Protein AF-0000000076626038 (afdb_homodimer)

Foldseek 3Di:
DFDAKEWEAAQFCELCVLVQLVCQLLPGDHHYHHFAQDAPDVSHRCSCVVCQVVVPDPDGDPTKMGRDVDIDDDSVVSLCVVCVVRPVCLCPDDPVSNVQSVVLLVLLVVLQCLQQVLQLDPPRDLVVNLVVSLVSCLVQVVQCPVALANSHPDHHSSLSSNLVSVVVSCVSPNCSQVVSHVVSVNSNVSSCPRRSNVVSVPDDHGHNHHNSTNGD/DFDAKEWEAAQFCELCVLVQLVCQLLPGDHHYHHFAQDAPDVSHRCSCVVCQVVVPDPDGDPTKMGRDVDIDDDSVVSLCVVCVVRPVCLCPDDPVSNVQSVVLLVLLVVLQCLQQVLQLDPPRDLVVNLVVSLVSCLVQVVQCPVALANSRPDHHSSLSSNLVSVVVSCVSPNCSQVVSHVVSVNSNVSSCPRRSNVVSVPDDHGHNHHNSTNGD

InterPro domains:
  IPR003081 Glutathione S-transferase, Mu class [PR01267] (33-45)
  IPR003081 Glutathione S-transferase, Mu class [PR01267] (46-58)
  IPR003081 Glutathione S-transferase, Mu class [PR01267] (141-154)
  IPR004045 Glutathione S-transferase, N-terminal [PF02798] (7-83)
  IPR004045 Glutathione S-transferase, N-terminal [PS50404] (3-90)
  IPR004046 Glutathione S-transferase, C-terminal [PF14497] (110-199)
  IPR010987 Glutathione S-transferase, C-terminal-like [PS50405] (94-213)
  IPR036249 Thioredoxin-like superfamily [SSF52833] (5-86)
  IPR036282 Glutathione S-transferase, C-terminal domain superfamily [SSF47616] (92-203)
  IPR040079 Glutathione transferase family [SFLDS00019] (5-191)
  IPR050213 Glutathione S-transferase superfamily [PTHR11571] (7-202)

Nearest PDB structures (foldseek):
  2c4j-assembly2_D  TM=9.331E-01  e=5.006E-17  Homo sapiens
  4q5q-assembly1_A  TM=9.336E-01  e=7.626E-17  Dermatophagoides pteronyssinus
  2ab6-assembly1_A  TM=9.348E-01  e=1.224E-16  Homo sapiens
  2dc5-assembly1_B  TM=9.299E-01  e=5.631E-16  Mus musculus
  6gsv-assembly1_B  TM=9.284E-01  e=5.068E-16  Rattus rattus

Sequence (432 aa):
MEAKPILGYWHIRGLSEAIRYMLKHIGVDFEDRTYTQGPAPDYDRSAWTDAKDSLGMSFPNLPYFMDGDFKISETMAIAQYIALKYKPEFVGTTLQEKGLVQQLGGVVLDIKNYMSHSCYSPDFNKDRVVQDVKEELPKVVAFLGEKMFLIGDQITWPDFFLFETLEMLEAFQSGSVAEVSTKLVEYRNRIAALSGVAERIAEPRLQWNNTQAKWLMEAKPILGYWHIRGLSEAIRYMLKHIGVDFEDRTYTQGPAPDYDRSAWTDAKDSLGMSFPNLPYFMDGDFKISETMAIAQYIALKYKPEFVGTTLQEKGLVQQLGGVVLDIKNYMSHSCYSPDFNKDRVVQDVKEELPKVVAFLGEKMFLIGDQITWPDFFLFETLEMLEAFQSGSVAEVSTKLVEYRNRIAALSGVAERIAEPRLQWNNTQAKWL

pLDDT: mean 97.37, std 4.41, range [47.56, 98.94]

Radius of gyration: 21.44 Å; Cα contacts (8 Å, |Δi|>4): 676; chains: 2; bounding box: 50×54×57 Å

Solvent-accessible surface area (backbone atoms only — not comparable to full-atom values): 23218 Å² total; per-residue (Å²): 128,84,70,64,31,35,41,36,32,60,67,34,29,64,84,48,40,31,50,50,35,48,38,35,45,75,63,56,74,61,43,80,47,62,31,64,64,35,60,85,89,73,46,42,50,55,63,45,72,70,45,48,80,74,70,76,48,73,61,67,49,81,40,28,38,33,56,72,92,47,64,46,23,44,60,67,21,44,48,49,38,52,23,55,72,77,39,48,61,27,48,37,84,46,73,68,41,30,27,49,42,40,25,47,33,49,54,42,49,50,56,40,46,50,57,56,53,40,25,60,38,94,79,54,48,67,70,58,51,51,51,55,48,55,68,53,45,56,47,53,52,61,60,30,61,88,40,71,27,76,81,27,89,48,72,35,61,43,53,36,43,42,42,48,38,51,52,50,47,32,69,76,37,76,61,49,51,50,72,67,30,61,66,55,43,52,43,44,51,55,53,47,64,33,66,32,27,36,57,55,68,71,40,88,80,61,41,52,37,59,75,81,28,80,50,88,129,84,70,64,31,35,42,37,32,59,67,35,29,62,86,47,41,31,50,51,35,48,38,35,44,75,62,57,73,62,43,82,44,62,31,62,63,35,60,86,90,72,48,42,50,56,62,46,73,69,45,46,80,75,68,76,48,73,63,67,50,80,40,27,37,33,56,72,91,46,63,46,23,44,62,67,19,44,49,49,37,52,23,55,72,76,38,47,61,27,50,35,83,47,73,68,42,31,29,47,43,41,25,48,34,50,55,40,49,50,55,40,46,52,55,58,54,40,26,59,38,94,78,53,49,70,70,57,48,52,52,55,50,54,69,55,46,56,47,53,53,61,61,30,62,88,39,72,27,77,67,38,86,43,70,37,61,42,52,36,44,42,43,47,38,51,52,49,47,32,69,75,37,75,60,48,52,52,72,66,30,62,66,54,43,52,43,43,49,54,54,47,63,33,66,33,26,37,58,55,66,71,39,89,79,61,40,52,38,58,77,83,31,80,47,88

Structure (mmCIF, N/CA/C/O backbone):
data_AF-0000000076626038-model_v1
#
loop_
_entity.id
_entity.type
_entity.pdbx_description
1 polymer 'glutathione transferase'
#
loop_
_atom_site.group_PDB
_atom_site.id
_atom_site.type_symbol
_atom_site.label_atom_id
_atom_site.label_alt_id
_atom_site.label_comp_id
_atom_site.label_asym_id
_atom_site.label_entity_id
_atom_site.label_seq_id
_atom_site.pdbx_PDB_ins_code
_atom_site.Cartn_x
_atom_site.Cartn_y
_atom_site.Cartn_z
_atom_site.occupancy
_atom_site.B_iso_or_equiv
_atom_site.auth_seq_id
_atom_site.auth_comp_id
_atom_site.auth_asym_id
_atom_site.auth_atom_id
_atom_site.pdbx_PDB_model_num
ATOM 1 N N . MET A 1 1 ? 19.531 -7.629 -28.531 1 48.53 1 MET A N 1
ATOM 2 C CA . MET A 1 1 ? 18.25 -8.055 -27.953 1 48.53 1 MET A CA 1
ATOM 3 C C . MET A 1 1 ? 18.047 -7.473 -26.562 1 48.53 1 MET A C 1
ATOM 5 O O . MET A 1 1 ? 18.984 -7.418 -25.766 1 48.53 1 MET A O 1
ATOM 9 N N . GLU A 1 2 ? 17.062 -6.512 -26.281 1 62.22 2 GLU A N 1
ATOM 10 C CA . GLU A 1 2 ? 17 -5.812 -25 1 62.22 2 GLU A CA 1
ATOM 11 C C . GLU A 1 2 ? 16.906 -6.797 -23.844 1 62.22 2 GLU A C 1
ATOM 13 O O . GLU A 1 2 ? 16.281 -7.852 -23.969 1 62.22 2 GLU A O 1
ATOM 18 N N . ALA A 1 3 ? 17.734 -6.77 -22.828 1 85.69 3 ALA A N 1
ATOM 19 C CA . ALA A 1 3 ? 17.828 -7.707 -21.719 1 85.69 3 ALA A CA 1
ATOM 20 C C . ALA A 1 3 ? 16.453 -7.949 -21.094 1 85.69 3 ALA A C 1
ATOM 22 O O . ALA A 1 3 ? 15.625 -7.043 -21.031 1 85.69 3 ALA A O 1
ATOM 23 N N . LYS A 1 4 ? 16.078 -9.266 -20.938 1 96.38 4 LYS A N 1
ATOM 24 C CA . LYS A 1 4 ? 14.844 -9.656 -20.25 1 96.38 4 LYS A CA 1
ATOM 25 C C . LYS A 1 4 ? 14.734 -8.961 -18.891 1 96.38 4 LYS A C 1
ATOM 27 O O . LYS A 1 4 ? 15.727 -8.82 -18.172 1 96.38 4 LYS A O 1
ATOM 32 N N . PRO A 1 5 ? 13.531 -8.453 -18.562 1 98.56 5 PRO A N 1
ATOM 33 C CA . PRO A 1 5 ? 13.375 -7.953 -17.203 1 98.56 5 PRO A CA 1
ATOM 34 C C . PRO A 1 5 ? 13.555 -9.047 -16.156 1 98.56 5 PRO A C 1
ATOM 36 O O . PRO A 1 5 ? 13.438 -10.234 -16.469 1 98.56 5 PRO A O 1
ATOM 39 N N . ILE A 1 6 ? 13.852 -8.617 -14.93 1 98.75 6 ILE A N 1
ATOM 40 C CA . ILE A 1 6 ? 14.094 -9.547 -13.836 1 98.75 6 ILE A CA 1
ATOM 41 C C . ILE A 1 6 ? 13.094 -9.281 -12.711 1 98.75 6 ILE A C 1
ATOM 43 O O . ILE A 1 6 ? 12.914 -8.141 -12.281 1 98.75 6 ILE A O 1
ATOM 47 N N . LEU A 1 7 ? 12.391 -10.281 -12.328 1 98.88 7 LEU A N 1
ATOM 48 C CA . LEU A 1 7 ? 11.656 -10.289 -11.062 1 98.88 7 LEU A CA 1
ATOM 49 C C . LEU A 1 7 ? 12.43 -11.031 -9.984 1 98.88 7 LEU A C 1
ATOM 51 O O . LEU A 1 7 ? 12.734 -12.211 -10.133 1 98.88 7 LEU A O 1
ATOM 55 N N . GLY A 1 8 ? 12.789 -10.328 -8.938 1 98.81 8 GLY A N 1
ATOM 56 C CA . GLY A 1 8 ? 13.539 -10.922 -7.84 1 98.81 8 GLY A CA 1
ATOM 57 C C . GLY A 1 8 ? 12.711 -11.102 -6.582 1 98.81 8 GLY A C 1
ATOM 58 O O . GLY A 1 8 ? 12 -10.188 -6.164 1 98.81 8 GLY A O 1
ATOM 59 N N . TYR A 1 9 ? 12.844 -12.312 -6.008 1 98.75 9 TYR A N 1
ATOM 60 C CA . TYR A 1 9 ? 12.133 -12.602 -4.766 1 98.75 9 TYR A CA 1
ATOM 61 C C . TYR A 1 9 ? 12.711 -13.828 -4.074 1 98.75 9 TYR A C 1
ATOM 63 O O . TYR A 1 9 ? 13.594 -14.5 -4.621 1 98.75 9 TYR A O 1
ATOM 71 N N . TRP A 1 10 ? 12.297 -14.055 -2.77 1 98.5 10 TRP A N 1
ATOM 72 C CA . TRP A 1 10 ? 12.57 -15.344 -2.143 1 98.5 10 TRP A CA 1
ATOM 73 C C . TRP A 1 10 ? 12.023 -16.484 -2.99 1 98.5 10 TRP A C 1
ATOM 75 O O . TRP A 1 10 ? 11.062 -16.312 -3.74 1 98.5 10 TRP A O 1
ATOM 85 N N . HIS A 1 11 ? 12.578 -17.641 -2.83 1 98.06 11 HIS A N 1
ATOM 86 C CA . HIS A 1 11 ? 12.094 -18.828 -3.529 1 98.06 11 HIS A CA 1
ATOM 87 C C . HIS A 1 11 ? 10.797 -19.344 -2.914 1 98.06 11 HIS A C 1
ATOM 89 O O . HIS A 1 11 ? 10.734 -20.484 -2.451 1 98.06 11 HIS A O 1
ATOM 95 N N . ILE A 1 12 ? 9.82 -18.594 -2.939 1 98.5 12 ILE A N 1
ATOM 96 C CA . ILE A 1 12 ? 8.477 -18.875 -2.439 1 98.5 12 ILE A CA 1
ATOM 97 C C . ILE A 1 12 ? 7.445 -18.094 -3.258 1 98.5 12 ILE A C 1
ATOM 99 O O . ILE A 1 12 ? 7.809 -17.266 -4.094 1 98.5 12 ILE A O 1
ATOM 103 N N . ARG A 1 13 ? 6.137 -18.359 -3.098 1 98.31 13 ARG A N 1
ATOM 104 C CA . ARG A 1 13 ? 5.066 -17.609 -3.736 1 98.31 13 ARG A CA 1
ATOM 105 C C . ARG A 1 13 ? 4.992 -16.188 -3.182 1 98.31 13 ARG A C 1
ATOM 107 O O . ARG A 1 13 ? 5.125 -15.219 -3.93 1 98.31 13 ARG A O 1
ATOM 114 N N . GLY A 1 14 ? 4.867 -16.062 -1.837 1 97.31 14 GLY A N 1
ATOM 115 C CA . GLY A 1 14 ? 4.883 -14.82 -1.082 1 97.31 14 GLY A CA 1
ATOM 116 C C . GLY A 1 14 ? 4.266 -13.656 -1.836 1 97.31 14 GLY A C 1
ATOM 117 O O . GLY A 1 14 ? 3.166 -13.773 -2.379 1 97.31 14 GLY A O 1
ATOM 118 N N . LEU A 1 15 ? 4.938 -12.602 -1.919 1 97.75 15 LEU A N 1
ATOM 119 C CA . LEU A 1 15 ? 4.43 -11.352 -2.463 1 97.75 15 LEU A CA 1
ATOM 120 C C . LEU A 1 15 ? 4.578 -11.312 -3.98 1 97.75 15 LEU A C 1
ATOM 122 O O . LEU A 1 15 ? 4.008 -10.445 -4.645 1 97.75 15 LEU A O 1
ATOM 126 N N . SER A 1 16 ? 5.184 -12.297 -4.598 1 98.38 16 SER A N 1
ATOM 127 C CA . SER A 1 16 ? 5.559 -12.148 -6 1 98.38 16 SER A CA 1
ATOM 128 C C . SER A 1 16 ? 4.711 -13.047 -6.895 1 98.38 16 SER A C 1
ATOM 130 O O . SER A 1 16 ? 4.715 -12.891 -8.117 1 98.38 16 SER A O 1
ATOM 132 N N . GLU A 1 17 ? 4.012 -13.977 -6.312 1 98.75 17 GLU A N 1
ATOM 133 C CA . GLU A 1 17 ? 3.344 -14.953 -7.16 1 98.75 17 GLU A CA 1
ATOM 134 C C . GLU A 1 17 ? 2.295 -14.289 -8.047 1 98.75 17 GLU A C 1
ATOM 136 O O . GLU A 1 17 ? 2.154 -14.641 -9.219 1 98.75 17 GLU A O 1
ATOM 141 N N . ALA A 1 18 ? 1.545 -13.398 -7.469 1 98.81 18 ALA A N 1
ATOM 142 C CA . ALA A 1 18 ? 0.547 -12.672 -8.25 1 98.81 18 ALA A CA 1
ATOM 143 C C . ALA A 1 18 ? 1.198 -11.938 -9.422 1 98.81 18 ALA A C 1
ATOM 145 O O . ALA A 1 18 ? 0.613 -11.836 -10.5 1 98.81 18 ALA A O 1
ATOM 146 N N . ILE A 1 19 ? 2.365 -11.375 -9.195 1 98.94 19 ILE A N 1
ATOM 147 C CA . ILE A 1 19 ? 3.088 -10.656 -10.234 1 98.94 19 ILE A CA 1
ATOM 148 C C . ILE A 1 19 ? 3.555 -11.641 -11.312 1 98.94 19 ILE A C 1
ATOM 150 O O . ILE A 1 19 ? 3.533 -11.32 -12.5 1 98.94 19 ILE A O 1
ATOM 154 N N . ARG A 1 20 ? 3.979 -12.844 -10.906 1 98.88 20 ARG A N 1
ATOM 155 C CA . ARG A 1 20 ? 4.328 -13.883 -11.867 1 98.88 20 ARG A CA 1
ATOM 156 C C . ARG A 1 20 ? 3.143 -14.219 -12.766 1 98.88 20 ARG A C 1
ATOM 158 O O . ARG A 1 20 ? 3.293 -14.312 -13.992 1 98.88 20 ARG A O 1
ATOM 165 N N . TYR A 1 2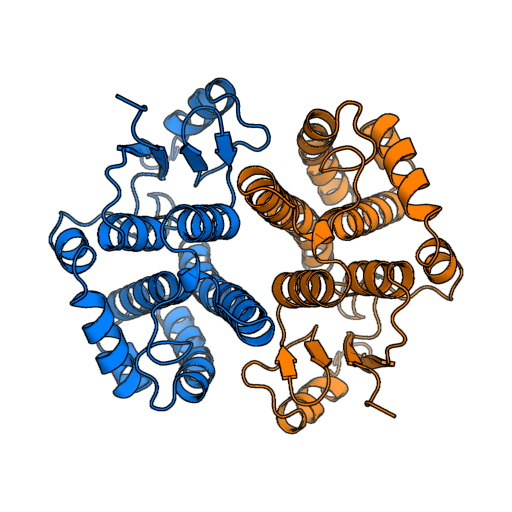1 ? 1.927 -14.414 -12.133 1 98.81 21 TYR A N 1
ATOM 166 C CA . TYR A 1 21 ? 0.725 -14.641 -12.93 1 98.81 21 TYR A CA 1
ATOM 167 C C . TYR A 1 21 ? 0.549 -13.547 -13.977 1 98.81 21 TYR A C 1
ATOM 169 O O . TYR A 1 21 ? 0.287 -13.836 -15.148 1 98.81 21 TYR A O 1
ATOM 177 N N . MET A 1 22 ? 0.669 -12.336 -13.547 1 98.88 22 MET A N 1
ATOM 178 C CA . MET A 1 22 ? 0.421 -11.188 -14.414 1 98.88 22 MET A CA 1
ATOM 179 C C . MET A 1 22 ? 1.41 -11.156 -15.57 1 98.88 22 MET A C 1
ATOM 181 O O . MET A 1 22 ? 1.015 -10.969 -16.719 1 98.88 22 MET A O 1
ATOM 185 N N . LEU A 1 23 ? 2.699 -11.328 -15.25 1 98.88 23 LEU A N 1
ATOM 186 C CA . LEU A 1 23 ? 3.732 -11.32 -16.281 1 98.88 23 LEU A CA 1
ATOM 187 C C . LEU A 1 23 ? 3.482 -12.422 -17.312 1 98.88 23 LEU A C 1
ATOM 189 O O . LEU A 1 23 ? 3.596 -12.188 -18.516 1 98.88 23 LEU A O 1
ATOM 193 N N . LYS A 1 24 ? 3.141 -13.555 -16.859 1 98.69 24 LYS A N 1
ATOM 194 C CA . LYS A 1 24 ? 2.873 -14.672 -17.75 1 98.69 24 LYS A CA 1
ATOM 195 C C . LYS A 1 24 ? 1.624 -14.414 -18.594 1 98.69 24 LYS A C 1
ATOM 197 O O . LYS A 1 24 ? 1.606 -14.703 -19.797 1 98.69 24 LYS A O 1
ATOM 202 N N . HIS A 1 25 ? 0.615 -13.914 -17.984 1 98.75 25 HIS A N 1
ATOM 203 C CA . HIS A 1 25 ? -0.616 -13.609 -18.703 1 98.75 25 HIS A CA 1
ATOM 204 C C . HIS A 1 25 ? -0.371 -12.578 -19.797 1 98.75 25 HIS A C 1
ATOM 206 O O . HIS A 1 25 ? -0.918 -12.695 -20.906 1 98.75 25 HIS A O 1
ATOM 212 N N . ILE A 1 26 ? 0.393 -11.555 -19.469 1 98.44 26 ILE A N 1
ATOM 213 C CA . ILE A 1 26 ? 0.709 -10.5 -20.422 1 98.44 26 ILE A CA 1
ATOM 214 C C . ILE A 1 26 ? 1.598 -11.062 -21.531 1 98.44 26 ILE A C 1
ATOM 216 O O . ILE A 1 26 ? 1.607 -10.539 -22.656 1 98.44 26 ILE A O 1
ATOM 220 N N . GLY A 1 27 ? 2.365 -12.078 -21.234 1 98.12 27 GLY A N 1
ATOM 221 C CA . GLY A 1 27 ? 3.254 -12.695 -22.203 1 98.12 27 GLY A CA 1
ATOM 222 C C . GLY A 1 27 ? 4.656 -12.117 -22.188 1 98.12 27 GLY A C 1
ATOM 223 O O . GLY A 1 27 ? 5.34 -12.102 -23.203 1 98.12 27 GLY A O 1
ATOM 224 N N . VAL A 1 28 ? 5.062 -11.633 -21.062 1 98.06 28 VAL A N 1
ATOM 225 C CA . VAL A 1 28 ? 6.402 -11.07 -20.922 1 98.06 28 VAL A CA 1
ATOM 226 C C . VAL A 1 28 ? 7.402 -12.18 -20.609 1 98.06 28 VAL A C 1
ATOM 228 O O . VAL A 1 28 ? 7.207 -12.945 -19.672 1 98.06 28 VAL A O 1
ATOM 231 N N . ASP A 1 29 ? 8.398 -12.281 -21.438 1 97.56 29 ASP A N 1
ATOM 232 C CA . ASP A 1 29 ? 9.531 -13.156 -21.109 1 97.56 29 ASP A CA 1
ATOM 233 C C . ASP A 1 29 ? 10.438 -12.508 -20.062 1 97.56 29 ASP A C 1
ATOM 235 O O . ASP A 1 29 ? 11.07 -11.477 -20.344 1 97.56 29 ASP A O 1
ATOM 239 N N . PHE A 1 30 ? 10.469 -13.055 -18.875 1 98.5 30 PHE A N 1
ATOM 240 C CA . PHE A 1 30 ? 11.234 -12.461 -17.781 1 98.5 30 PHE A CA 1
ATOM 241 C C . PHE A 1 30 ? 12.078 -13.508 -17.062 1 98.5 30 PHE A C 1
ATOM 243 O O . PHE A 1 30 ? 11.805 -14.703 -17.172 1 98.5 30 PHE A O 1
ATOM 250 N N . GLU A 1 31 ? 13.094 -13.047 -16.359 1 98.44 31 GLU A N 1
ATOM 251 C CA . GLU A 1 31 ? 13.867 -13.898 -15.461 1 98.44 31 GLU A CA 1
ATOM 252 C C . GLU A 1 31 ? 13.273 -13.883 -14.055 1 98.44 31 GLU A C 1
ATOM 254 O O . GLU A 1 31 ? 13.125 -12.82 -13.445 1 98.44 31 GLU A O 1
ATOM 259 N N . ASP A 1 32 ? 12.906 -15.023 -13.609 1 98.19 32 ASP A N 1
ATOM 260 C CA . ASP A 1 32 ? 12.469 -15.188 -12.227 1 98.19 32 ASP A CA 1
ATOM 261 C C . ASP A 1 32 ? 13.648 -15.523 -11.312 1 98.19 32 ASP A C 1
ATOM 263 O O . ASP A 1 32 ? 14.008 -16.688 -11.156 1 98.19 32 ASP A O 1
ATOM 267 N N . ARG A 1 33 ? 14.258 -14.516 -10.734 1 98.38 33 ARG A N 1
ATOM 268 C CA . ARG A 1 33 ? 15.414 -14.695 -9.859 1 98.38 33 ARG A CA 1
ATOM 269 C C . ARG A 1 33 ? 14.977 -14.898 -8.414 1 98.38 33 ARG A C 1
ATOM 271 O O . ARG A 1 33 ? 14.312 -14.031 -7.832 1 98.38 33 ARG A O 1
ATOM 278 N N . THR A 1 34 ? 15.352 -16 -7.812 1 98.25 34 THR A N 1
ATOM 279 C CA . THR A 1 34 ? 14.906 -16.297 -6.453 1 98.25 34 THR A CA 1
ATOM 280 C C . THR A 1 34 ? 16.094 -16.484 -5.52 1 98.25 34 THR A C 1
ATOM 282 O O . THR A 1 34 ? 17.188 -16.844 -5.969 1 98.25 34 THR A O 1
ATOM 285 N N . TYR A 1 35 ? 15.891 -16.172 -4.289 1 98.44 35 TYR A N 1
ATOM 286 C CA . TYR A 1 35 ? 16.828 -16.375 -3.184 1 98.44 35 TYR A CA 1
ATOM 287 C C . TYR A 1 35 ? 16.281 -17.391 -2.191 1 98.44 35 TYR A C 1
ATOM 289 O O . TYR A 1 35 ? 15.07 -17.469 -1.977 1 98.44 35 TYR A O 1
ATOM 297 N N . THR A 1 36 ? 17.125 -18.172 -1.598 1 97.69 36 THR A N 1
ATOM 298 C CA . THR A 1 36 ? 16.656 -19.203 -0.678 1 97.69 36 THR A CA 1
ATOM 299 C C . THR A 1 36 ? 17.109 -18.906 0.748 1 97.69 36 THR A C 1
ATOM 301 O O . THR A 1 36 ? 18.281 -18.656 0.989 1 97.69 36 THR A O 1
ATOM 304 N N . GLN A 1 37 ? 16.188 -18.828 1.632 1 96.81 37 GLN A N 1
ATOM 305 C CA . GLN A 1 37 ? 16.484 -18.766 3.059 1 96.81 37 GLN A CA 1
ATOM 306 C C . GLN A 1 37 ? 16.906 -20.125 3.596 1 96.81 37 GLN A C 1
ATOM 308 O O . GLN A 1 37 ? 16.281 -21.141 3.285 1 96.81 37 GLN A O 1
ATOM 313 N N . GLY A 1 38 ? 17.938 -20.156 4.426 1 95.25 38 GLY A N 1
ATOM 314 C CA . GLY A 1 38 ? 18.438 -21.406 4.988 1 95.25 38 GLY A CA 1
ATOM 315 C C . GLY A 1 38 ? 17.469 -22.047 5.969 1 95.25 38 GLY A C 1
ATOM 316 O O . GLY A 1 38 ? 16.516 -21.391 6.418 1 95.25 38 GLY A O 1
ATOM 317 N N . PRO A 1 39 ? 17.734 -23.234 6.316 1 93.06 39 PRO A N 1
ATOM 318 C CA . PRO A 1 39 ? 16.875 -23.969 7.234 1 93.06 39 PRO A CA 1
ATOM 319 C C . PRO A 1 39 ? 17.094 -23.594 8.695 1 93.06 39 PRO A C 1
ATOM 321 O O . PRO A 1 39 ? 18 -22.797 9 1 93.06 39 PRO A O 1
ATOM 324 N N . ALA A 1 40 ? 16.266 -24.031 9.586 1 91.81 40 ALA A N 1
ATOM 325 C CA . ALA A 1 40 ? 16.438 -23.906 11.023 1 91.81 40 ALA A CA 1
ATOM 326 C C . ALA A 1 40 ? 17.812 -24.438 11.453 1 91.81 40 ALA A C 1
ATOM 328 O O . ALA A 1 40 ? 18.344 -25.375 10.852 1 91.81 40 ALA A O 1
ATOM 329 N N . PRO A 1 41 ? 18.422 -23.875 12.453 1 93.88 41 PRO A N 1
ATOM 330 C CA . PRO A 1 41 ? 17.875 -22.875 13.367 1 93.88 41 PRO A CA 1
ATOM 331 C C . PRO A 1 41 ? 18.266 -21.453 12.977 1 93.88 41 PRO A C 1
ATOM 333 O O . PRO A 1 41 ? 17.703 -20.484 13.508 1 93.88 41 PRO A O 1
ATOM 336 N N . ASP A 1 42 ? 19.141 -21.406 12.023 1 94.69 42 ASP A N 1
ATOM 337 C CA . ASP A 1 42 ? 19.719 -20.094 11.773 1 94.69 42 ASP A CA 1
ATOM 338 C C . ASP A 1 42 ? 18.875 -19.297 10.789 1 94.69 42 ASP A C 1
ATOM 340 O O . ASP A 1 42 ? 18.953 -18.062 10.734 1 94.69 42 ASP A O 1
ATOM 344 N N . TYR A 1 43 ? 18.094 -20.031 9.922 1 96.38 43 TYR A N 1
ATOM 345 C CA . TYR A 1 43 ? 17.297 -19.359 8.898 1 96.38 43 TYR A CA 1
ATOM 346 C C . TYR A 1 43 ? 18.125 -18.312 8.172 1 96.38 43 TYR A C 1
ATOM 348 O O . TYR A 1 43 ? 17.703 -17.156 8.062 1 96.38 43 TYR A O 1
ATOM 356 N N . ASP A 1 44 ? 19.25 -18.766 7.629 1 97 44 ASP A N 1
ATOM 357 C CA . ASP A 1 44 ? 20.266 -17.906 7.031 1 97 44 ASP A CA 1
ATOM 358 C C . ASP A 1 44 ? 19.688 -17.109 5.863 1 97 44 ASP A C 1
ATOM 360 O O . ASP A 1 44 ? 19.156 -17.688 4.914 1 97 44 ASP A O 1
ATOM 364 N N . ARG A 1 45 ? 19.781 -15.828 5.84 1 97.31 45 ARG A N 1
ATOM 365 C CA . ARG A 1 45 ? 19.25 -14.961 4.801 1 97.31 45 ARG A CA 1
ATOM 366 C C . ARG A 1 45 ? 20.359 -14.352 3.959 1 97.31 45 ARG A C 1
ATOM 368 O O . ARG A 1 45 ? 20.125 -13.406 3.201 1 97.31 45 ARG A O 1
ATOM 375 N N . SER A 1 46 ? 21.531 -14.766 4.047 1 97.81 46 SER A N 1
ATOM 376 C CA . SER A 1 46 ? 22.703 -14.156 3.426 1 97.81 46 SER A CA 1
ATOM 377 C C . SER A 1 46 ? 22.594 -14.172 1.904 1 97.81 46 SER A C 1
ATOM 379 O O . SER A 1 46 ? 23.172 -13.312 1.227 1 97.81 46 SER A O 1
ATOM 381 N N . ALA A 1 47 ? 21.812 -15.164 1.385 1 97.62 47 ALA A N 1
ATOM 382 C CA . ALA A 1 47 ? 21.609 -15.211 -0.061 1 97.62 47 ALA A CA 1
ATOM 383 C C . ALA A 1 47 ? 21.062 -13.883 -0.581 1 97.62 47 ALA A C 1
ATOM 385 O O . ALA A 1 47 ? 21.391 -13.469 -1.696 1 97.62 47 ALA A O 1
ATOM 386 N N . TRP A 1 48 ? 20.297 -13.219 0.243 1 98.06 48 TRP A N 1
ATOM 387 C CA . TRP A 1 48 ? 19.719 -11.922 -0.129 1 98.06 48 TRP A CA 1
ATOM 388 C C . TRP A 1 48 ? 20.562 -10.781 0.425 1 98.06 48 TRP A C 1
ATOM 390 O O . TRP A 1 48 ? 20.922 -9.852 -0.306 1 98.06 48 TRP A O 1
ATOM 400 N N . THR A 1 49 ? 20.922 -10.852 1.71 1 97.19 49 THR A N 1
ATOM 401 C CA . THR A 1 49 ? 21.578 -9.727 2.365 1 97.19 49 THR A CA 1
ATOM 402 C C . THR A 1 49 ? 22.953 -9.461 1.746 1 97.19 49 THR A C 1
ATOM 404 O O . THR A 1 49 ? 23.438 -8.328 1.74 1 97.19 49 THR A O 1
ATOM 407 N N . ASP A 1 50 ? 23.531 -10.461 1.147 1 97.06 50 ASP A N 1
ATOM 408 C CA . ASP A 1 50 ? 24.828 -10.289 0.494 1 97.06 50 ASP A CA 1
ATOM 409 C C . ASP A 1 50 ? 24.656 -9.758 -0.928 1 97.06 50 ASP A C 1
ATOM 411 O O . ASP A 1 50 ? 25.594 -9.18 -1.493 1 97.06 50 ASP A O 1
ATOM 415 N N . ALA A 1 51 ? 23.516 -9.984 -1.487 1 97 51 ALA A N 1
ATOM 416 C CA . ALA A 1 51 ? 23.312 -9.664 -2.896 1 97 51 ALA A CA 1
ATOM 417 C C . ALA A 1 51 ? 22.719 -8.266 -3.061 1 97 51 ALA A C 1
ATOM 419 O O . ALA A 1 51 ? 22.938 -7.613 -4.086 1 97 51 ALA A O 1
ATOM 420 N N . LYS A 1 52 ? 21.953 -7.777 -2.152 1 97 52 LYS A N 1
ATOM 421 C CA . LYS A 1 52 ? 21.078 -6.633 -2.328 1 97 52 LYS A CA 1
ATOM 422 C C . LYS A 1 52 ? 21.859 -5.367 -2.648 1 97 52 LYS A C 1
ATOM 424 O O . LYS A 1 52 ? 21.438 -4.551 -3.467 1 97 52 LYS A O 1
ATOM 429 N N . ASP A 1 53 ? 23.078 -5.184 -2.139 1 94.25 53 ASP A N 1
ATOM 430 C CA . ASP A 1 53 ? 23.844 -3.947 -2.301 1 94.25 53 ASP A CA 1
ATOM 431 C C . ASP A 1 53 ? 24.484 -3.875 -3.684 1 94.25 53 ASP A C 1
ATOM 433 O O . ASP A 1 53 ? 24.891 -2.799 -4.129 1 94.25 53 ASP A O 1
ATOM 437 N N . SER A 1 54 ? 24.578 -4.98 -4.34 1 96 54 SER A N 1
ATOM 438 C CA . SER A 1 54 ? 25.219 -5.008 -5.656 1 96 54 SER A CA 1
ATOM 439 C C . SER A 1 54 ? 24.188 -4.77 -6.766 1 96 54 SER A C 1
ATOM 441 O O . SER A 1 54 ? 24.562 -4.586 -7.926 1 96 54 SER A O 1
ATOM 443 N N . LEU A 1 55 ? 22.938 -4.699 -6.484 1 96.81 55 LEU A N 1
ATOM 444 C CA . LEU A 1 55 ? 21.891 -4.602 -7.488 1 96.81 55 LEU A CA 1
ATOM 445 C C . LEU A 1 55 ? 21.781 -3.18 -8.031 1 96.81 55 LEU A C 1
ATOM 447 O O . LEU A 1 55 ? 21.141 -2.947 -9.055 1 96.81 55 LEU A O 1
ATOM 451 N N . GLY A 1 56 ? 22.344 -2.209 -7.305 1 96.69 56 GLY A N 1
ATOM 452 C CA . GLY A 1 56 ? 22.281 -0.821 -7.734 1 96.69 56 GLY A CA 1
ATOM 453 C C . GLY A 1 56 ? 20.906 -0.211 -7.59 1 96.69 56 GLY A C 1
ATOM 454 O O . GLY A 1 56 ? 20.469 0.558 -8.445 1 96.69 56 GLY A O 1
ATOM 455 N N . MET A 1 57 ? 20.156 -0.661 -6.613 1 97.69 57 MET A N 1
ATOM 456 C CA . MET A 1 57 ? 18.828 -0.136 -6.355 1 97.69 57 MET A CA 1
ATOM 457 C C . MET A 1 57 ? 18.844 0.895 -5.23 1 97.69 57 MET A C 1
ATOM 459 O O . MET A 1 57 ? 19.594 0.748 -4.266 1 97.69 57 MET A O 1
ATOM 463 N N . SER A 1 58 ? 18 1.892 -5.332 1 96.25 58 SER A N 1
ATOM 464 C CA . SER A 1 58 ? 17.906 2.916 -4.297 1 96.25 58 SER A CA 1
ATOM 465 C C . SER A 1 58 ? 17.25 2.373 -3.037 1 96.25 58 SER A C 1
ATOM 467 O O . SER A 1 58 ? 17.609 2.76 -1.924 1 96.25 58 SER A O 1
ATOM 469 N N . PHE A 1 59 ? 16.297 1.533 -3.227 1 98 59 PHE A N 1
ATOM 470 C CA . PHE A 1 59 ? 15.562 0.911 -2.129 1 98 59 PHE A CA 1
ATOM 471 C C . PHE A 1 59 ? 15.516 -0.603 -2.299 1 98 59 PHE A C 1
ATOM 473 O O . PHE A 1 59 ? 14.453 -1.176 -2.529 1 98 59 PHE A O 1
ATOM 480 N N . PRO A 1 60 ? 16.688 -1.208 -2.17 1 97.75 60 PRO A N 1
ATOM 481 C CA . PRO A 1 60 ? 16.688 -2.658 -2.383 1 97.75 60 PRO A CA 1
ATOM 482 C C . PRO A 1 60 ? 15.797 -3.406 -1.4 1 97.75 60 PRO A C 1
ATOM 484 O O . PRO A 1 60 ? 15.938 -3.246 -0.185 1 97.75 60 PRO A O 1
ATOM 487 N N . ASN A 1 61 ? 14.906 -4.086 -1.934 1 97.88 61 ASN A N 1
ATOM 488 C CA . ASN A 1 61 ? 13.977 -4.918 -1.175 1 97.88 61 ASN A CA 1
ATOM 489 C C . ASN A 1 61 ? 13.383 -6.027 -2.037 1 97.88 61 ASN A C 1
ATOM 491 O O . ASN A 1 61 ? 13.539 -6.02 -3.26 1 97.88 61 ASN A O 1
ATOM 495 N N . LEU A 1 62 ? 12.852 -7.039 -1.38 1 98.38 62 LEU A N 1
ATOM 496 C CA . LEU A 1 62 ? 12.125 -8.102 -2.072 1 98.38 62 LEU A CA 1
ATOM 497 C C . LEU A 1 62 ? 10.617 -7.914 -1.914 1 98.38 62 LEU A C 1
ATOM 499 O O . LEU A 1 62 ? 10.133 -7.688 -0.805 1 98.38 62 LEU A O 1
ATOM 503 N N . PRO A 1 63 ? 9.867 -7.938 -3.01 1 98.62 63 PRO A N 1
ATOM 504 C CA . PRO A 1 63 ? 10.297 -8.18 -4.391 1 98.62 63 PRO A CA 1
ATOM 505 C C . PRO A 1 63 ? 10.906 -6.941 -5.047 1 98.62 63 PRO A C 1
ATOM 507 O O . PRO A 1 63 ? 10.703 -5.82 -4.57 1 98.62 63 PRO A O 1
ATOM 510 N N . TYR A 1 64 ? 11.695 -7.18 -6.051 1 98.88 64 TYR A N 1
ATOM 511 C CA . TYR A 1 64 ? 12.156 -6.102 -6.922 1 98.88 64 TYR A CA 1
ATOM 512 C C . TYR A 1 64 ? 11.969 -6.473 -8.391 1 98.88 64 TYR A C 1
ATOM 514 O O . TYR A 1 64 ? 11.789 -7.645 -8.719 1 98.88 64 TYR A O 1
ATOM 522 N N . PHE A 1 65 ? 11.883 -5.48 -9.266 1 98.88 65 PHE A N 1
ATOM 523 C CA . PHE A 1 65 ? 11.758 -5.613 -10.711 1 98.88 65 PHE A CA 1
ATOM 524 C C . PHE A 1 65 ? 12.797 -4.754 -11.422 1 98.88 65 PHE A C 1
ATOM 526 O O . PHE A 1 65 ? 12.945 -3.568 -11.109 1 98.88 65 PHE A O 1
ATOM 533 N N . MET A 1 66 ? 13.594 -5.375 -12.258 1 98.56 66 MET A N 1
ATOM 534 C CA . MET A 1 66 ? 14.594 -4.684 -13.062 1 98.56 66 MET A CA 1
ATOM 535 C C . MET A 1 66 ? 14.234 -4.738 -14.547 1 98.56 66 MET A C 1
ATOM 537 O O . MET A 1 66 ? 14.086 -5.82 -15.117 1 98.56 66 MET A O 1
ATOM 541 N N . ASP A 1 67 ? 14.031 -3.668 -15.133 1 98.25 67 ASP A N 1
ATOM 542 C CA . ASP A 1 67 ? 13.75 -3.477 -16.562 1 98.25 67 ASP A CA 1
ATOM 543 C C . ASP A 1 67 ? 14.828 -2.619 -17.219 1 98.25 67 ASP A C 1
ATOM 545 O O . ASP A 1 67 ? 14.648 -1.411 -17.391 1 98.25 67 ASP A O 1
ATOM 549 N N . GLY A 1 68 ? 15.906 -3.287 -17.672 1 96.38 68 GLY A N 1
ATOM 550 C CA . GLY A 1 68 ? 17.094 -2.549 -18.062 1 96.38 68 GLY A CA 1
ATOM 551 C C . GLY A 1 68 ? 17.734 -1.778 -16.922 1 96.38 68 GLY A C 1
ATOM 552 O O . GLY A 1 68 ? 18.016 -2.346 -15.859 1 96.38 68 GLY A O 1
ATOM 553 N N . ASP A 1 69 ? 17.891 -0.507 -17.156 1 96.19 69 ASP A N 1
ATOM 554 C CA . ASP A 1 69 ? 18.531 0.327 -16.141 1 96.19 69 ASP A CA 1
ATOM 555 C C . ASP A 1 69 ? 17.516 0.778 -15.086 1 96.19 69 ASP A C 1
ATOM 557 O O . ASP A 1 69 ? 17.906 1.296 -14.039 1 96.19 69 ASP A O 1
ATOM 561 N N . PHE A 1 70 ? 16.312 0.541 -15.406 1 98.06 70 PHE A N 1
ATOM 562 C CA . PHE A 1 70 ? 15.289 0.948 -14.453 1 98.06 70 PHE A CA 1
ATOM 563 C C . PHE A 1 70 ? 15 -0.165 -13.453 1 98.06 70 PHE A C 1
ATOM 565 O O . PHE A 1 70 ? 14.742 -1.306 -13.844 1 98.06 70 PHE A O 1
ATOM 572 N N . LYS A 1 71 ? 15.047 0.167 -12.125 1 98.38 71 LYS A N 1
ATOM 573 C CA . LYS A 1 71 ? 14.914 -0.815 -11.055 1 98.38 71 LYS A CA 1
ATOM 574 C C . LYS A 1 71 ? 14.016 -0.288 -9.938 1 98.38 71 LYS A C 1
ATOM 576 O O . LYS A 1 71 ? 14.164 0.854 -9.5 1 98.38 71 LYS A O 1
ATOM 581 N N . ILE A 1 72 ? 13.008 -1.125 -9.492 1 98.75 72 ILE A N 1
ATOM 582 C CA . ILE A 1 72 ? 12.133 -0.693 -8.414 1 98.75 72 ILE A CA 1
ATOM 583 C C . ILE A 1 72 ? 11.82 -1.876 -7.496 1 98.75 72 ILE A C 1
ATOM 585 O O . ILE A 1 72 ? 11.938 -3.033 -7.906 1 98.75 72 ILE A O 1
ATOM 589 N N . SER A 1 73 ? 11.469 -1.483 -6.32 1 98.25 73 SER A N 1
ATOM 590 C CA . SER A 1 73 ? 10.867 -2.422 -5.379 1 98.25 73 SER A CA 1
ATOM 591 C C . SER A 1 73 ? 9.422 -2.043 -5.07 1 98.25 73 SER A C 1
ATOM 593 O O . SER A 1 73 ? 8.805 -1.276 -5.809 1 98.25 73 SER A O 1
ATOM 595 N N . GLU A 1 74 ? 8.867 -2.584 -3.986 1 98.19 74 GLU A N 1
ATOM 596 C CA . GLU A 1 74 ? 7.484 -2.391 -3.559 1 98.19 74 GLU A CA 1
ATOM 597 C C . GLU A 1 74 ? 6.516 -3.146 -4.461 1 98.19 74 GLU A C 1
ATOM 599 O O . GLU A 1 74 ? 6.398 -2.838 -5.648 1 98.19 74 GLU A O 1
ATOM 604 N N . THR A 1 75 ? 5.762 -3.973 -3.875 1 98.56 75 THR A N 1
ATOM 605 C CA . THR A 1 75 ? 4.898 -4.91 -4.582 1 98.56 75 THR A CA 1
ATOM 606 C C . THR A 1 75 ? 3.936 -4.172 -5.504 1 98.56 75 THR A C 1
ATOM 608 O O . THR A 1 75 ? 3.904 -4.426 -6.711 1 98.56 75 THR A O 1
ATOM 611 N N . MET A 1 76 ? 3.266 -3.17 -4.992 1 98.5 76 MET A N 1
ATOM 612 C CA . MET A 1 76 ? 2.266 -2.471 -5.793 1 98.5 76 MET A CA 1
ATOM 613 C C . MET A 1 76 ? 2.932 -1.626 -6.875 1 98.5 76 MET A C 1
ATOM 615 O O . MET A 1 76 ? 2.4 -1.496 -7.98 1 98.5 76 MET A O 1
ATOM 619 N N . ALA A 1 77 ? 4.074 -1.047 -6.516 1 98.81 77 ALA A N 1
ATOM 620 C CA . ALA A 1 77 ? 4.812 -0.27 -7.508 1 98.81 77 ALA A CA 1
ATOM 621 C C . ALA A 1 77 ? 5.211 -1.138 -8.695 1 98.81 77 ALA A C 1
ATOM 623 O O . ALA A 1 77 ? 5.062 -0.725 -9.852 1 98.81 77 ALA A O 1
ATOM 624 N N . ILE A 1 78 ? 5.664 -2.334 -8.422 1 98.94 78 ILE A N 1
ATOM 625 C CA . ILE A 1 78 ? 6.094 -3.266 -9.461 1 98.94 78 ILE A CA 1
ATOM 626 C C . ILE A 1 78 ? 4.902 -3.648 -10.336 1 98.94 78 ILE A C 1
ATOM 628 O O . ILE A 1 78 ? 4.977 -3.561 -11.562 1 98.94 78 ILE A O 1
ATOM 632 N N . ALA A 1 79 ? 3.82 -4.055 -9.688 1 98.88 79 ALA A N 1
ATOM 633 C CA . ALA A 1 79 ? 2.639 -4.488 -10.43 1 98.88 79 ALA A CA 1
ATOM 634 C C . ALA A 1 79 ? 2.125 -3.379 -11.344 1 98.88 79 ALA A C 1
ATOM 636 O O . ALA A 1 79 ? 1.814 -3.621 -12.508 1 98.88 79 ALA A O 1
ATOM 637 N N . GLN A 1 80 ? 2.068 -2.209 -10.82 1 98.88 80 GLN A N 1
ATOM 638 C CA . GLN A 1 80 ? 1.512 -1.1 -11.586 1 98.88 80 GLN A CA 1
ATOM 639 C C . GLN A 1 80 ? 2.463 -0.667 -12.695 1 98.88 80 GLN A C 1
ATOM 641 O O . GLN A 1 80 ? 2.023 -0.284 -13.789 1 98.88 80 GLN A O 1
ATOM 646 N N . TYR A 1 81 ? 3.785 -0.672 -12.414 1 98.94 81 TYR A N 1
ATOM 647 C CA . TYR A 1 81 ? 4.754 -0.358 -13.461 1 98.94 81 TYR A CA 1
ATOM 648 C C . TYR A 1 81 ? 4.633 -1.332 -14.625 1 98.94 81 TYR A C 1
ATOM 650 O O . TYR A 1 81 ? 4.586 -0.918 -15.789 1 98.94 81 TYR A O 1
ATOM 658 N N . ILE A 1 82 ? 4.551 -2.596 -14.305 1 98.94 82 ILE A N 1
ATOM 659 C CA . ILE A 1 82 ? 4.414 -3.625 -15.328 1 98.94 82 ILE A CA 1
ATOM 660 C C . ILE A 1 82 ? 3.131 -3.395 -16.125 1 98.94 82 ILE A C 1
ATOM 662 O O . ILE A 1 82 ? 3.137 -3.457 -17.359 1 98.94 82 ILE A O 1
ATOM 666 N N . ALA A 1 83 ? 2.068 -3.129 -15.43 1 98.88 83 ALA A N 1
ATOM 667 C CA . ALA A 1 83 ? 0.796 -2.871 -16.109 1 98.88 83 ALA A CA 1
ATOM 668 C C . ALA A 1 83 ? 0.903 -1.67 -17.031 1 98.88 83 ALA A C 1
ATOM 670 O O . ALA A 1 83 ? 0.538 -1.756 -18.219 1 98.88 83 ALA A O 1
ATOM 671 N N . LEU A 1 84 ? 1.438 -0.604 -16.547 1 98.75 84 LEU A N 1
ATOM 672 C CA . LEU A 1 84 ? 1.527 0.624 -17.328 1 98.75 84 LEU A CA 1
ATOM 673 C C . LEU A 1 84 ? 2.385 0.414 -18.562 1 98.75 84 LEU A C 1
ATOM 675 O O . LEU A 1 84 ? 2.094 0.973 -19.625 1 98.75 84 LEU A O 1
ATOM 679 N N . LYS A 1 85 ? 3.367 -0.377 -18.406 1 98.62 85 LYS A N 1
ATOM 680 C CA . LYS A 1 85 ? 4.297 -0.579 -19.516 1 98.62 85 LYS A CA 1
ATOM 681 C C . LYS A 1 85 ? 3.684 -1.476 -20.594 1 98.62 85 LYS A C 1
ATOM 683 O O . LYS A 1 85 ? 3.795 -1.19 -21.781 1 98.62 85 LYS A O 1
ATOM 688 N N . TYR A 1 86 ? 2.992 -2.525 -20.219 1 98.56 86 TYR A N 1
ATOM 689 C CA . TYR A 1 86 ? 2.676 -3.57 -21.188 1 98.56 86 TYR A CA 1
ATOM 690 C C . TYR A 1 86 ? 1.178 -3.617 -21.469 1 98.56 86 TYR A C 1
ATOM 692 O O . TYR A 1 86 ? 0.755 -4.043 -22.547 1 98.56 86 TYR A O 1
ATOM 700 N N . LYS A 1 87 ? 0.406 -3.318 -20.453 1 98.44 87 LYS A N 1
ATOM 701 C CA . LYS A 1 87 ? -1.053 -3.342 -20.531 1 98.44 87 LYS A CA 1
ATOM 702 C C . LYS A 1 87 ? -1.664 -2.186 -19.75 1 98.44 87 LYS A C 1
ATOM 704 O O . LYS A 1 87 ? -2.365 -2.404 -18.75 1 98.44 87 LYS A O 1
ATOM 709 N N . PRO A 1 88 ? -1.551 -0.987 -20.281 1 98.25 88 PRO A N 1
ATOM 710 C CA . PRO A 1 88 ? -1.941 0.192 -19.5 1 98.25 88 PRO A CA 1
ATOM 711 C C . PRO A 1 88 ? -3.398 0.144 -19.047 1 98.25 88 PRO A C 1
ATOM 713 O O . PRO A 1 88 ? -3.756 0.755 -18.047 1 98.25 88 PRO A O 1
ATOM 716 N N . GLU A 1 89 ? -4.203 -0.616 -19.688 1 97.75 89 GLU A N 1
ATOM 717 C CA . GLU A 1 89 ? -5.602 -0.722 -19.281 1 97.75 89 GLU A CA 1
ATOM 718 C C . GLU A 1 89 ? -5.742 -1.477 -17.969 1 97.75 89 GLU A C 1
ATOM 720 O O . GLU A 1 89 ? -6.789 -1.413 -17.312 1 97.75 89 GLU A O 1
ATOM 725 N N . PHE A 1 90 ? -4.68 -2.199 -17.547 1 98.75 90 PHE A N 1
ATOM 726 C CA . PHE A 1 90 ? -4.711 -2.973 -16.312 1 98.75 90 PHE A CA 1
ATOM 727 C C . PHE A 1 90 ? -4.73 -2.053 -15.094 1 98.75 90 PHE A C 1
ATOM 729 O O . PHE A 1 90 ? -5.004 -2.494 -13.977 1 98.75 90 PHE A O 1
ATOM 736 N N . VAL A 1 91 ? -4.5 -0.725 -15.289 1 98.69 91 VAL A N 1
ATOM 737 C CA . VAL A 1 91 ? -4.543 0.19 -14.148 1 98.69 91 VAL A CA 1
ATOM 738 C C . VAL A 1 91 ? -5.828 1.015 -14.203 1 98.69 91 VAL A C 1
ATOM 740 O O . VAL A 1 91 ? -6.012 1.939 -13.406 1 98.69 91 VAL A O 1
ATOM 743 N N . GLY A 1 92 ? -6.699 0.676 -15.008 1 98.06 92 GLY A N 1
ATOM 744 C CA . GLY A 1 92 ? -7.914 1.456 -15.195 1 98.06 92 GLY A CA 1
ATOM 745 C C . GLY A 1 92 ? -7.805 2.465 -16.328 1 98.06 92 GLY A C 1
ATOM 746 O O . GLY A 1 92 ? -6.723 2.984 -16.594 1 98.06 92 GLY A O 1
ATOM 747 N N . THR A 1 93 ? -8.953 2.818 -16.906 1 97.44 93 THR A N 1
ATOM 748 C CA . THR A 1 93 ? -8.922 3.654 -18.094 1 97.44 93 THR A CA 1
ATOM 749 C C . THR A 1 93 ? -9.5 5.035 -17.812 1 97.44 93 THR A C 1
ATOM 751 O O . THR A 1 93 ? -9.172 6.008 -18.5 1 97.44 93 THR A O 1
ATOM 754 N N . THR A 1 94 ? -10.406 5.145 -16.906 1 98.06 94 THR A N 1
ATOM 755 C CA . THR A 1 94 ? -10.961 6.422 -16.484 1 98.06 94 THR A CA 1
ATOM 756 C C . THR A 1 94 ? -10.406 6.824 -15.117 1 98.06 94 THR A C 1
ATOM 758 O O . THR A 1 94 ? -9.82 6 -14.406 1 98.06 94 THR A O 1
ATOM 761 N N . LEU A 1 95 ? -10.57 8.055 -14.797 1 98.31 95 LEU A N 1
ATOM 762 C CA . LEU A 1 95 ? -10.133 8.555 -13.492 1 98.31 95 LEU A CA 1
ATOM 763 C C . LEU A 1 95 ? -10.727 7.711 -12.367 1 98.31 95 LEU A C 1
ATOM 765 O O . LEU A 1 95 ? -10.008 7.293 -11.453 1 98.31 95 LEU A O 1
ATOM 769 N N . GLN A 1 96 ? -12.031 7.449 -12.43 1 98.25 96 GLN A N 1
ATOM 770 C CA . GLN A 1 96 ? -12.719 6.684 -11.391 1 98.25 96 GLN A CA 1
ATOM 771 C C . GLN A 1 96 ? -12.219 5.242 -11.352 1 98.25 96 GLN A C 1
ATOM 773 O O . GLN A 1 96 ? -12.023 4.68 -10.273 1 98.25 96 GLN A O 1
ATOM 778 N N . GLU A 1 97 ? -12.008 4.664 -12.578 1 98.38 97 GLU A N 1
ATOM 779 C CA . GLU A 1 97 ? -11.492 3.299 -12.625 1 98.38 97 GLU A CA 1
ATOM 780 C C . GLU A 1 97 ? -10.094 3.213 -12.016 1 98.38 97 GLU A C 1
ATOM 782 O O . GLU A 1 97 ? -9.781 2.26 -11.297 1 98.38 97 GLU A O 1
ATOM 787 N N . LYS A 1 98 ? -9.273 4.184 -12.305 1 98.69 98 LYS A N 1
ATOM 788 C CA . LYS A 1 98 ? -7.93 4.203 -11.734 1 98.69 98 LYS A CA 1
ATOM 789 C C . LYS A 1 98 ? -7.977 4.27 -10.211 1 98.69 98 LYS A C 1
ATOM 791 O O . LYS A 1 98 ? -7.203 3.592 -9.531 1 98.69 98 LYS A O 1
ATOM 796 N N . GLY A 1 99 ? -8.867 5.082 -9.672 1 98.62 99 GLY A N 1
ATOM 797 C CA . GLY A 1 99 ? -9.07 5.133 -8.234 1 98.62 99 GLY A CA 1
ATOM 798 C C . GLY A 1 99 ? -9.523 3.811 -7.648 1 98.62 99 GLY A C 1
ATOM 799 O O . GLY A 1 99 ? -8.992 3.361 -6.629 1 98.62 99 GLY A O 1
ATOM 800 N N . LEU A 1 100 ? -10.461 3.209 -8.312 1 98.62 100 LEU A N 1
ATOM 801 C CA . LEU A 1 100 ? -11.008 1.944 -7.832 1 98.62 100 LEU A CA 1
ATOM 802 C C . LEU A 1 100 ? -9.953 0.841 -7.891 1 98.62 100 LEU A C 1
ATOM 804 O O . LEU A 1 100 ? -9.852 0.025 -6.973 1 98.62 100 LEU A O 1
ATOM 808 N N . VAL A 1 101 ? -9.195 0.824 -8.953 1 98.81 101 VAL A N 1
ATOM 809 C CA . VAL A 1 101 ? -8.164 -0.191 -9.109 1 98.81 101 VAL A CA 1
ATOM 810 C C . VAL A 1 101 ? -7.145 -0.065 -7.977 1 98.81 101 VAL A C 1
ATOM 812 O O . VAL A 1 101 ? -6.75 -1.065 -7.375 1 98.81 101 VAL A O 1
ATOM 815 N N . GLN A 1 102 ? -6.773 1.128 -7.695 1 98.75 102 GLN A N 1
ATOM 816 C CA . GLN A 1 102 ? -5.84 1.365 -6.602 1 98.75 102 GLN A CA 1
ATOM 817 C C . GLN A 1 102 ? -6.434 0.934 -5.266 1 98.75 102 GLN A C 1
ATOM 819 O O . GLN A 1 102 ? -5.758 0.303 -4.449 1 98.75 102 GLN A O 1
ATOM 824 N N . GLN A 1 103 ? -7.656 1.291 -5.02 1 98.81 103 GLN A N 1
ATOM 825 C CA . GLN A 1 103 ? -8.328 0.903 -3.781 1 98.81 103 GLN A CA 1
ATOM 826 C C . GLN A 1 103 ? -8.391 -0.615 -3.645 1 98.81 103 GLN A C 1
ATOM 828 O O . GLN A 1 103 ? -8.062 -1.163 -2.59 1 98.81 103 GLN A O 1
ATOM 833 N N . LEU A 1 104 ? -8.797 -1.26 -4.711 1 98.81 104 LEU A N 1
ATOM 834 C CA . LEU A 1 104 ? -8.93 -2.713 -4.695 1 98.81 104 LEU A CA 1
ATOM 835 C C . LEU A 1 104 ? -7.574 -3.379 -4.461 1 98.81 104 LEU A C 1
ATOM 837 O O . LEU A 1 104 ? -7.484 -4.367 -3.725 1 98.81 104 LEU A O 1
ATOM 841 N N . GLY A 1 105 ? -6.547 -2.807 -5.113 1 98.62 105 GLY A N 1
ATOM 842 C CA . GLY A 1 105 ? -5.203 -3.297 -4.84 1 98.62 105 GLY A CA 1
ATOM 843 C C . GLY A 1 105 ? -4.836 -3.242 -3.371 1 98.62 105 GLY A C 1
ATOM 844 O O . GLY A 1 105 ? -4.324 -4.219 -2.816 1 98.62 105 GLY A O 1
ATOM 845 N N . GLY A 1 106 ? -5.117 -2.092 -2.795 1 98.38 106 GLY A N 1
ATOM 846 C CA . GLY A 1 106 ? -4.844 -1.941 -1.375 1 98.38 106 GLY A CA 1
ATOM 847 C C . GLY A 1 106 ? -5.641 -2.898 -0.511 1 98.38 106 GLY A C 1
ATOM 848 O O . GLY A 1 106 ? -5.094 -3.529 0.396 1 98.38 106 GLY A O 1
ATOM 849 N N . VAL A 1 107 ? -6.914 -3.082 -0.784 1 98.5 107 VAL A N 1
ATOM 850 C CA . VAL A 1 107 ? -7.816 -3.934 -0.015 1 98.5 107 VAL A CA 1
ATOM 851 C C . VAL A 1 107 ? -7.355 -5.387 -0.103 1 98.5 107 VAL A C 1
ATOM 853 O O . VAL A 1 107 ? -7.223 -6.066 0.918 1 98.5 107 VAL A O 1
ATOM 856 N N . VAL A 1 108 ? -7.094 -5.812 -1.28 1 98.5 108 VAL A N 1
ATOM 857 C CA . VAL A 1 108 ? -6.762 -7.215 -1.508 1 98.5 108 VAL A CA 1
ATOM 858 C C . VAL A 1 108 ? -5.391 -7.523 -0.914 1 98.5 108 VAL A C 1
ATOM 860 O O . VAL A 1 108 ? -5.195 -8.57 -0.291 1 98.5 108 VAL A O 1
ATOM 863 N N . LEU A 1 109 ? -4.469 -6.629 -1.104 1 97.75 109 LEU A N 1
ATOM 864 C CA . LEU A 1 109 ? -3.125 -6.855 -0.579 1 97.75 109 LEU A CA 1
ATOM 8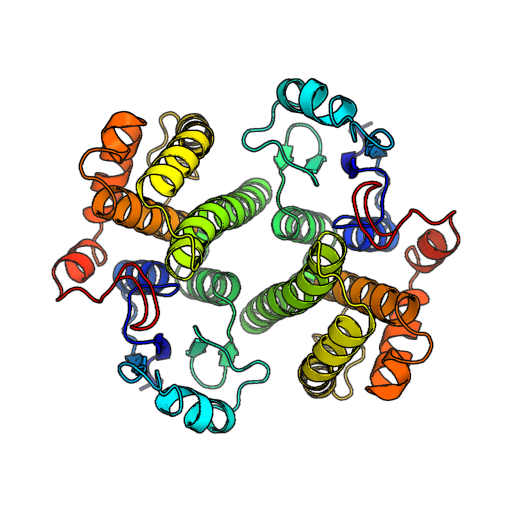65 C C . LEU A 1 109 ? -3.133 -6.859 0.946 1 97.75 109 LEU A C 1
ATOM 867 O O . LEU A 1 109 ? -2.367 -7.594 1.573 1 97.75 109 LEU A O 1
ATOM 871 N N . ASP A 1 110 ? -4.016 -6.055 1.546 1 97.38 110 ASP A N 1
ATOM 872 C CA . ASP A 1 110 ? -4.152 -6.078 2.998 1 97.38 110 ASP A CA 1
ATOM 873 C C . ASP A 1 110 ? -4.609 -7.453 3.484 1 97.38 110 ASP A C 1
ATOM 875 O O . ASP A 1 110 ? -4.098 -7.965 4.48 1 97.38 110 ASP A O 1
ATOM 879 N N . ILE A 1 111 ? -5.566 -8.031 2.812 1 98.44 111 ILE A N 1
ATOM 880 C CA . ILE A 1 111 ? -6.066 -9.359 3.172 1 98.44 111 ILE A CA 1
ATOM 881 C C . ILE A 1 111 ? -4.949 -10.391 3.014 1 98.44 111 ILE A C 1
ATOM 883 O O . ILE A 1 111 ? -4.703 -11.188 3.918 1 98.44 111 ILE A O 1
ATOM 887 N N . LYS A 1 112 ? -4.258 -10.305 1.91 1 98.25 112 LYS A N 1
ATOM 888 C CA . LYS A 1 112 ? -3.184 -11.25 1.613 1 98.25 112 LYS A CA 1
ATOM 889 C C . LYS A 1 112 ? -2.055 -11.133 2.633 1 98.25 112 LYS A C 1
ATOM 891 O O . LYS A 1 112 ? -1.549 -12.141 3.125 1 98.25 112 LYS A O 1
ATOM 896 N N . ASN A 1 113 ? -1.661 -9.945 2.928 1 97.38 113 ASN A N 1
ATOM 897 C CA . ASN A 1 113 ? -0.583 -9.711 3.883 1 97.38 113 ASN A CA 1
ATOM 898 C C . ASN A 1 113 ? -0.962 -10.188 5.285 1 97.38 113 ASN A C 1
ATOM 900 O O . ASN A 1 113 ? -0.113 -10.688 6.023 1 97.38 113 ASN A O 1
ATOM 904 N N . TYR A 1 114 ? -2.176 -9.969 5.621 1 97.88 114 TYR A N 1
ATOM 905 C CA . TYR A 1 114 ? -2.641 -10.484 6.906 1 97.88 114 TYR A CA 1
ATOM 906 C C . TYR A 1 114 ? -2.439 -11.992 6.992 1 97.88 114 TYR A C 1
ATOM 908 O O . TYR A 1 114 ? -1.901 -12.5 7.98 1 97.88 114 TYR A O 1
ATOM 916 N N . MET A 1 115 ? -2.844 -12.734 5.965 1 98.38 115 MET A N 1
ATOM 917 C CA . MET A 1 115 ? -2.682 -14.188 5.941 1 98.38 115 MET A CA 1
ATOM 918 C C . MET A 1 115 ? -1.21 -14.57 6.031 1 98.38 115 MET A C 1
ATOM 920 O O . MET A 1 115 ? -0.831 -15.391 6.867 1 98.38 115 MET A O 1
ATOM 924 N N . SER A 1 116 ? -0.395 -13.922 5.25 1 97.19 116 SER A N 1
ATOM 925 C CA . SER A 1 116 ? 1.022 -14.258 5.168 1 97.19 116 SER A CA 1
ATOM 926 C C . SER A 1 116 ? 1.744 -13.93 6.473 1 97.19 116 SER A C 1
ATOM 928 O O . SER A 1 116 ? 2.523 -14.742 6.977 1 97.19 116 SER A O 1
ATOM 930 N N . HIS A 1 117 ? 1.49 -12.758 6.988 1 96.19 117 HIS A N 1
ATOM 931 C CA . HIS A 1 117 ? 2.164 -12.328 8.211 1 96.19 117 HIS A CA 1
ATOM 932 C C . HIS A 1 117 ? 1.775 -13.219 9.391 1 96.19 117 HIS A C 1
ATOM 934 O O . HIS A 1 117 ? 2.594 -13.469 10.273 1 96.19 117 HIS A O 1
ATOM 940 N N . SER A 1 118 ? 0.516 -13.617 9.398 1 97.94 118 SER A N 1
ATOM 941 C CA . SER A 1 118 ? 0.059 -14.492 10.477 1 97.94 118 SER A CA 1
ATOM 942 C C . SER A 1 118 ? 0.859 -15.789 10.516 1 97.94 118 SER A C 1
ATOM 944 O O . SER A 1 118 ? 1.068 -16.359 11.586 1 97.94 118 SER A O 1
ATOM 946 N N . CYS A 1 119 ? 1.336 -16.25 9.391 1 98.19 119 CYS A N 1
ATOM 947 C CA . CYS A 1 119 ? 2.08 -17.5 9.305 1 98.19 119 CYS A CA 1
ATOM 948 C C . CYS A 1 119 ? 3.424 -17.391 10.008 1 98.19 119 CYS A C 1
ATOM 950 O O . CYS A 1 119 ? 4.051 -18.406 10.328 1 98.19 119 CYS A O 1
ATOM 952 N N . TYR A 1 120 ? 3.885 -16.188 10.266 1 96.81 120 TYR A N 1
ATOM 953 C CA . TYR A 1 120 ? 5.184 -15.977 10.898 1 96.81 120 TYR A CA 1
ATOM 954 C C . TYR A 1 120 ? 5.02 -15.672 12.383 1 96.81 120 TYR A C 1
ATOM 956 O O . TYR A 1 120 ? 6.008 -15.539 13.109 1 96.81 120 TYR A O 1
ATOM 964 N N . SER A 1 121 ? 3.791 -15.531 12.758 1 96.25 121 SER A N 1
ATOM 965 C CA . SER A 1 121 ? 3.512 -15.203 14.156 1 96.25 121 SER A CA 1
ATOM 966 C C . SER A 1 121 ? 3.713 -16.422 15.055 1 96.25 121 SER A C 1
ATOM 968 O O . SER A 1 121 ? 3.291 -17.531 14.719 1 96.25 121 SER A O 1
ATOM 970 N N . PRO A 1 122 ? 4.305 -16.188 16.25 1 95.25 122 PRO A N 1
ATOM 971 C CA . PRO A 1 122 ? 4.406 -17.297 17.188 1 95.25 122 PRO A CA 1
ATOM 972 C C . PRO A 1 122 ? 3.043 -17.828 17.625 1 95.25 122 PRO A C 1
ATOM 974 O O . PRO A 1 122 ? 2.924 -19 17.984 1 95.25 122 PRO A O 1
ATOM 977 N N . ASP A 1 123 ? 2.066 -17.078 17.516 1 95.81 123 ASP A N 1
ATOM 978 C CA . ASP A 1 123 ? 0.716 -17.453 17.922 1 95.81 123 ASP A CA 1
ATOM 979 C C . ASP A 1 123 ? -0.143 -17.812 16.703 1 95.81 123 ASP A C 1
ATOM 981 O O . ASP A 1 123 ? -1.365 -17.656 16.734 1 95.81 123 ASP A O 1
ATOM 985 N N . PHE A 1 124 ? 0.495 -18.266 15.68 1 97.75 124 PHE A N 1
ATOM 986 C CA . PHE A 1 124 ? -0.204 -18.609 14.445 1 97.75 124 PHE A CA 1
ATOM 987 C C . PHE A 1 124 ? -1.348 -19.578 14.727 1 97.75 124 PHE A C 1
ATOM 989 O O . PHE A 1 124 ? -1.154 -20.594 15.383 1 97.75 124 PHE A O 1
ATOM 996 N N . ASN A 1 125 ? -2.506 -19.234 14.281 1 98.19 125 ASN A N 1
ATOM 997 C CA . ASN A 1 125 ? -3.709 -20.047 14.32 1 98.19 125 ASN A CA 1
ATOM 998 C C . ASN A 1 125 ? -4.438 -20.047 12.977 1 98.19 125 ASN A C 1
ATOM 1000 O O . ASN A 1 125 ? -5.105 -19.062 12.641 1 98.19 125 ASN A O 1
ATOM 1004 N N . LYS A 1 126 ? -4.324 -21.109 12.32 1 97.88 126 LYS A N 1
ATOM 1005 C CA . LYS A 1 126 ? -4.836 -21.203 10.953 1 97.88 126 LYS A CA 1
ATOM 1006 C C . LYS A 1 126 ? -6.344 -20.984 10.914 1 97.88 126 LYS A C 1
ATOM 1008 O O . LYS A 1 126 ? -6.848 -20.266 10.039 1 97.88 126 LYS A O 1
ATOM 1013 N N . ASP A 1 127 ? -7.055 -21.609 11.82 1 98.06 127 ASP A N 1
ATOM 1014 C CA . ASP A 1 127 ? -8.508 -21.484 11.844 1 98.06 127 ASP A CA 1
ATOM 1015 C C . ASP A 1 127 ? -8.945 -20.047 12.062 1 98.06 127 ASP A C 1
ATOM 1017 O O . ASP A 1 127 ? -9.906 -19.578 11.461 1 98.06 127 ASP A O 1
ATOM 1021 N N . ARG A 1 128 ? -8.227 -19.344 12.898 1 98.44 128 ARG A N 1
ATOM 1022 C CA . ARG A 1 128 ? -8.531 -17.938 13.141 1 98.44 128 ARG A CA 1
ATOM 1023 C C . ARG A 1 128 ? -8.305 -17.109 11.875 1 98.44 128 ARG A C 1
ATOM 1025 O O . ARG A 1 128 ? -9.133 -16.266 11.531 1 98.44 128 ARG A O 1
ATOM 1032 N N . VAL A 1 129 ? -7.203 -17.328 11.219 1 98.56 129 VAL A N 1
ATOM 1033 C CA . VAL A 1 129 ? -6.891 -16.609 9.992 1 98.56 129 VAL A CA 1
ATOM 1034 C C . VAL A 1 129 ? -7.988 -16.844 8.961 1 98.56 129 VAL A C 1
ATOM 1036 O O . VAL A 1 129 ? -8.477 -15.906 8.336 1 98.56 129 VAL A O 1
ATOM 1039 N N . VAL A 1 130 ? -8.383 -18.094 8.789 1 98.75 130 VAL A N 1
ATOM 1040 C CA . VAL A 1 130 ? -9.414 -18.469 7.824 1 98.75 130 VAL A CA 1
ATOM 1041 C C . VAL A 1 130 ? -10.711 -17.734 8.148 1 98.75 130 VAL A C 1
ATOM 1043 O O . VAL A 1 130 ? -11.336 -17.141 7.266 1 98.75 130 VAL A O 1
ATOM 1046 N N . GLN A 1 131 ? -11.07 -17.734 9.367 1 98.62 131 GLN A N 1
ATOM 1047 C CA . GLN A 1 131 ? -12.305 -17.094 9.789 1 98.62 131 GLN A CA 1
ATOM 1048 C C . GLN A 1 131 ? -12.25 -15.586 9.539 1 98.62 131 GLN A C 1
ATOM 1050 O O . GLN A 1 131 ? -13.203 -15 9.023 1 98.62 131 GLN A O 1
ATOM 1055 N N . ASP A 1 132 ? -11.148 -14.992 9.938 1 98.5 132 ASP A N 1
ATOM 1056 C CA . ASP A 1 132 ? -10.984 -13.562 9.719 1 98.5 132 ASP A CA 1
ATOM 1057 C C . ASP A 1 132 ? -11.109 -13.211 8.234 1 98.5 132 ASP A C 1
ATOM 1059 O O . ASP A 1 132 ? -11.766 -12.234 7.871 1 98.5 132 ASP A O 1
ATOM 1063 N N . VAL A 1 133 ? -10.477 -13.984 7.398 1 98.69 133 VAL A N 1
ATOM 1064 C CA . VAL A 1 133 ? -10.484 -13.727 5.961 1 98.69 133 VAL A CA 1
ATOM 1065 C C . VAL A 1 133 ? -11.891 -13.93 5.406 1 98.69 133 VAL A C 1
ATOM 1067 O O . VAL A 1 133 ? -12.359 -13.133 4.59 1 98.69 133 VAL A O 1
ATOM 1070 N N . LYS A 1 134 ? -12.555 -14.984 5.82 1 98.56 134 LYS A N 1
ATOM 1071 C CA . LYS A 1 134 ? -13.922 -15.242 5.387 1 98.56 134 LYS A CA 1
ATOM 1072 C C . LYS A 1 134 ? -14.836 -14.07 5.742 1 98.56 134 LYS A C 1
ATOM 1074 O O . LYS A 1 134 ? -15.797 -13.789 5.02 1 98.56 134 LYS A O 1
ATOM 1079 N N . GLU A 1 135 ? -14.531 -13.367 6.773 1 97.88 135 GLU A N 1
ATOM 1080 C CA . GLU A 1 135 ? -15.352 -12.25 7.223 1 97.88 135 GLU A CA 1
ATOM 1081 C C . GLU A 1 135 ? -15.062 -10.992 6.402 1 97.88 135 GLU A C 1
ATOM 1083 O O . GLU A 1 135 ? -15.875 -10.07 6.367 1 97.88 135 GLU A O 1
ATOM 1088 N N . GLU A 1 136 ? -13.953 -10.938 5.758 1 97.88 136 GLU A N 1
ATOM 1089 C CA . GLU A 1 136 ? -13.562 -9.773 4.969 1 97.88 136 GLU A CA 1
ATOM 1090 C C . GLU A 1 136 ? -14 -9.922 3.516 1 97.88 136 GLU A C 1
ATOM 1092 O O . GLU A 1 136 ? -14.297 -8.93 2.85 1 97.88 136 GLU A O 1
ATOM 1097 N N . LEU A 1 137 ? -14.117 -11.102 2.986 1 98.56 137 LEU A N 1
ATOM 1098 C CA . LEU A 1 137 ? -14.266 -11.375 1.561 1 98.56 137 LEU A CA 1
ATOM 1099 C C . LEU A 1 137 ? -15.672 -11.016 1.086 1 98.56 137 LEU A C 1
ATOM 1101 O O . LEU A 1 137 ? -15.875 -10.703 -0.091 1 98.56 137 LEU A O 1
ATOM 1105 N N . PRO A 1 138 ? -16.688 -11.016 1.976 1 97.88 138 PRO A N 1
ATOM 1106 C CA . PRO A 1 138 ? -18.031 -10.656 1.501 1 97.88 138 PRO A CA 1
ATOM 1107 C C . PRO A 1 138 ? -18.078 -9.258 0.889 1 97.88 138 PRO A C 1
ATOM 1109 O O . PRO A 1 138 ? -18.844 -9.016 -0.045 1 97.88 138 PRO A O 1
ATOM 1112 N N . LYS A 1 139 ? -17.281 -8.273 1.368 1 97.38 139 LYS A N 1
ATOM 1113 C CA . LYS A 1 139 ? -17.219 -6.945 0.765 1 97.38 139 LYS A CA 1
ATOM 1114 C C . LYS A 1 139 ? -16.719 -7.016 -0.675 1 97.38 139 LYS A C 1
ATOM 1116 O O . LYS A 1 139 ? -17.188 -6.258 -1.533 1 97.38 139 LYS A O 1
ATOM 1121 N N . VAL A 1 140 ? -15.797 -7.91 -0.902 1 98.5 140 VAL A N 1
ATOM 1122 C CA . VAL A 1 140 ? -15.25 -8.094 -2.242 1 98.5 140 VAL A CA 1
ATOM 1123 C C . VAL A 1 140 ? -16.297 -8.734 -3.146 1 98.5 140 VAL A C 1
ATOM 1125 O O . VAL A 1 140 ? -16.469 -8.336 -4.301 1 98.5 140 VAL A O 1
ATOM 1128 N N . VAL A 1 141 ? -17.016 -9.719 -2.625 1 98.5 141 VAL A N 1
ATOM 1129 C CA . VAL A 1 141 ? -18.078 -10.383 -3.363 1 98.5 141 VAL A CA 1
ATOM 1130 C C . VAL A 1 141 ? -19.156 -9.367 -3.76 1 98.5 141 VAL A C 1
ATOM 1132 O O . VAL A 1 141 ? -19.594 -9.336 -4.91 1 98.5 141 VAL A O 1
ATOM 1135 N N . ALA A 1 142 ? -19.516 -8.547 -2.791 1 98.06 142 ALA A N 1
ATOM 1136 C CA . ALA A 1 142 ? -20.516 -7.523 -3.051 1 98.06 142 ALA A CA 1
ATOM 1137 C C . ALA A 1 142 ? -20.047 -6.551 -4.129 1 98.06 142 ALA A C 1
ATOM 1139 O O . ALA A 1 142 ? -20.828 -6.168 -5.008 1 98.06 142 ALA A O 1
ATOM 1140 N N . PHE A 1 143 ? -18.844 -6.188 -4.074 1 98.19 143 PHE A N 1
ATOM 1141 C CA . PHE A 1 143 ? -18.297 -5.273 -5.066 1 98.19 143 PHE A CA 1
ATOM 1142 C C . PHE A 1 143 ? -18.266 -5.922 -6.445 1 98.19 143 PHE A C 1
ATOM 1144 O O . PHE A 1 143 ? -18.562 -5.273 -7.449 1 98.19 143 PHE A O 1
ATOM 1151 N N . LEU A 1 144 ? -17.812 -7.168 -6.504 1 98 144 LEU A N 1
ATOM 1152 C CA . LEU A 1 144 ? -17.734 -7.918 -7.754 1 98 144 LEU A CA 1
ATOM 1153 C C . LEU A 1 144 ? -19.094 -7.98 -8.438 1 98 144 LEU A C 1
ATOM 1155 O O . LEU A 1 144 ? -19.203 -7.75 -9.648 1 98 144 LEU A O 1
ATOM 1159 N N . GLY A 1 145 ? -20.094 -8.273 -7.633 1 97.06 145 GLY A N 1
ATOM 1160 C CA . GLY A 1 145 ? -21.422 -8.383 -8.219 1 97.06 145 GLY A CA 1
ATOM 1161 C C . GLY A 1 145 ? -21.484 -9.367 -9.375 1 97.06 145 GLY A C 1
ATOM 1162 O O . GLY A 1 145 ? -21.047 -10.516 -9.242 1 97.06 145 GLY A O 1
ATOM 1163 N N . GLU A 1 146 ? -21.953 -8.859 -10.5 1 96.56 146 GLU A N 1
ATOM 1164 C CA . GLU A 1 146 ? -22.078 -9.727 -11.664 1 96.56 146 GLU A CA 1
ATOM 1165 C C . GLU A 1 146 ? -20.953 -9.516 -12.656 1 96.56 146 GLU A C 1
ATOM 1167 O O . GLU A 1 146 ? -20.969 -10.055 -13.766 1 96.56 146 GLU A O 1
ATOM 1172 N N . LYS A 1 147 ? -20 -8.75 -12.258 1 97.69 147 LYS A N 1
ATOM 1173 C CA . LYS A 1 147 ? -18.891 -8.445 -13.141 1 97.69 147 LYS A CA 1
ATOM 1174 C C . LYS A 1 147 ? -18.016 -9.672 -13.375 1 97.69 147 LYS A C 1
ATOM 1176 O O . LYS A 1 147 ? -17.875 -10.523 -12.484 1 97.69 147 LYS A O 1
ATOM 1181 N N . MET A 1 148 ? -17.391 -9.672 -14.477 1 97.75 148 MET A N 1
ATOM 1182 C CA . MET A 1 148 ? -16.469 -10.766 -14.789 1 97.75 148 MET A CA 1
ATOM 1183 C C . MET A 1 148 ? -15.195 -10.648 -13.977 1 97.75 148 MET A C 1
ATOM 1185 O O . MET A 1 148 ? -14.656 -11.656 -13.508 1 97.75 148 MET A O 1
ATOM 1189 N N . PHE A 1 149 ? -14.711 -9.461 -13.945 1 98.56 149 PHE A N 1
ATOM 1190 C CA . PHE A 1 149 ? -13.539 -9.117 -13.141 1 98.56 149 PHE A CA 1
ATOM 1191 C C . PHE A 1 149 ? -13.859 -7.98 -12.18 1 98.56 149 PHE A C 1
ATOM 1193 O O . PHE A 1 149 ? -14.992 -7.496 -12.141 1 98.56 149 PHE A O 1
ATOM 1200 N N . LEU A 1 150 ? -12.898 -7.547 -11.406 1 98.56 150 LEU A N 1
ATOM 1201 C CA . LEU A 1 150 ? -13.141 -6.57 -10.352 1 98.56 150 LEU A CA 1
ATOM 1202 C C . LEU A 1 150 ? -13.695 -5.273 -10.938 1 98.56 150 LEU A C 1
ATOM 1204 O O . LEU A 1 150 ? -14.625 -4.688 -10.375 1 98.56 150 LEU A O 1
ATOM 1208 N N . ILE A 1 151 ? -13.148 -4.719 -12.062 1 96.81 151 ILE A N 1
ATOM 1209 C CA . ILE A 1 151 ? -13.578 -3.451 -12.641 1 96.81 151 ILE A CA 1
ATOM 1210 C C . ILE A 1 151 ? -14.5 -3.711 -13.828 1 96.81 151 ILE A C 1
ATOM 1212 O O . ILE A 1 151 ? -14.812 -2.793 -14.594 1 96.81 151 ILE A O 1
ATOM 1216 N N . GLY A 1 152 ? -15.172 -4.828 -13.953 1 96.12 152 GLY A N 1
ATOM 1217 C CA . GLY A 1 152 ? -16.047 -5.109 -15.078 1 96.12 152 GLY A CA 1
ATOM 1218 C C . GLY A 1 152 ? -15.586 -6.293 -15.906 1 96.12 152 GLY A C 1
ATOM 1219 O O . GLY A 1 152 ? -15.32 -7.367 -15.367 1 96.12 152 GLY A O 1
ATOM 1220 N N . ASP A 1 153 ? -15.531 -5.969 -17.234 1 95.75 153 ASP A N 1
ATOM 1221 C CA . ASP A 1 153 ? -15.172 -7.051 -18.141 1 95.75 153 ASP A CA 1
ATOM 1222 C C . ASP A 1 153 ? -13.672 -7.039 -18.438 1 95.75 153 ASP A C 1
ATOM 1224 O O . ASP A 1 153 ? -13.172 -7.891 -19.172 1 95.75 153 ASP A O 1
ATOM 1228 N N . GLN A 1 154 ? -13.047 -6.148 -17.859 1 94.31 154 GLN A N 1
ATOM 1229 C CA . GLN A 1 154 ? -11.617 -6.027 -18.109 1 94.31 154 GLN A CA 1
ATOM 1230 C C . GLN A 1 154 ? -10.812 -6.422 -16.875 1 94.31 154 GLN A C 1
ATOM 1232 O O . GLN A 1 154 ? -11.117 -5.996 -15.766 1 94.31 154 GLN A O 1
ATOM 1237 N N . ILE A 1 155 ? -9.766 -7.227 -17.203 1 97.75 155 ILE A N 1
ATOM 1238 C CA . ILE A 1 155 ? -8.883 -7.633 -16.109 1 97.75 155 ILE A CA 1
ATOM 1239 C C . ILE A 1 155 ? -7.977 -6.469 -15.727 1 97.75 155 ILE A C 1
ATOM 1241 O O . ILE A 1 155 ? -7.535 -5.699 -16.578 1 97.75 155 ILE A O 1
ATOM 1245 N N . THR A 1 156 ? -7.742 -6.25 -14.414 1 98.75 156 THR A N 1
ATOM 1246 C CA . THR A 1 156 ? -6.789 -5.281 -13.883 1 98.75 156 THR A CA 1
ATOM 1247 C C . THR A 1 156 ? -5.781 -5.965 -12.961 1 98.75 156 THR A C 1
ATOM 1249 O O . THR A 1 156 ? -5.957 -7.129 -12.594 1 98.75 156 THR A O 1
ATOM 1252 N N . TRP A 1 157 ? -4.707 -5.293 -12.562 1 98.88 157 TRP A N 1
ATOM 1253 C CA . TRP A 1 157 ? -3.611 -5.953 -11.867 1 98.88 157 TRP A CA 1
ATOM 1254 C C . TRP A 1 157 ? -4.074 -6.508 -10.523 1 98.88 157 TRP A C 1
ATOM 1256 O O . TRP A 1 157 ? -3.629 -7.574 -10.094 1 98.88 157 TRP A O 1
ATOM 1266 N N . PRO A 1 158 ? -5.074 -5.891 -9.773 1 98.88 158 PRO A N 1
ATOM 1267 C CA . PRO A 1 158 ? -5.48 -6.453 -8.484 1 98.88 158 PRO A CA 1
ATOM 1268 C C . PRO A 1 158 ? -6.164 -7.812 -8.625 1 98.88 158 PRO A C 1
ATOM 1270 O O . PRO 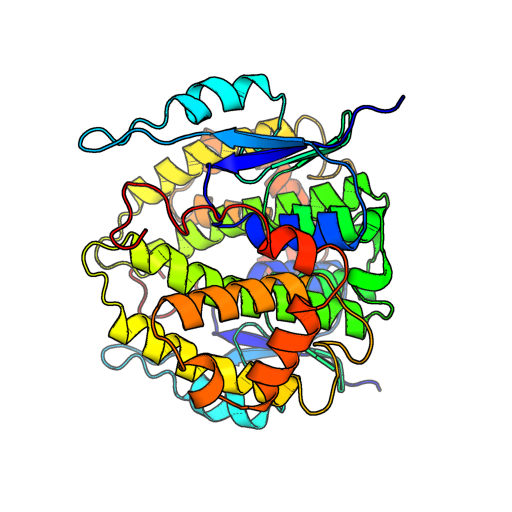A 1 158 ? -6.266 -8.562 -7.648 1 98.88 158 PRO A O 1
ATOM 1273 N N . ASP A 1 159 ? -6.684 -8.102 -9.828 1 98.94 159 ASP A N 1
ATOM 1274 C CA . ASP A 1 159 ? -7.32 -9.398 -10.039 1 98.94 159 ASP A CA 1
ATOM 1275 C C . ASP A 1 159 ? -6.344 -10.539 -9.766 1 98.94 159 ASP A C 1
ATOM 1277 O O . ASP A 1 159 ? -6.73 -11.578 -9.219 1 98.94 159 ASP A O 1
ATOM 1281 N N . PHE A 1 160 ? -5.102 -10.359 -10.094 1 98.94 160 PHE A N 1
ATOM 1282 C CA . PHE A 1 160 ? -4.102 -11.398 -9.891 1 98.94 160 PHE A CA 1
ATOM 1283 C C . PHE A 1 160 ? -3.805 -11.578 -8.406 1 98.94 160 PHE A C 1
ATOM 1285 O O . PHE A 1 160 ? -3.545 -12.695 -7.949 1 98.94 160 PHE A O 1
ATOM 1292 N N . PHE A 1 161 ? -3.865 -10.492 -7.695 1 98.88 161 PHE A N 1
ATOM 1293 C CA . PHE A 1 161 ? -3.633 -10.555 -6.254 1 98.88 161 PHE A CA 1
ATOM 1294 C C . PHE A 1 161 ? -4.812 -11.203 -5.543 1 98.88 161 PHE A C 1
ATOM 1296 O O . PHE A 1 161 ? -4.629 -11.977 -4.598 1 98.88 161 PHE A O 1
ATOM 1303 N N . LEU A 1 162 ? -5.984 -10.836 -5.996 1 98.94 162 LEU A N 1
ATOM 1304 C CA . LEU A 1 162 ? -7.141 -11.5 -5.406 1 98.94 162 LEU A CA 1
ATOM 1305 C C . LEU A 1 162 ? -7.113 -13 -5.695 1 98.94 162 LEU A C 1
ATOM 1307 O O . LEU A 1 162 ? -7.398 -13.812 -4.812 1 98.94 162 LEU A O 1
ATOM 1311 N N . PHE A 1 163 ? -6.738 -13.344 -6.891 1 98.94 163 PHE A N 1
ATOM 1312 C CA . PHE A 1 163 ? -6.621 -14.75 -7.242 1 98.94 163 PHE A CA 1
ATOM 1313 C C . PHE A 1 163 ? -5.664 -15.469 -6.301 1 98.94 163 PHE A C 1
ATOM 1315 O O . PHE A 1 163 ? -6.004 -16.516 -5.734 1 98.94 163 PHE A O 1
ATOM 1322 N N . GLU A 1 164 ? -4.504 -14.914 -6.102 1 98.81 164 GLU A N 1
ATOM 1323 C CA . GLU A 1 164 ? -3.516 -15.523 -5.219 1 98.81 164 GLU A CA 1
ATOM 1324 C C . GLU A 1 164 ? -4.039 -15.617 -3.787 1 98.81 164 GLU A C 1
ATOM 1326 O O . GLU A 1 164 ? -3.768 -16.594 -3.084 1 98.81 164 GLU A O 1
ATOM 1331 N N . THR A 1 165 ? -4.746 -14.602 -3.336 1 98.81 165 THR A N 1
ATOM 1332 C CA . THR A 1 165 ? -5.355 -14.586 -2.012 1 98.81 165 THR A CA 1
ATOM 1333 C C . THR A 1 165 ? -6.34 -15.742 -1.855 1 98.81 165 THR A C 1
ATOM 1335 O O . THR A 1 165 ? -6.328 -16.438 -0.842 1 98.81 165 THR A O 1
ATOM 1338 N N . LEU A 1 166 ? -7.148 -15.938 -2.852 1 98.88 166 LEU A N 1
ATOM 1339 C CA . LEU A 1 166 ? -8.125 -17.031 -2.834 1 98.88 166 LEU A CA 1
ATOM 1340 C C . LEU A 1 166 ? -7.43 -18.375 -2.865 1 98.88 166 LEU A C 1
ATOM 1342 O O . LEU A 1 166 ? -7.863 -19.328 -2.197 1 98.88 166 LEU A O 1
ATOM 1346 N N . GLU A 1 167 ? -6.363 -18.484 -3.664 1 98.56 167 GLU A N 1
ATOM 1347 C CA . GLU A 1 167 ? -5.578 -19.719 -3.678 1 98.56 167 GLU A CA 1
ATOM 1348 C C . GLU A 1 167 ? -5.047 -20.047 -2.285 1 98.56 167 GLU A C 1
ATOM 1350 O O . GLU A 1 167 ? -5.098 -21.203 -1.855 1 98.56 167 GLU A O 1
ATOM 1355 N N . MET A 1 168 ? -4.562 -19.078 -1.619 1 98.62 168 MET A N 1
ATOM 1356 C CA . MET A 1 168 ? -4.02 -19.312 -0.284 1 98.62 168 MET A CA 1
ATOM 1357 C C . MET A 1 168 ? -5.121 -19.703 0.691 1 98.62 168 MET A C 1
ATOM 1359 O O . MET A 1 168 ? -4.934 -20.609 1.51 1 98.62 168 MET A O 1
ATOM 1363 N N . LEU A 1 169 ? -6.23 -19.031 0.611 1 98.81 169 LEU A N 1
ATOM 1364 C CA . LEU A 1 169 ? -7.355 -19.375 1.475 1 98.81 169 LEU A CA 1
ATOM 1365 C C . LEU A 1 169 ? -7.766 -20.828 1.276 1 98.81 169 LEU A C 1
ATOM 1367 O O . LEU A 1 169 ? -8 -21.547 2.248 1 98.81 169 LEU A O 1
ATOM 1371 N N . GLU A 1 170 ? -7.805 -21.266 0.023 1 98.38 170 GLU A N 1
ATOM 1372 C CA . GLU A 1 170 ? -8.133 -22.656 -0.285 1 98.38 170 GLU A CA 1
ATOM 1373 C C . GLU A 1 170 ? -7.07 -23.609 0.26 1 98.38 170 GLU A C 1
ATOM 1375 O O . GLU A 1 170 ? -7.387 -24.719 0.699 1 98.38 170 GLU A O 1
ATOM 1380 N N . ALA A 1 171 ? -5.887 -23.172 0.227 1 98.06 171 ALA A N 1
ATOM 1381 C CA . ALA A 1 171 ? -4.797 -24 0.749 1 98.06 171 ALA A CA 1
ATOM 1382 C C . ALA A 1 171 ? -4.883 -24.125 2.268 1 98.06 171 ALA A C 1
ATOM 1384 O O . ALA A 1 171 ? -4.559 -25.172 2.826 1 98.06 171 ALA A O 1
ATOM 1385 N N . PHE A 1 172 ? -5.266 -23.047 2.928 1 98.38 172 PHE A N 1
ATOM 1386 C CA . PHE A 1 172 ? -5.453 -23.078 4.375 1 98.38 172 PHE A CA 1
ATOM 1387 C C . PHE A 1 172 ? -6.547 -24.078 4.75 1 98.38 172 PHE A C 1
ATOM 1389 O O . PHE A 1 172 ? -6.371 -24.891 5.66 1 98.38 172 PHE A O 1
ATOM 1396 N N . GLN A 1 173 ? -7.594 -24 4.043 1 98.38 173 GLN A N 1
ATOM 1397 C CA . GLN A 1 173 ? -8.766 -24.828 4.316 1 98.38 173 GLN A CA 1
ATOM 1398 C C . GLN A 1 173 ? -9.586 -25.062 3.049 1 98.38 173 GLN A C 1
ATOM 1400 O O . GLN A 1 173 ? -10.312 -24.172 2.607 1 98.38 173 GLN A O 1
ATOM 1405 N N . SER A 1 174 ? -9.508 -26.219 2.549 1 98.19 174 SER A N 1
ATOM 1406 C CA . SER A 1 174 ? -10.234 -26.578 1.334 1 98.19 174 SER A CA 1
ATOM 1407 C C . SER A 1 174 ? -11.719 -26.281 1.473 1 98.19 174 SER A C 1
ATOM 1409 O O . SER A 1 174 ? -12.32 -26.578 2.508 1 98.19 174 SER A O 1
ATOM 1411 N N . GLY A 1 175 ? -12.289 -25.625 0.433 1 98.25 175 GLY A N 1
ATOM 1412 C CA . GLY A 1 175 ? -13.719 -25.344 0.426 1 98.25 175 GLY A CA 1
ATOM 1413 C C . GLY A 1 175 ? -14.062 -23.984 1.009 1 98.25 175 GLY A C 1
ATOM 1414 O O . GLY A 1 175 ? -15.203 -23.547 0.921 1 98.25 175 GLY A O 1
ATOM 1415 N N . SER A 1 176 ? -13.102 -23.281 1.566 1 98.69 176 SER A N 1
ATOM 1416 C CA . SER A 1 176 ? -13.352 -22.016 2.258 1 98.69 176 SER A CA 1
ATOM 1417 C C . SER A 1 176 ? -13.828 -20.938 1.29 1 98.69 176 SER A C 1
ATOM 1419 O O . SER A 1 176 ? -14.672 -20.109 1.644 1 98.69 176 SER A O 1
ATOM 1421 N N . VAL A 1 177 ? -13.32 -20.922 0.091 1 98.75 177 VAL A N 1
ATOM 1422 C CA . VAL A 1 177 ? -13.758 -19.938 -0.894 1 98.75 177 VAL A CA 1
ATOM 1423 C C . VAL A 1 177 ? -15.227 -20.156 -1.232 1 98.75 177 VAL A C 1
ATOM 1425 O O . VAL A 1 177 ? -16.016 -19.203 -1.283 1 98.75 177 VAL A O 1
ATOM 1428 N N . ALA A 1 178 ? -15.578 -21.391 -1.465 1 98.69 178 ALA A N 1
ATOM 1429 C CA . ALA A 1 178 ? -16.953 -21.75 -1.766 1 98.69 178 ALA A CA 1
ATOM 1430 C C . ALA A 1 178 ? -17.891 -21.375 -0.607 1 98.69 178 ALA A C 1
ATOM 1432 O O . ALA A 1 178 ? -19.031 -20.984 -0.821 1 98.69 178 ALA A O 1
ATOM 1433 N N . GLU A 1 179 ? -17.391 -21.578 0.617 1 98.62 179 GLU A N 1
ATOM 1434 C CA . GLU A 1 179 ? -18.172 -21.234 1.798 1 98.62 179 GLU A CA 1
ATOM 1435 C C . GLU A 1 179 ? -18.5 -19.734 1.822 1 98.62 179 GLU A C 1
ATOM 1437 O O . GLU A 1 179 ? -19.547 -19.328 2.314 1 98.62 179 GLU A O 1
ATOM 1442 N N . VAL A 1 180 ? -17.609 -18.938 1.295 1 98.62 180 VAL A N 1
ATOM 1443 C CA . VAL A 1 180 ? -17.859 -17.5 1.249 1 98.62 180 VAL A CA 1
ATOM 1444 C C . VAL A 1 180 ? -18.875 -17.188 0.14 1 98.62 180 VAL A C 1
ATOM 1446 O O . VAL A 1 180 ? -19.844 -16.469 0.36 1 98.62 180 VAL A O 1
ATOM 1449 N N . SER A 1 181 ? -18.609 -17.734 -1.044 1 98.56 181 SER A N 1
ATOM 1450 C CA . SER A 1 181 ? -19.516 -17.453 -2.152 1 98.56 181 SER A CA 1
ATOM 1451 C C . SER A 1 181 ? -19.188 -18.312 -3.365 1 98.56 181 SER A C 1
ATOM 1453 O O . SER A 1 181 ? -18.016 -18.422 -3.758 1 98.56 181 SER A O 1
ATOM 1455 N N . THR A 1 182 ? -20.172 -18.812 -4.082 1 97.81 182 THR A N 1
ATOM 1456 C CA . THR A 1 182 ? -19.969 -19.547 -5.332 1 97.81 182 THR A CA 1
ATOM 1457 C C . THR A 1 182 ? -19.5 -18.609 -6.438 1 97.81 182 THR A C 1
ATOM 1459 O O . THR A 1 182 ? -18.781 -19.016 -7.344 1 97.81 182 THR A O 1
ATOM 1462 N N . LYS A 1 183 ? -19.906 -17.375 -6.293 1 97.69 183 LYS A N 1
ATOM 1463 C CA . LYS A 1 183 ? -19.453 -16.375 -7.266 1 97.69 183 LYS A CA 1
ATOM 1464 C C . LYS A 1 183 ? -17.938 -16.203 -7.223 1 97.69 183 LYS A C 1
ATOM 1466 O O . LYS A 1 183 ? -17.297 -15.992 -8.258 1 97.69 183 LYS A O 1
ATOM 1471 N N . LEU A 1 184 ? -17.406 -16.297 -6.066 1 98.38 184 LEU A N 1
ATOM 1472 C CA . LEU A 1 184 ? -15.953 -16.172 -5.914 1 98.38 184 LEU A CA 1
ATOM 1473 C C . LEU A 1 184 ? -15.234 -17.375 -6.5 1 98.38 184 LEU A C 1
ATOM 1475 O O . LEU A 1 184 ? -14.133 -17.25 -7.039 1 98.38 184 LEU A O 1
ATOM 1479 N N . VAL A 1 185 ? -15.875 -18.531 -6.371 1 98.5 185 VAL A N 1
ATOM 1480 C CA . VAL A 1 185 ? -15.312 -19.719 -6.984 1 98.5 185 VAL A CA 1
ATOM 1481 C C . VAL A 1 185 ? -15.273 -19.562 -8.5 1 98.5 185 VAL A C 1
ATOM 1483 O O . VAL A 1 185 ? -14.258 -19.859 -9.133 1 98.5 185 VAL A O 1
ATOM 1486 N N . GLU A 1 186 ? -16.359 -19.078 -9.047 1 98.38 186 GLU A N 1
ATOM 1487 C CA . GLU A 1 186 ? -16.422 -18.844 -10.484 1 98.38 186 GLU A CA 1
ATOM 1488 C C . GLU A 1 186 ? -15.375 -17.828 -10.93 1 98.38 186 GLU A C 1
ATOM 1490 O O . GLU A 1 186 ? -14.711 -18.016 -11.945 1 98.38 186 GLU A O 1
ATOM 1495 N N . TYR A 1 187 ? -15.312 -16.75 -10.211 1 98.69 187 TYR A N 1
ATOM 1496 C CA . TYR A 1 187 ? -14.305 -15.727 -10.453 1 98.69 187 TYR A CA 1
ATOM 1497 C C . TYR A 1 187 ? -12.898 -16.312 -10.445 1 98.69 187 TYR A C 1
ATOM 1499 O O . TYR A 1 187 ? -12.109 -16.078 -11.367 1 98.69 187 TYR A O 1
ATOM 1507 N N . ARG A 1 188 ? -12.602 -17.078 -9.414 1 98.69 188 ARG A N 1
ATOM 1508 C CA . ARG A 1 188 ? -11.312 -17.75 -9.266 1 98.69 188 ARG A CA 1
ATOM 1509 C C . ARG A 1 188 ? -11.023 -18.656 -10.461 1 98.69 188 ARG A C 1
ATOM 1511 O O . ARG A 1 188 ? -9.914 -18.641 -11 1 98.69 188 ARG A O 1
ATOM 1518 N N . ASN A 1 189 ? -11.969 -19.406 -10.867 1 98.56 189 ASN A N 1
ATOM 1519 C CA . ASN A 1 189 ? -11.812 -20.328 -12 1 98.56 189 ASN A CA 1
ATOM 1520 C C . ASN A 1 189 ? -11.555 -19.562 -13.297 1 98.56 189 ASN A C 1
ATOM 1522 O O . ASN A 1 189 ? -10.789 -20.016 -14.148 1 98.56 189 ASN A O 1
ATOM 1526 N N . ARG A 1 190 ? -12.219 -18.484 -13.484 1 98.38 190 ARG A N 1
ATOM 1527 C CA . ARG A 1 190 ? -12.016 -17.656 -14.672 1 98.38 190 ARG A CA 1
ATOM 1528 C C . ARG A 1 190 ? -10.578 -17.172 -14.766 1 98.38 190 ARG A C 1
ATOM 1530 O O . ARG A 1 190 ? -9.969 -17.219 -15.836 1 98.38 190 ARG A O 1
ATOM 1537 N N . ILE A 1 191 ? -10.039 -16.734 -13.664 1 98.75 191 ILE A N 1
ATOM 1538 C CA . ILE A 1 191 ? -8.672 -16.234 -13.672 1 98.75 191 ILE A CA 1
ATOM 1539 C C . ILE A 1 191 ? -7.699 -17.391 -13.867 1 98.75 191 ILE A C 1
ATOM 1541 O O . ILE A 1 191 ? -6.723 -17.281 -14.617 1 98.75 191 ILE A O 1
ATOM 1545 N N . ALA A 1 192 ? -7.973 -18.516 -13.242 1 98.69 192 ALA A N 1
ATOM 1546 C CA . ALA A 1 192 ? -7.129 -19.688 -13.367 1 98.69 192 ALA A CA 1
ATOM 1547 C C . ALA A 1 192 ? -7.051 -20.172 -14.81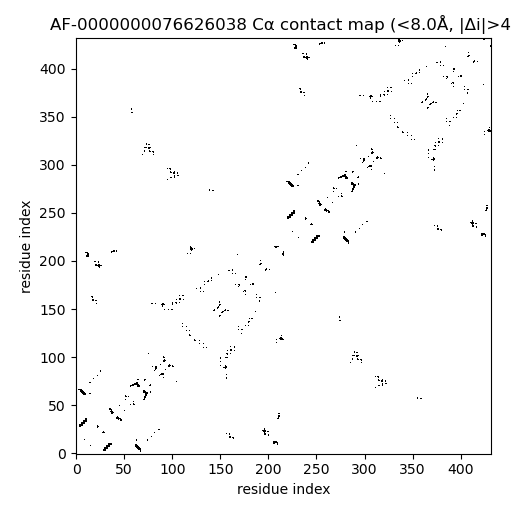2 1 98.69 192 ALA A C 1
ATOM 1549 O O . ALA A 1 192 ? -6.062 -20.781 -15.219 1 98.69 192 ALA A O 1
ATOM 1550 N N . ALA A 1 193 ? -8.055 -19.859 -15.562 1 98.38 193 ALA A N 1
ATOM 1551 C CA . ALA A 1 193 ? -8.148 -20.359 -16.938 1 98.38 193 ALA A CA 1
ATOM 1552 C C . ALA A 1 193 ? -7.469 -19.406 -17.906 1 98.38 193 ALA A C 1
ATOM 1554 O O . ALA A 1 193 ? -7.293 -19.734 -19.094 1 98.38 193 ALA A O 1
ATOM 1555 N N . LEU A 1 194 ? -7.152 -18.203 -17.469 1 98.25 194 LEU A N 1
ATOM 1556 C CA . LEU A 1 194 ? -6.469 -17.266 -18.359 1 98.25 194 LEU A CA 1
ATOM 1557 C C . LEU A 1 194 ? -5.168 -17.875 -18.891 1 98.25 194 LEU A C 1
ATOM 1559 O O . LEU A 1 194 ? -4.445 -18.547 -18.141 1 98.25 194 LEU A O 1
ATOM 1563 N N . SER A 1 195 ? -4.949 -17.484 -20.188 1 96.94 195 SER A N 1
ATOM 1564 C CA . SER A 1 195 ? -3.664 -17.906 -20.734 1 96.94 195 SER A CA 1
ATOM 1565 C C . SER A 1 195 ? -2.504 -17.344 -19.922 1 96.94 195 SER A C 1
ATOM 1567 O O . SER A 1 195 ? -2.537 -16.188 -19.484 1 96.94 195 SER A O 1
ATOM 1569 N N . GLY A 1 196 ? -1.461 -18.031 -19.734 1 97.69 196 GLY A N 1
ATOM 1570 C CA . GLY A 1 196 ? -0.325 -17.641 -18.906 1 97.69 196 GLY A CA 1
ATOM 1571 C C . GLY A 1 196 ? -0.492 -18.031 -17.438 1 97.69 196 GLY A C 1
ATOM 1572 O O . GLY A 1 196 ? 0.444 -18.531 -16.812 1 97.69 196 GLY A O 1
ATOM 1573 N N . VAL A 1 197 ? -1.706 -17.703 -16.891 1 98.56 197 VAL A N 1
ATOM 1574 C CA . VAL A 1 197 ? -1.967 -18.078 -15.508 1 98.56 197 VAL A CA 1
ATOM 1575 C C . VAL A 1 197 ? -2.072 -19.594 -15.391 1 98.56 197 VAL A C 1
ATOM 1577 O O . VAL A 1 197 ? -1.466 -20.203 -14.508 1 98.56 197 VAL A O 1
ATOM 1580 N N . ALA A 1 198 ? -2.824 -20.156 -16.328 1 98.44 198 ALA A N 1
ATOM 1581 C CA . ALA A 1 198 ? -2.973 -21.609 -16.344 1 98.44 198 ALA A CA 1
ATOM 1582 C C . ALA A 1 198 ? -1.616 -22.297 -16.484 1 98.44 198 ALA A C 1
ATOM 1584 O O . ALA A 1 198 ? -1.366 -23.312 -15.836 1 98.44 198 ALA A O 1
ATOM 1585 N N . GLU A 1 199 ? -0.805 -21.75 -17.312 1 97.56 199 GLU A N 1
ATOM 1586 C CA . GLU A 1 199 ? 0.537 -22.297 -17.5 1 97.56 199 GLU A CA 1
ATOM 1587 C C . GLU A 1 199 ? 1.347 -22.219 -16.203 1 97.56 199 GLU A C 1
ATOM 1589 O O . GLU A 1 199 ? 2.045 -23.156 -15.844 1 97.56 199 GLU A O 1
ATOM 1594 N N . ARG A 1 200 ? 1.231 -21.031 -15.562 1 98 200 ARG A N 1
ATOM 1595 C CA . ARG A 1 200 ? 1.951 -20.859 -14.312 1 98 200 ARG A CA 1
ATOM 1596 C C . ARG A 1 200 ? 1.476 -21.859 -13.258 1 98 200 ARG A C 1
ATOM 1598 O O . ARG A 1 200 ? 2.283 -22.406 -12.508 1 98 200 ARG A O 1
ATOM 1605 N N . ILE A 1 201 ? 0.204 -22.094 -13.219 1 97.75 201 ILE A N 1
ATOM 1606 C CA . ILE A 1 201 ? -0.392 -23 -12.258 1 97.75 201 ILE A CA 1
ATOM 1607 C C . ILE A 1 201 ? 0.121 -24.422 -12.508 1 97.75 201 ILE A C 1
ATOM 1609 O O . ILE A 1 201 ? 0.327 -25.188 -11.57 1 97.75 201 ILE A O 1
ATOM 1613 N N . ALA A 1 202 ? 0.402 -24.734 -13.719 1 97.19 202 ALA A N 1
ATOM 1614 C CA . ALA A 1 202 ? 0.811 -26.078 -14.109 1 97.19 202 ALA A CA 1
ATOM 1615 C C . ALA A 1 202 ? 2.281 -26.328 -13.789 1 97.19 202 ALA A C 1
ATOM 1617 O O . ALA A 1 202 ? 2.74 -27.469 -13.781 1 97.19 202 ALA A O 1
ATOM 1618 N N . GLU A 1 203 ? 3.008 -25.25 -13.57 1 96.75 203 GLU A N 1
ATOM 1619 C CA . GLU A 1 203 ? 4.41 -25.375 -13.195 1 96.75 203 GLU A CA 1
ATOM 1620 C C . GLU A 1 203 ? 4.555 -25.875 -11.758 1 96.75 203 GLU A C 1
ATOM 1622 O O . GLU A 1 203 ? 3.627 -25.75 -10.961 1 96.75 203 GLU A O 1
ATOM 1627 N N . PRO A 1 204 ? 5.727 -26.438 -11.492 1 94.75 204 PRO A N 1
ATOM 1628 C CA . PRO A 1 204 ? 5.938 -26.828 -10.102 1 94.75 204 PRO A CA 1
ATOM 1629 C C . PRO A 1 204 ? 5.688 -25.688 -9.117 1 94.75 204 PRO A C 1
ATOM 1631 O O . PRO A 1 204 ? 6.148 -24.562 -9.336 1 94.75 204 PRO A O 1
ATOM 1634 N N . ARG A 1 205 ? 5.043 -26.016 -8.07 1 91.94 205 ARG A N 1
ATOM 1635 C CA . ARG A 1 205 ? 4.59 -25 -7.121 1 91.94 205 ARG A CA 1
ATOM 1636 C C . ARG A 1 205 ? 5.699 -24.641 -6.145 1 91.94 205 ARG A C 1
ATOM 1638 O O . ARG A 1 205 ? 6.445 -25.5 -5.688 1 91.94 205 ARG A O 1
ATOM 1645 N N . LEU A 1 206 ? 5.762 -23.375 -5.844 1 96.56 206 LEU A N 1
ATOM 1646 C CA . LEU A 1 206 ? 6.605 -22.891 -4.762 1 96.56 206 LEU A CA 1
ATOM 1647 C C . LEU A 1 206 ? 5.871 -22.953 -3.428 1 96.56 206 LEU A C 1
ATOM 1649 O O . LEU A 1 206 ? 4.637 -22.953 -3.393 1 96.56 206 LEU A O 1
ATOM 1653 N N . GLN A 1 207 ? 6.688 -22.984 -2.377 1 96.75 207 GLN A N 1
ATOM 1654 C CA . GLN A 1 207 ? 6.074 -22.891 -1.058 1 96.75 207 GLN A CA 1
ATOM 1655 C C . GLN A 1 207 ? 5.422 -21.516 -0.862 1 96.75 207 GLN A C 1
ATOM 1657 O O . GLN A 1 207 ? 5.805 -20.547 -1.513 1 96.75 207 GLN A O 1
ATOM 1662 N N . TRP A 1 208 ? 4.48 -21.516 0.024 1 97.94 208 TRP A N 1
ATOM 1663 C CA . TRP A 1 208 ? 3.73 -20.297 0.257 1 97.94 208 TRP A CA 1
ATOM 1664 C C . TRP A 1 208 ? 4.586 -19.266 0.996 1 97.94 208 TRP A C 1
ATOM 1666 O O . TRP A 1 208 ? 4.52 -18.078 0.704 1 97.94 208 TRP A O 1
ATOM 1676 N N . ASN A 1 209 ? 5.332 -19.75 2.037 1 97.56 209 ASN A N 1
ATOM 1677 C CA . ASN A 1 209 ? 6.121 -18.906 2.924 1 97.56 209 ASN A CA 1
ATOM 1678 C C . ASN A 1 209 ? 7.539 -19.438 3.1 1 97.56 209 ASN A C 1
ATOM 1680 O O . ASN A 1 209 ? 7.852 -20.531 2.652 1 97.56 209 ASN A O 1
ATOM 1684 N N . ASN A 1 210 ? 8.375 -18.562 3.744 1 96.81 210 ASN A N 1
ATOM 1685 C CA . ASN A 1 210 ? 9.75 -18.969 3.99 1 96.81 210 ASN A CA 1
ATOM 1686 C C . ASN A 1 210 ? 9.852 -19.953 5.141 1 96.81 210 ASN A C 1
ATOM 1688 O O . ASN A 1 210 ? 8.867 -20.219 5.832 1 96.81 210 ASN A O 1
ATOM 1692 N N . THR A 1 211 ? 11 -20.531 5.352 1 94.25 211 THR A N 1
ATOM 1693 C CA . THR A 1 211 ? 11.203 -21.688 6.219 1 94.25 211 THR A CA 1
ATOM 1694 C C . THR A 1 211 ? 10.969 -21.312 7.68 1 94.25 211 THR A C 1
ATOM 1696 O O . THR A 1 211 ? 10.711 -22.188 8.516 1 94.25 211 THR A O 1
ATOM 1699 N N . GLN A 1 212 ? 11.031 -20.094 7.973 1 95.25 212 GLN A N 1
ATOM 1700 C CA . GLN A 1 212 ? 10.852 -19.672 9.359 1 95.25 212 GLN A CA 1
ATOM 1701 C C . GLN A 1 212 ? 9.367 -19.609 9.727 1 95.25 212 GLN A C 1
ATOM 1703 O O . GLN A 1 212 ? 9.023 -19.516 10.906 1 95.25 212 GLN A O 1
ATOM 1708 N N . ALA A 1 213 ? 8.477 -19.609 8.734 1 96.69 213 ALA A N 1
ATOM 1709 C CA . ALA A 1 213 ? 7.043 -19.516 8.977 1 96.69 213 ALA A CA 1
ATOM 1710 C C . ALA A 1 213 ? 6.504 -20.797 9.617 1 96.69 213 ALA A C 1
ATOM 1712 O O . ALA A 1 213 ? 7.086 -21.859 9.461 1 96.69 213 ALA A O 1
ATOM 1713 N N . LYS A 1 214 ? 5.418 -20.641 10.32 1 96.5 214 LYS A N 1
ATOM 1714 C CA . LYS A 1 214 ? 4.758 -21.766 10.961 1 96.5 214 LYS A CA 1
ATOM 1715 C C . LYS A 1 214 ? 3.916 -22.547 9.961 1 96.5 214 LYS A C 1
ATOM 1717 O O . LYS A 1 214 ? 3.508 -23.688 10.234 1 96.5 214 LYS A O 1
ATOM 1722 N N . TRP A 1 215 ? 3.639 -21.953 8.867 1 95.94 215 TRP A N 1
ATOM 1723 C CA . TRP A 1 215 ? 2.908 -22.578 7.762 1 95.94 215 TRP A CA 1
ATOM 1724 C C . TRP A 1 215 ? 3.617 -22.328 6.434 1 95.94 215 TRP A C 1
ATOM 1726 O O . TRP A 1 215 ? 3.855 -21.172 6.055 1 95.94 215 TRP A O 1
ATOM 1736 N N . LEU A 1 216 ? 3.977 -23.453 5.781 1 92.19 216 LEU A N 1
ATOM 1737 C CA . LEU A 1 216 ? 4.867 -23.359 4.633 1 92.19 216 LEU A CA 1
ATOM 1738 C C . LEU A 1 216 ? 4.098 -23.531 3.328 1 92.19 216 LEU A C 1
ATOM 1740 O O . LEU A 1 216 ? 3.25 -24.422 3.219 1 92.19 216 LEU A O 1
ATOM 1744 N N . MET B 1 1 ? -23.875 24.375 -7.582 1 47.56 1 MET B N 1
ATOM 1745 C CA . MET B 1 1 ? -22.469 24.359 -7.207 1 47.56 1 MET B CA 1
ATOM 1746 C C . MET B 1 1 ? -22.016 22.953 -6.836 1 47.56 1 MET B C 1
ATOM 1748 O O . MET B 1 1 ? -22.734 22.219 -6.156 1 47.56 1 MET B O 1
ATOM 1752 N N . GLU B 1 2 ? -21.094 22.219 -7.613 1 62.44 2 GLU B N 1
ATOM 1753 C CA . GLU B 1 2 ? -20.797 20.812 -7.375 1 62.44 2 GLU B CA 1
ATOM 1754 C C . GLU B 1 2 ? -20.344 20.578 -5.938 1 62.44 2 GLU B C 1
ATOM 1756 O O . GLU B 1 2 ? -19.641 21.406 -5.363 1 62.44 2 GLU B O 1
ATOM 1761 N N . ALA B 1 3 ? -20.922 19.688 -5.156 1 84.94 3 ALA B N 1
ATOM 1762 C CA . ALA B 1 3 ? -20.672 19.438 -3.738 1 84.94 3 ALA B CA 1
ATOM 1763 C C . ALA B 1 3 ? -19.172 19.281 -3.465 1 84.94 3 ALA B C 1
ATOM 1765 O O . ALA B 1 3 ? -18.438 18.734 -4.293 1 84.94 3 ALA B O 1
ATOM 1766 N N . LYS B 1 4 ? -18.641 20.047 -2.451 1 96.5 4 LYS B N 1
ATOM 1767 C CA . LYS B 1 4 ? -17.266 19.906 -2 1 96.5 4 LYS B CA 1
ATOM 1768 C C . LYS B 1 4 ? -16.922 18.453 -1.719 1 96.5 4 LYS B C 1
ATOM 1770 O O . LYS B 1 4 ? -17.734 17.703 -1.162 1 96.5 4 LYS B O 1
ATOM 1775 N N . PRO B 1 5 ? -15.742 18 -2.184 1 98.56 5 PRO B N 1
ATOM 1776 C CA . PRO B 1 5 ? -15.336 16.656 -1.752 1 98.56 5 PRO B CA 1
ATOM 1777 C C . PRO B 1 5 ? -15.164 16.547 -0.238 1 98.56 5 PRO B C 1
ATOM 1779 O O . PRO B 1 5 ? -15 17.562 0.44 1 98.56 5 PRO B O 1
ATOM 1782 N N . ILE B 1 6 ? -15.234 15.32 0.248 1 98.75 6 ILE B N 1
ATOM 1783 C CA . ILE B 1 6 ? -15.125 15.07 1.681 1 98.75 6 ILE B CA 1
ATOM 1784 C C . ILE B 1 6 ? -13.938 14.156 1.957 1 98.75 6 ILE B C 1
ATOM 1786 O O . ILE B 1 6 ? -13.781 13.109 1.316 1 98.75 6 ILE B O 1
ATOM 1790 N N . LEU B 1 7 ? -13.07 14.586 2.799 1 98.88 7 LEU B N 1
ATOM 1791 C CA . LEU B 1 7 ? -12.078 13.711 3.414 1 98.88 7 LEU B CA 1
ATOM 1792 C C . LEU B 1 7 ? -12.516 13.289 4.812 1 98.88 7 LEU B C 1
ATOM 1794 O O . LEU B 1 7 ? -12.727 14.133 5.684 1 98.88 7 LEU B O 1
ATOM 1798 N N . GLY B 1 8 ? -12.695 12 5.004 1 98.81 8 GLY B N 1
ATOM 1799 C CA . GLY B 1 8 ? -13.117 11.477 6.293 1 98.81 8 GLY B CA 1
ATOM 1800 C C . GLY B 1 8 ? -12.023 10.734 7.023 1 98.81 8 GLY B C 1
ATOM 1801 O O . GLY B 1 8 ? -11.328 9.898 6.434 1 98.81 8 GLY B O 1
ATOM 1802 N N . TYR B 1 9 ? -11.898 11.055 8.328 1 98.75 9 TYR B N 1
ATOM 1803 C CA . TYR B 1 9 ? -10.906 10.375 9.156 1 98.75 9 TYR B CA 1
ATOM 1804 C C . TYR B 1 9 ? -11.195 10.586 10.633 1 98.75 9 TYR B C 1
ATOM 1806 O O . TYR B 1 9 ? -12.102 11.336 11 1 98.75 9 TYR B O 1
ATOM 1814 N N . TRP B 1 10 ? -10.469 9.805 11.523 1 98.5 10 TRP B N 1
ATOM 1815 C CA . TRP B 1 10 ? -10.461 10.133 12.945 1 98.5 10 TRP B CA 1
ATOM 1816 C C . TRP B 1 10 ? -10 11.57 13.172 1 98.5 10 TRP B C 1
ATOM 1818 O O . TRP B 1 10 ? -9.25 12.117 12.359 1 98.5 10 TRP B O 1
ATOM 1828 N N . HIS B 1 11 ? -10.398 12.133 14.258 1 98.06 11 HIS B N 1
ATOM 1829 C CA . HIS B 1 11 ? -9.969 13.484 14.625 1 98.06 11 HIS B CA 1
ATOM 1830 C C . HIS B 1 11 ? -8.523 13.484 15.102 1 98.06 11 HIS B C 1
ATOM 1832 O O . HIS B 1 11 ? -8.234 13.875 16.234 1 98.06 11 HIS B O 1
ATOM 1838 N N . ILE B 1 12 ? -7.648 13.109 14.305 1 98.5 12 ILE B N 1
ATOM 1839 C CA . ILE B 1 12 ? -6.207 13.055 14.531 1 98.5 12 ILE B CA 1
ATOM 1840 C C . ILE B 1 12 ? -5.469 13.281 13.211 1 98.5 12 ILE B C 1
ATOM 1842 O O . ILE B 1 12 ? -6.094 13.336 12.148 1 98.5 12 ILE B O 1
ATOM 1846 N N . ARG B 1 13 ? -4.133 13.469 13.219 1 98.25 13 ARG B N 1
ATOM 1847 C CA . ARG B 1 13 ? -3.318 13.57 12.016 1 98.25 13 ARG B CA 1
ATOM 1848 C C . ARG B 1 13 ? -3.277 12.242 11.266 1 98.25 13 ARG B C 1
ATOM 1850 O O . ARG B 1 13 ? -3.67 12.172 10.102 1 98.25 13 ARG B O 1
ATOM 1857 N N . GLY B 1 14 ? -2.863 11.156 11.969 1 97.31 14 GLY B N 1
ATOM 1858 C CA . GLY B 1 14 ? -2.852 9.789 11.492 1 97.31 14 GLY B CA 1
ATOM 1859 C C . GLY B 1 14 ? -2.535 9.672 10.016 1 97.31 14 GLY B C 1
ATOM 1860 O O . GLY B 1 14 ? -1.572 10.273 9.531 1 97.31 14 GLY B O 1
ATOM 1861 N N . LEU B 1 15 ? -3.307 8.984 9.312 1 97.69 15 LEU B N 1
ATOM 1862 C CA . LEU B 1 15 ? -3.059 8.633 7.918 1 97.69 15 LEU B CA 1
ATOM 1863 C C . LEU B 1 15 ? -3.535 9.742 6.988 1 97.69 15 LEU B C 1
ATOM 1865 O O . LEU B 1 15 ? -3.209 9.75 5.801 1 97.69 15 LEU B O 1
ATOM 1869 N N . SER B 1 16 ? -4.172 10.773 7.477 1 98.38 16 SER B N 1
ATOM 1870 C CA . SER B 1 16 ? -4.855 11.703 6.582 1 98.38 16 SER B CA 1
ATOM 1871 C C . SER B 1 16 ? -4.137 13.039 6.523 1 98.38 16 SER B C 1
ATOM 1873 O O . SER B 1 16 ? -4.422 13.867 5.656 1 98.38 16 SER B O 1
ATOM 1875 N N . GLU B 1 17 ? -3.23 13.273 7.434 1 98.75 17 GLU B N 1
ATOM 1876 C CA . GLU B 1 17 ? -2.668 14.617 7.508 1 98.75 17 GLU B CA 1
ATOM 1877 C C . GLU B 1 17 ? -1.913 14.969 6.227 1 98.75 17 GLU B C 1
ATOM 1879 O O . GLU B 1 17 ? -2 16.094 5.742 1 98.75 17 GLU B O 1
ATOM 1884 N N . ALA B 1 18 ? -1.149 14.031 5.746 1 98.81 18 ALA B N 1
ATOM 1885 C CA . ALA B 1 18 ? -0.429 14.266 4.496 1 98.81 18 ALA B CA 1
ATOM 1886 C C . ALA B 1 18 ? -1.393 14.602 3.363 1 98.81 18 ALA B C 1
ATOM 1888 O O . ALA B 1 18 ? -1.073 15.414 2.49 1 98.81 18 ALA B O 1
ATOM 1889 N N . ILE B 1 19 ? -2.531 13.953 3.342 1 98.94 19 ILE B N 1
ATOM 1890 C CA . ILE B 1 19 ? -3.537 14.195 2.314 1 98.94 19 ILE B CA 1
ATOM 1891 C C . ILE B 1 19 ? -4.125 15.594 2.496 1 98.94 19 ILE B C 1
ATOM 1893 O O . ILE B 1 19 ? -4.398 16.297 1.517 1 98.94 19 ILE B O 1
ATOM 1897 N N . ARG B 1 20 ? -4.32 16.031 3.75 1 98.88 20 ARG B N 1
ATOM 1898 C CA . ARG B 1 20 ? -4.766 17.391 4.016 1 98.88 20 ARG B CA 1
ATOM 1899 C C . ARG B 1 20 ? -3.779 18.406 3.451 1 98.88 20 ARG B C 1
ATOM 1901 O O . ARG B 1 20 ? -4.184 19.375 2.809 1 98.88 20 ARG B O 1
ATOM 1908 N N . TYR B 1 21 ? -2.438 18.172 3.725 1 98.81 21 TYR B N 1
ATOM 1909 C CA . TYR B 1 21 ? -1.423 19.047 3.143 1 98.81 21 TYR B CA 1
ATOM 1910 C C . TYR B 1 21 ? -1.595 19.156 1.632 1 98.81 21 TYR B C 1
ATOM 1912 O O . TYR B 1 21 ? -1.565 20.25 1.071 1 98.81 21 TYR B O 1
ATOM 1920 N N . MET B 1 22 ? -1.745 18.031 1.004 1 98.88 22 MET B N 1
ATOM 1921 C CA . MET B 1 22 ? -1.813 17.969 -0.454 1 98.88 22 MET B CA 1
ATOM 1922 C C . MET B 1 22 ? -3.031 18.719 -0.972 1 98.88 22 MET B C 1
ATOM 1924 O O . MET B 1 22 ? -2.924 19.516 -1.909 1 98.88 22 MET B O 1
ATOM 1928 N N . LEU B 1 23 ? -4.195 18.469 -0.357 1 98.88 23 LEU B N 1
ATOM 1929 C CA . LEU B 1 23 ? -5.426 19.141 -0.768 1 98.88 23 LEU B CA 1
ATOM 1930 C C . LEU B 1 23 ? -5.297 20.656 -0.625 1 98.88 23 LEU B C 1
ATOM 1932 O O . LEU B 1 23 ? -5.699 21.406 -1.519 1 98.88 23 LEU B O 1
ATOM 1936 N N . LYS B 1 24 ? -4.75 21.062 0.452 1 98.69 24 LYS B N 1
ATOM 1937 C CA . LYS B 1 24 ? -4.574 22.5 0.687 1 98.69 24 LYS B CA 1
ATOM 1938 C C . LYS B 1 24 ? -3.576 23.094 -0.3 1 98.69 24 LYS B C 1
ATOM 1940 O O . LYS B 1 24 ? -3.795 24.188 -0.824 1 98.69 24 LYS B O 1
ATOM 1945 N N . HIS B 1 25 ? -2.506 22.422 -0.529 1 98.75 25 HIS B N 1
ATOM 1946 C CA . HIS B 1 25 ? -1.503 22.891 -1.475 1 98.75 25 HIS B CA 1
ATOM 1947 C C . HIS B 1 25 ? -2.09 23.031 -2.875 1 98.75 25 HIS B C 1
ATOM 1949 O O . HIS B 1 25 ? -1.79 24 -3.582 1 98.75 25 HIS B O 1
ATOM 1955 N N . ILE B 1 26 ? -2.871 22.047 -3.275 1 98.44 26 ILE B N 1
ATOM 1956 C CA . ILE B 1 26 ? -3.498 22.047 -4.594 1 98.44 26 ILE B CA 1
ATOM 1957 C C . ILE B 1 26 ? -4.547 23.156 -4.656 1 98.44 26 ILE B C 1
ATOM 1959 O O . ILE B 1 26 ? -4.855 23.672 -5.734 1 98.44 26 ILE B O 1
ATOM 1963 N N . GLY B 1 27 ? -5.121 23.5 -3.537 1 98.19 27 GLY B N 1
ATOM 1964 C CA . GLY B 1 27 ? -6.129 24.547 -3.467 1 98.19 27 GLY B CA 1
ATOM 1965 C C . GLY B 1 27 ? -7.547 24.016 -3.592 1 98.19 27 GLY B C 1
ATOM 1966 O O . GLY B 1 27 ? -8.438 24.719 -4.086 1 98.19 27 GLY B O 1
ATOM 1967 N N . VAL B 1 28 ? -7.746 22.812 -3.176 1 98.12 28 VAL B N 1
ATOM 1968 C CA . VAL B 1 28 ? -9.078 22.219 -3.227 1 98.12 28 VAL B CA 1
ATOM 1969 C C . VAL B 1 28 ? -9.859 22.594 -1.972 1 98.12 28 VAL B C 1
ATOM 1971 O O . VAL B 1 28 ? -9.383 22.391 -0.851 1 98.12 28 VAL B O 1
ATOM 1974 N N . ASP B 1 29 ? -11 23.172 -2.18 1 97.62 29 ASP B N 1
ATOM 1975 C CA . ASP B 1 29 ? -11.93 23.375 -1.074 1 97.62 29 ASP B CA 1
ATOM 1976 C C . ASP B 1 29 ? -12.648 22.062 -0.72 1 97.62 29 ASP B C 1
ATOM 1978 O O . ASP B 1 29 ? -13.414 21.531 -1.524 1 97.62 29 ASP B O 1
ATOM 1982 N N . PHE B 1 30 ? -12.367 21.516 0.447 1 98.5 30 PHE B N 1
ATOM 1983 C CA . PHE B 1 30 ? -12.922 20.234 0.833 1 98.5 30 PHE B CA 1
ATOM 1984 C C . PHE B 1 30 ? -13.477 20.281 2.254 1 98.5 30 PHE B C 1
ATOM 1986 O O . PHE B 1 30 ? -13.117 21.172 3.033 1 98.5 30 PHE B O 1
ATOM 1993 N N . GLU B 1 31 ? -14.352 19.344 2.564 1 98.5 31 GLU B N 1
ATOM 1994 C CA . GLU B 1 31 ? -14.812 19.125 3.932 1 98.5 31 GLU B CA 1
ATOM 1995 C C . GLU B 1 31 ? -13.93 18.125 4.66 1 98.5 31 GLU B C 1
ATOM 1997 O O . GLU B 1 31 ? -13.766 16.984 4.199 1 98.5 31 GLU B O 1
ATOM 2002 N N . ASP B 1 32 ? -13.359 18.562 5.707 1 98.19 32 ASP B N 1
ATOM 2003 C CA . ASP B 1 32 ? -12.617 17.672 6.59 1 98.19 32 ASP B CA 1
ATOM 2004 C C . ASP B 1 32 ? -13.531 17.062 7.66 1 98.19 32 ASP B C 1
ATOM 2006 O O . ASP B 1 32 ? -13.734 17.672 8.719 1 98.19 32 ASP B O 1
ATOM 2010 N N . ARG B 1 33 ? -14.086 15.906 7.391 1 98.38 33 ARG B N 1
ATOM 2011 C CA . ARG B 1 33 ? -14.992 15.25 8.32 1 98.38 33 ARG B CA 1
ATOM 2012 C C . ARG B 1 33 ? -14.227 14.328 9.266 1 98.38 33 ARG B C 1
ATOM 2014 O O . ARG B 1 33 ? -13.555 13.398 8.828 1 98.38 33 ARG B O 1
ATOM 2021 N N . THR B 1 34 ? -14.359 14.547 10.562 1 98.25 34 THR B N 1
ATOM 2022 C CA . THR B 1 34 ? -13.594 13.75 11.516 1 98.25 34 THR B CA 1
ATOM 2023 C C . THR B 1 34 ? -14.523 13.047 12.5 1 98.25 34 THR B C 1
ATOM 2025 O O . THR B 1 34 ? -15.648 13.5 12.734 1 98.25 34 THR B O 1
ATOM 2028 N N . TYR B 1 35 ? -14.086 11.938 12.977 1 98.44 35 TYR B N 1
ATOM 2029 C CA . TYR B 1 35 ? -14.719 11.133 14.023 1 98.44 35 TYR B CA 1
ATOM 2030 C C . TYR B 1 35 ? -13.867 11.102 15.281 1 98.44 35 TYR B C 1
ATOM 2032 O O . TYR B 1 35 ? -12.641 11.133 15.211 1 98.44 35 TYR B O 1
ATOM 2040 N N . THR B 1 36 ? -14.477 11.055 16.422 1 97.69 36 THR B N 1
ATOM 2041 C CA . THR B 1 36 ? -13.711 11.07 17.656 1 97.69 36 THR B CA 1
ATOM 2042 C C . THR B 1 36 ? -13.859 9.75 18.406 1 97.69 36 THR B C 1
ATOM 2044 O O . THR B 1 36 ? -14.977 9.273 18.625 1 97.69 36 THR B O 1
ATOM 2047 N N . GLN B 1 37 ? -12.789 9.141 18.703 1 96.81 37 GLN B N 1
ATOM 2048 C CA . GLN B 1 37 ? -12.773 7.984 19.594 1 96.81 37 GLN B CA 1
ATOM 2049 C C . GLN B 1 37 ? -12.922 8.414 21.047 1 96.81 37 GLN B C 1
ATOM 2051 O O . GLN B 1 37 ? -12.289 9.375 21.5 1 96.81 37 GLN B O 1
ATOM 2056 N N . GLY B 1 38 ? -13.727 7.715 21.812 1 95.06 38 GLY B N 1
ATOM 2057 C CA . GLY B 1 38 ? -13.961 8.039 23.203 1 95.06 38 GLY B CA 1
ATOM 2058 C C . GLY B 1 38 ? -12.742 7.812 24.078 1 95.06 38 GLY B C 1
ATOM 2059 O O . GLY B 1 38 ? -11.781 7.168 23.672 1 95.06 38 GLY B O 1
ATOM 2060 N N . PRO B 1 39 ? -12.812 8.289 25.266 1 93 39 PRO B N 1
ATOM 2061 C CA . PRO B 1 39 ? -11.688 8.164 26.203 1 93 39 PRO B CA 1
ATOM 2062 C C . PRO B 1 39 ? -11.625 6.789 26.859 1 93 39 PRO B C 1
ATOM 2064 O O . PRO B 1 39 ? -12.516 5.961 26.656 1 93 39 PRO B O 1
ATOM 2067 N N . ALA B 1 40 ? -10.555 6.484 27.547 1 91.81 40 ALA B N 1
ATOM 2068 C CA . ALA B 1 40 ? -10.422 5.293 28.375 1 91.81 40 ALA B CA 1
ATOM 2069 C C . ALA B 1 40 ? -11.602 5.172 29.344 1 91.81 40 ALA B C 1
ATOM 2071 O O . ALA B 1 40 ? -12.148 6.184 29.797 1 91.81 40 ALA B O 1
ATOM 2072 N N . PRO B 1 41 ? -12.031 3.994 29.672 1 93.75 41 PRO B N 1
ATOM 2073 C CA . PRO B 1 41 ? -11.414 2.705 29.359 1 93.75 41 PRO B CA 1
ATOM 2074 C C . PRO B 1 41 ? -12.023 2.045 28.125 1 93.75 41 PRO B C 1
ATOM 2076 O O . PRO B 1 41 ? -11.469 1.083 27.594 1 93.75 41 PRO B O 1
ATOM 2079 N N . ASP B 1 42 ? -13.086 2.65 27.703 1 94.62 42 ASP B N 1
ATOM 2080 C CA . ASP B 1 42 ? -13.844 1.93 26.688 1 94.62 42 ASP B CA 1
ATOM 2081 C C . ASP B 1 42 ? -13.32 2.25 25.281 1 94.62 42 ASP B C 1
ATOM 2083 O O . ASP B 1 42 ? -13.555 1.487 24.344 1 94.62 42 ASP B O 1
ATOM 2087 N N . TYR B 1 43 ? -12.68 3.459 25.141 1 96.38 43 TYR B N 1
ATOM 2088 C CA . TYR B 1 43 ? -12.203 3.885 23.828 1 96.38 43 TYR B CA 1
ATOM 2089 C C . TYR B 1 43 ? -13.273 3.672 22.766 1 96.38 43 TYR B C 1
ATOM 2091 O O . TYR B 1 43 ? -13.016 3.045 21.734 1 96.38 43 TYR B O 1
ATOM 2099 N N . ASP B 1 44 ? -14.438 4.266 23.016 1 97 44 ASP B N 1
ATOM 2100 C CA . ASP B 1 44 ? -15.641 4.055 22.219 1 97 44 ASP B CA 1
ATOM 2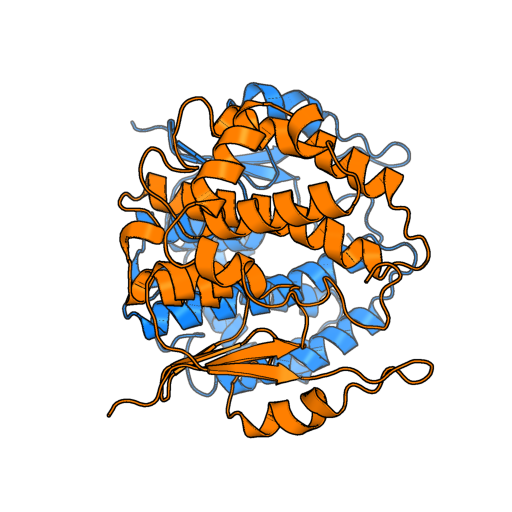101 C C . ASP B 1 44 ? -15.414 4.48 20.766 1 97 44 ASP B C 1
ATOM 2103 O O . ASP B 1 44 ? -15.039 5.625 20.5 1 97 44 ASP B O 1
ATOM 2107 N N . ARG B 1 45 ? -15.656 3.658 19.812 1 97.31 45 ARG B N 1
ATOM 2108 C CA . ARG B 1 45 ? -15.445 3.936 18.391 1 97.31 45 ARG B CA 1
ATOM 2109 C C . ARG B 1 45 ? -16.781 4.066 17.656 1 97.31 45 ARG B C 1
ATOM 2111 O O . ARG B 1 45 ? -16.812 4.055 16.422 1 97.31 45 ARG B O 1
ATOM 2118 N N . SER B 1 46 ? -17.859 4.164 18.297 1 97.81 46 SER B N 1
ATOM 2119 C CA . SER B 1 46 ? -19.188 4.113 17.703 1 97.81 46 SER B CA 1
ATOM 2120 C C . SER B 1 46 ?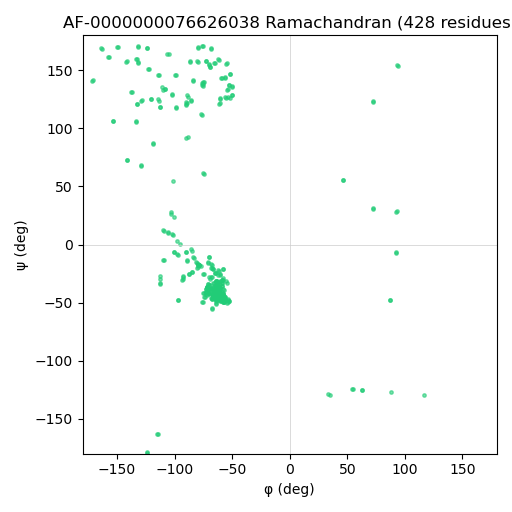 -19.422 5.285 16.766 1 97.81 46 SER B C 1
ATOM 2122 O O . SER B 1 46 ? -20.219 5.184 15.82 1 97.81 46 SER B O 1
ATOM 2124 N N . ALA B 1 47 ? -18.672 6.395 17.016 1 97.56 47 ALA B N 1
ATOM 2125 C CA . ALA B 1 47 ? -18.781 7.535 16.109 1 97.56 47 ALA B CA 1
ATOM 2126 C C . ALA B 1 47 ? -18.516 7.117 14.664 1 97.56 47 ALA B C 1
ATOM 2128 O O . ALA B 1 47 ? -19.125 7.656 13.734 1 97.56 47 ALA B O 1
ATOM 2129 N N . TRP B 1 48 ? -17.656 6.156 14.492 1 98.06 48 TRP B N 1
ATOM 2130 C CA . TRP B 1 48 ? -17.312 5.66 13.156 1 98.06 48 TRP B CA 1
ATOM 2131 C C . TRP B 1 48 ? -18.125 4.414 12.82 1 98.06 48 TRP B C 1
ATOM 2133 O O . TRP B 1 48 ? -18.719 4.328 11.742 1 98.06 48 TRP B O 1
ATOM 2143 N N . THR B 1 49 ? -18.188 3.447 13.742 1 97.25 49 THR B N 1
ATOM 2144 C CA . THR B 1 49 ? -18.797 2.156 13.438 1 97.25 49 THR B CA 1
ATOM 2145 C C . THR B 1 49 ? -20.281 2.314 13.164 1 97.25 49 THR B C 1
ATOM 2147 O O . THR B 1 49 ? -20.875 1.535 12.406 1 97.25 49 THR B O 1
ATOM 2150 N N . ASP B 1 50 ? -20.875 3.352 13.68 1 97.06 50 ASP B N 1
ATOM 2151 C CA . ASP B 1 50 ? -22.281 3.604 13.438 1 97.06 50 ASP B CA 1
ATOM 2152 C C . ASP B 1 50 ? -22.484 4.352 12.117 1 97.06 50 ASP B C 1
ATOM 2154 O O . ASP B 1 50 ? -23.578 4.301 11.531 1 97.06 50 ASP B O 1
ATOM 2158 N N . ALA B 1 51 ? -21.484 5.039 11.688 1 97 51 ALA B N 1
ATOM 2159 C CA . ALA B 1 51 ? -21.625 5.918 10.523 1 97 51 ALA B CA 1
ATOM 2160 C C . ALA B 1 51 ? -21.234 5.191 9.242 1 97 51 ALA B C 1
ATOM 2162 O O . ALA B 1 51 ? -21.734 5.52 8.164 1 97 51 ALA B O 1
ATOM 2163 N N . LYS B 1 52 ? -20.359 4.262 9.273 1 97 52 LYS B N 1
ATOM 2164 C CA . LYS B 1 52 ? -19.641 3.736 8.109 1 97 52 LYS B CA 1
ATOM 2165 C C . LYS B 1 52 ? -20.625 3.08 7.129 1 97 52 LYS B C 1
ATOM 2167 O O . LYS B 1 52 ? -20.469 3.217 5.91 1 97 52 LYS B O 1
ATOM 2172 N N . ASP B 1 53 ? -21.703 2.451 7.566 1 94.19 53 ASP B N 1
ATOM 2173 C CA . ASP B 1 53 ? -22.594 1.696 6.695 1 94.19 53 ASP B CA 1
ATOM 2174 C C . ASP B 1 53 ? -23.531 2.627 5.934 1 94.19 53 ASP B C 1
ATOM 2176 O O . ASP B 1 53 ? -24.141 2.229 4.938 1 94.19 53 ASP B O 1
ATOM 2180 N N . SER B 1 54 ? -23.656 3.83 6.391 1 95.88 54 SER B N 1
ATOM 2181 C CA . SER B 1 54 ? -24.562 4.777 5.746 1 95.88 54 SER B CA 1
ATOM 2182 C C . SER B 1 54 ? -23.844 5.574 4.656 1 95.88 54 SER B C 1
ATOM 2184 O O . SER B 1 54 ? -24.484 6.289 3.881 1 95.88 54 SER B O 1
ATOM 2186 N N . LEU B 1 55 ? -22.578 5.457 4.5 1 96.81 55 LEU B N 1
ATOM 2187 C CA . LEU B 1 55 ? -21.781 6.262 3.576 1 96.81 55 LEU B CA 1
ATOM 2188 C C . LEU B 1 55 ? -21.953 5.77 2.143 1 96.81 55 LEU B C 1
ATOM 2190 O O . LEU B 1 55 ? -21.594 6.469 1.194 1 96.81 55 LEU B O 1
ATOM 2194 N N . GLY B 1 56 ? -22.438 4.535 1.973 1 96.69 56 GLY B N 1
ATOM 2195 C CA . GLY B 1 56 ? -22.625 3.979 0.642 1 96.69 56 GLY B CA 1
ATOM 2196 C C . GLY B 1 56 ? -21.312 3.623 -0.04 1 96.69 56 GLY B C 1
ATOM 2197 O O . GLY B 1 56 ? -21.156 3.834 -1.244 1 96.69 56 GLY B O 1
ATOM 2198 N N . MET B 1 57 ? -20.344 3.24 0.737 1 97.69 57 MET B N 1
ATOM 2199 C CA . MET B 1 57 ? -19.047 2.85 0.2 1 97.69 57 MET B CA 1
ATOM 2200 C C . MET B 1 57 ? -18.922 1.332 0.114 1 97.69 57 MET B C 1
ATOM 2202 O O . MET B 1 57 ? -19.422 0.616 0.984 1 97.69 57 MET B O 1
ATOM 2206 N N . SER B 1 58 ? -18.234 0.864 -0.893 1 96.19 58 SER B N 1
ATOM 2207 C CA . SER B 1 58 ? -18.016 -0.571 -1.057 1 96.19 58 SER B CA 1
ATOM 2208 C C . SER B 1 58 ? -17.031 -1.107 -0.014 1 96.19 58 SER B C 1
ATOM 2210 O O . SER B 1 58 ? -17.188 -2.238 0.453 1 96.19 58 SER B O 1
ATOM 2212 N N . PHE B 1 59 ? -16.062 -0.327 0.296 1 98 59 PHE B N 1
ATOM 2213 C CA . PHE B 1 59 ? -15.047 -0.681 1.284 1 98 59 PHE B CA 1
ATOM 2214 C C . PHE B 1 59 ? -14.891 0.428 2.318 1 98 59 PHE B C 1
ATOM 2216 O O . PHE B 1 59 ? -13.852 1.087 2.375 1 98 59 PHE B O 1
ATOM 2223 N N . PRO B 1 60 ? -15.922 0.596 3.115 1 97.69 60 PRO B N 1
ATOM 2224 C CA . PRO B 1 60 ? -15.844 1.688 4.086 1 97.69 60 PRO B CA 1
ATOM 2225 C C . PRO B 1 60 ? -14.68 1.52 5.066 1 97.69 60 PRO B C 1
ATOM 2227 O O . PRO B 1 60 ? -14.57 0.482 5.723 1 97.69 60 PRO B O 1
ATOM 2230 N N . ASN B 1 61 ? -13.859 2.449 5.059 1 97.81 61 ASN B N 1
ATOM 2231 C CA . ASN B 1 61 ? -12.703 2.506 5.953 1 97.81 61 ASN B CA 1
ATOM 2232 C C . ASN B 1 61 ? -12.203 3.938 6.129 1 97.81 61 ASN B C 1
ATOM 2234 O O . ASN B 1 61 ? -12.625 4.84 5.406 1 97.81 61 ASN B O 1
ATOM 2238 N N . LEU B 1 62 ? -11.438 4.148 7.176 1 98.38 62 LEU B N 1
ATOM 2239 C CA . LEU B 1 62 ? -10.766 5.43 7.387 1 98.38 62 LEU B CA 1
ATOM 2240 C C . LEU B 1 62 ? -9.289 5.34 7.016 1 98.38 62 LEU B C 1
ATOM 2242 O O . LEU B 1 62 ? -8.602 4.402 7.422 1 98.38 62 LEU B O 1
ATOM 2246 N N . PRO B 1 63 ? -8.805 6.273 6.195 1 98.62 63 PRO B N 1
ATOM 2247 C CA . PRO B 1 63 ? -9.492 7.434 5.625 1 98.62 63 PRO B CA 1
ATOM 2248 C C . PRO B 1 63 ? -10.359 7.07 4.418 1 98.62 63 PRO B C 1
ATOM 2250 O O . PRO B 1 63 ? -10.164 6.016 3.809 1 98.62 63 PRO B O 1
ATOM 2253 N N . TYR B 1 64 ? -11.32 7.902 4.152 1 98.88 64 TYR B N 1
ATOM 2254 C CA . TYR B 1 64 ? -12.07 7.816 2.904 1 98.88 64 TYR B CA 1
ATOM 2255 C C . TYR B 1 64 ? -12.18 9.188 2.24 1 98.88 64 TYR B C 1
ATOM 2257 O O . TYR B 1 64 ? -11.961 10.211 2.883 1 98.88 64 TYR B O 1
ATOM 2265 N N . PHE B 1 65 ? -12.383 9.211 0.938 1 98.88 65 PHE B N 1
ATOM 2266 C CA . PHE B 1 65 ? -12.578 10.406 0.125 1 98.88 65 PHE B CA 1
ATOM 2267 C C . PHE B 1 65 ? -13.828 10.281 -0.735 1 98.88 65 PHE B C 1
ATOM 2269 O O . PHE B 1 65 ? -14.023 9.266 -1.41 1 98.88 65 PHE B O 1
ATOM 2276 N N . MET B 1 66 ? -14.719 11.242 -0.606 1 98.56 66 MET B N 1
ATOM 2277 C CA . MET B 1 66 ? -15.938 11.297 -1.403 1 98.56 66 MET B CA 1
ATOM 2278 C C . MET B 1 66 ? -15.914 12.492 -2.354 1 98.56 66 MET B C 1
ATOM 2280 O O . MET B 1 66 ? -15.781 13.633 -1.918 1 98.56 66 MET B O 1
ATOM 2284 N N . ASP B 1 67 ? -15.961 12.258 -3.574 1 98.25 67 ASP B N 1
ATOM 2285 C CA . ASP B 1 67 ? -16.016 13.234 -4.656 1 98.25 67 ASP B CA 1
ATOM 2286 C C . ASP B 1 67 ? -17.297 13.07 -5.477 1 98.25 67 ASP B C 1
ATOM 2288 O O . ASP B 1 67 ? -17.281 12.438 -6.531 1 98.25 67 ASP B O 1
ATOM 2292 N N . GLY B 1 68 ? -18.375 13.742 -5.008 1 96.38 68 GLY B N 1
ATOM 2293 C CA . GLY B 1 68 ? -19.688 13.438 -5.555 1 96.38 68 GLY B CA 1
ATOM 2294 C C . GLY B 1 68 ? -20.125 12.008 -5.297 1 96.38 68 GLY B C 1
ATOM 2295 O O . GLY B 1 68 ? -20.109 11.547 -4.156 1 96.38 68 GLY B O 1
ATOM 2296 N N . ASP B 1 69 ? -20.453 11.352 -6.375 1 96.19 69 ASP B N 1
ATOM 2297 C CA . ASP B 1 69 ? -20.938 9.977 -6.25 1 96.19 69 ASP B CA 1
ATOM 2298 C C . ASP B 1 69 ? -19.766 8.992 -6.156 1 96.19 69 ASP B C 1
ATOM 2300 O O . ASP B 1 69 ? -19.969 7.824 -5.816 1 96.19 69 ASP B O 1
ATOM 2304 N N . PHE B 1 70 ? -18.656 9.508 -6.438 1 98.12 70 PHE B N 1
ATOM 2305 C CA . PHE B 1 70 ? -17.484 8.641 -6.387 1 98.12 70 PHE B CA 1
ATOM 2306 C C . PHE B 1 70 ? -16.875 8.625 -4.988 1 98.12 70 PHE B C 1
ATOM 2308 O O . PHE B 1 70 ? -16.609 9.68 -4.414 1 98.12 70 PHE B O 1
ATOM 2315 N N . LYS B 1 71 ? -16.672 7.406 -4.41 1 98.38 71 LYS B N 1
ATOM 2316 C CA . LYS B 1 71 ? -16.203 7.242 -3.039 1 98.38 71 LYS B CA 1
ATOM 2317 C C . LYS B 1 71 ? -15.141 6.152 -2.945 1 98.38 71 LYS B C 1
ATOM 2319 O O . LYS B 1 71 ? -15.305 5.066 -3.506 1 98.38 71 LYS B O 1
ATOM 2324 N N . ILE B 1 72 ? -13.992 6.461 -2.26 1 98.69 72 ILE B N 1
ATOM 2325 C CA . ILE B 1 72 ? -12.945 5.453 -2.109 1 98.69 72 ILE B CA 1
ATOM 2326 C C . ILE B 1 72 ? -12.328 5.555 -0.717 1 98.69 72 ILE B C 1
ATOM 2328 O O . ILE B 1 72 ? -12.414 6.598 -0.068 1 98.69 72 ILE B O 1
ATOM 2332 N N . SER B 1 73 ? -11.758 4.449 -0.372 1 98.25 73 SER B N 1
ATOM 2333 C CA . SER B 1 73 ? -10.875 4.402 0.786 1 98.25 73 SER B CA 1
ATOM 2334 C C . SER B 1 73 ? -9.445 4.07 0.374 1 98.25 73 SER B C 1
ATOM 2336 O O . SER B 1 73 ? -9.086 4.203 -0.798 1 98.25 73 SER B O 1
ATOM 2338 N N . GLU B 1 74 ? -8.617 3.652 1.33 1 98.19 74 GLU B N 1
ATOM 2339 C CA . GLU B 1 74 ? -7.203 3.346 1.145 1 98.19 74 GLU B CA 1
ATOM 2340 C C . GLU B 1 74 ? -6.383 4.617 0.954 1 98.19 74 GLU B C 1
ATOM 2342 O O . GLU B 1 74 ? -6.562 5.34 -0.029 1 98.19 74 GLU B O 1
ATOM 2347 N N . THR B 1 75 ? -5.438 4.781 1.771 1 98.56 75 THR B N 1
ATOM 2348 C CA . THR B 1 75 ? -4.652 6.008 1.861 1 98.56 75 THR B CA 1
ATOM 2349 C C . THR B 1 75 ? -3.996 6.332 0.521 1 98.56 75 THR B C 1
ATOM 2351 O O . THR B 1 75 ? -4.203 7.41 -0.033 1 98.56 75 THR B O 1
ATOM 2354 N N . MET B 1 76 ? -3.342 5.367 -0.069 1 98.5 76 MET B N 1
ATOM 2355 C CA . MET B 1 76 ? -2.619 5.625 -1.312 1 98.5 76 MET B CA 1
ATOM 2356 C C . MET B 1 76 ? -3.588 5.832 -2.471 1 98.5 76 MET B C 1
ATOM 2358 O O . MET B 1 76 ? -3.33 6.641 -3.365 1 98.5 76 MET B O 1
ATOM 2362 N N . ALA B 1 77 ? -4.68 5.074 -2.438 1 98.81 77 ALA B N 1
ATOM 2363 C CA . ALA B 1 77 ? -5.695 5.25 -3.473 1 98.81 77 ALA B CA 1
ATOM 2364 C C . ALA B 1 77 ? -6.25 6.672 -3.461 1 98.81 77 ALA B C 1
ATOM 2366 O O . ALA B 1 77 ? -6.406 7.293 -4.512 1 98.81 77 ALA B O 1
ATOM 2367 N N . ILE B 1 78 ? -6.512 7.184 -2.291 1 98.94 78 ILE B N 1
ATOM 2368 C CA . ILE B 1 78 ? -7.059 8.523 -2.129 1 98.94 78 ILE B CA 1
ATOM 2369 C C . ILE B 1 78 ? -6.055 9.555 -2.641 1 98.94 78 ILE B C 1
ATOM 2371 O O . ILE B 1 78 ? -6.406 10.422 -3.449 1 98.94 78 ILE B O 1
ATOM 2375 N N . ALA B 1 79 ? -4.816 9.445 -2.172 1 98.88 79 ALA B N 1
ATOM 2376 C CA . ALA B 1 79 ? -3.787 10.406 -2.559 1 98.88 79 ALA B CA 1
ATOM 2377 C C . ALA B 1 79 ? -3.602 10.43 -4.074 1 98.88 79 ALA B C 1
ATOM 2379 O O . ALA B 1 79 ? -3.529 11.5 -4.68 1 98.88 79 ALA B O 1
ATOM 2380 N N . GLN B 1 80 ? -3.559 9.281 -4.648 1 98.88 80 GLN B N 1
ATOM 2381 C CA . GLN B 1 80 ? -3.303 9.203 -6.086 1 98.88 80 GLN B CA 1
ATOM 2382 C C . GLN B 1 80 ? -4.516 9.664 -6.887 1 98.88 80 GLN B C 1
ATOM 2384 O O . GLN B 1 80 ? -4.367 10.289 -7.941 1 98.88 80 GLN B O 1
ATOM 2389 N N . TYR B 1 81 ? -5.734 9.32 -6.414 1 98.94 81 TYR B N 1
ATOM 2390 C CA . TYR B 1 81 ? -6.934 9.812 -7.082 1 98.94 81 TYR B CA 1
ATOM 2391 C C . TYR B 1 81 ? -6.973 11.336 -7.09 1 98.94 81 TYR B C 1
ATOM 2393 O O . TYR B 1 81 ? -7.227 11.953 -8.125 1 98.94 81 TYR B O 1
ATOM 2401 N N . ILE B 1 82 ? -6.691 11.914 -5.957 1 98.94 82 ILE B N 1
ATOM 2402 C CA . ILE B 1 82 ? -6.68 13.367 -5.84 1 98.94 82 ILE B CA 1
ATOM 2403 C C . ILE B 1 82 ? -5.633 13.953 -6.785 1 98.94 82 ILE B C 1
ATOM 2405 O O . ILE B 1 82 ? -5.902 14.93 -7.496 1 98.94 82 ILE B O 1
ATOM 2409 N N . ALA B 1 83 ? -4.477 13.375 -6.793 1 98.88 83 ALA B N 1
ATOM 2410 C CA . ALA B 1 83 ? -3.416 13.844 -7.68 1 98.88 83 ALA B CA 1
ATOM 2411 C C . ALA B 1 83 ? -3.848 13.766 -9.141 1 98.88 83 ALA B C 1
ATOM 2413 O O . ALA B 1 83 ? -3.736 14.742 -9.883 1 98.88 83 ALA B O 1
ATOM 2414 N N . LEU B 1 84 ? -4.371 12.641 -9.516 1 98.75 84 LEU B N 1
ATOM 2415 C CA . LEU B 1 84 ? -4.758 12.43 -10.906 1 98.75 84 LEU B CA 1
ATOM 2416 C C . LEU B 1 84 ? -5.836 13.422 -11.328 1 98.75 84 LEU B C 1
ATOM 2418 O O . LEU B 1 84 ? -5.844 13.898 -12.469 1 98.75 84 LEU B O 1
ATOM 2422 N N . LYS B 1 85 ? -6.676 13.711 -10.422 1 98.69 85 LYS B N 1
ATOM 2423 C CA . LYS B 1 85 ? -7.801 14.586 -10.75 1 98.69 85 LYS B CA 1
ATOM 2424 C C . LYS B 1 85 ? -7.348 16.031 -10.875 1 98.69 85 LYS B C 1
ATOM 2426 O O . LYS B 1 85 ? -7.75 16.734 -11.805 1 98.69 85 LYS B O 1
ATOM 2431 N N . TYR B 1 86 ? -6.488 16.5 -10.008 1 98.56 86 TYR B N 1
ATOM 2432 C CA . TYR B 1 86 ? -6.285 17.938 -9.883 1 98.56 86 TYR B CA 1
ATOM 2433 C C . TYR B 1 86 ? -4.891 18.344 -10.352 1 98.56 86 TYR B C 1
ATOM 2435 O O . TYR B 1 86 ? -4.672 19.469 -10.781 1 98.56 86 TYR B O 1
ATOM 2443 N N . LYS B 1 87 ? -3.951 17.469 -10.125 1 98.44 87 LYS B N 1
ATOM 2444 C CA . LYS B 1 87 ? -2.553 17.688 -10.477 1 98.44 87 LYS B CA 1
ATOM 2445 C C . LYS B 1 87 ? -1.907 16.422 -11 1 98.44 87 LYS B C 1
ATOM 2447 O O . LYS B 1 87 ? -0.986 15.875 -10.383 1 98.44 87 LYS B O 1
ATOM 2452 N N . PRO B 1 88 ? -2.258 16.031 -12.203 1 98.25 88 PRO B N 1
ATOM 2453 C CA . PRO B 1 88 ? -1.83 14.719 -12.703 1 98.25 88 PRO B CA 1
ATOM 2454 C C . PRO B 1 88 ? -0.311 14.562 -12.719 1 98.25 88 PRO B C 1
ATOM 2456 O O . PRO B 1 88 ? 0.195 13.438 -12.641 1 98.25 88 PRO B O 1
ATOM 2459 N N . GLU B 1 89 ? 0.408 15.617 -12.719 1 97.81 89 GLU B N 1
ATOM 2460 C CA . GLU B 1 89 ? 1.864 15.531 -12.703 1 97.81 89 GLU B CA 1
ATOM 2461 C C . GLU B 1 89 ? 2.369 15.039 -11.344 1 97.81 89 GLU B C 1
ATOM 2463 O O . GLU B 1 89 ? 3.52 14.609 -11.227 1 97.81 89 GLU B O 1
ATOM 2468 N N . PHE B 1 90 ? 1.503 15.07 -10.305 1 98.75 90 PHE B N 1
ATOM 2469 C CA . PHE B 1 90 ? 1.884 14.633 -8.961 1 98.75 90 PHE B CA 1
ATOM 2470 C C . PHE B 1 90 ? 2.074 13.125 -8.914 1 98.75 90 PHE B C 1
ATOM 2472 O O . PHE B 1 90 ? 2.633 12.594 -7.953 1 98.75 90 PHE B O 1
ATOM 2479 N N . VAL B 1 91 ? 1.676 12.391 -9.984 1 98.69 91 VAL B N 1
ATOM 2480 C CA . VAL B 1 91 ? 1.872 10.945 -9.984 1 98.69 91 VAL B CA 1
ATOM 2481 C C . VAL B 1 91 ? 3.021 10.578 -10.922 1 98.69 91 VAL B C 1
ATOM 2483 O O . VAL B 1 91 ? 3.283 9.398 -11.164 1 98.69 91 VAL B O 1
ATOM 2486 N N . GLY B 1 92 ? 3.719 11.5 -11.375 1 98.12 92 GLY B N 1
ATOM 2487 C CA . GLY B 1 92 ? 4.773 11.266 -12.344 1 98.12 92 GLY B CA 1
ATOM 2488 C C . GLY B 1 92 ? 4.32 11.453 -13.781 1 98.12 92 GLY B C 1
ATOM 2489 O O . GLY B 1 92 ? 3.156 11.211 -14.102 1 98.12 92 GLY B O 1
ATOM 2490 N N . THR B 1 93 ? 5.266 11.789 -14.656 1 97.44 93 THR B N 1
ATOM 2491 C CA . THR B 1 93 ? 4.887 12.156 -16.016 1 97.44 93 THR B CA 1
ATOM 2492 C C . THR B 1 93 ? 5.383 11.117 -17.016 1 97.44 93 THR B C 1
ATOM 2494 O O . THR B 1 93 ? 4.84 11 -18.109 1 97.44 93 THR B O 1
ATOM 2497 N N . THR B 1 94 ? 6.434 10.43 -16.719 1 98.06 94 THR B N 1
ATOM 2498 C CA . THR B 1 94 ? 6.938 9.336 -17.547 1 98.06 94 THR B CA 1
ATOM 2499 C C . THR B 1 94 ? 6.664 7.988 -16.891 1 98.06 94 THR B C 1
ATOM 2501 O O . THR B 1 94 ? 6.344 7.926 -15.711 1 98.06 94 THR B O 1
ATOM 2504 N N . LEU B 1 95 ? 6.766 6.973 -17.656 1 98.31 95 LEU B N 1
ATOM 2505 C CA . LEU B 1 95 ? 6.578 5.621 -17.141 1 98.31 95 LEU B CA 1
ATOM 2506 C C . LEU B 1 95 ? 7.484 5.367 -15.945 1 98.31 95 LEU B C 1
ATOM 2508 O O . LEU B 1 95 ? 7.031 4.875 -14.914 1 98.31 95 LEU B O 1
ATOM 2512 N N . GLN B 1 96 ? 8.766 5.723 -16.062 1 98.25 96 GLN B N 1
ATOM 2513 C CA . GLN B 1 96 ? 9.742 5.5 -15 1 98.25 96 GLN B CA 1
ATOM 2514 C C . GLN B 1 96 ? 9.414 6.352 -13.773 1 98.25 96 GLN B C 1
ATOM 2516 O O . GLN B 1 96 ? 9.523 5.879 -12.641 1 98.25 96 GLN B O 1
ATOM 2521 N N . GLU B 1 97 ? 8.992 7.633 -14.047 1 98.44 97 GLU B N 1
ATOM 2522 C CA . GLU B 1 97 ? 8.625 8.492 -12.93 1 98.44 97 GLU B CA 1
ATOM 2523 C C . GLU B 1 97 ? 7.41 7.941 -12.18 1 98.44 97 GLU B C 1
ATOM 2525 O O . GLU B 1 97 ? 7.359 7.984 -10.953 1 98.44 97 GLU B O 1
ATOM 2530 N N . LYS B 1 98 ? 6.457 7.453 -12.914 1 98.69 98 LYS B N 1
ATOM 2531 C CA . LYS B 1 98 ? 5.273 6.871 -12.281 1 98.69 98 LYS B CA 1
ATOM 2532 C C . LYS B 1 98 ? 5.645 5.68 -11.406 1 98.69 98 LYS B C 1
ATOM 2534 O O . LYS B 1 98 ? 5.113 5.523 -10.305 1 98.69 98 LYS B O 1
ATOM 2539 N N . GLY B 1 99 ? 6.551 4.836 -11.883 1 98.69 99 GLY B N 1
ATOM 2540 C CA . GLY B 1 99 ? 7.055 3.736 -11.078 1 98.69 99 GLY B CA 1
ATOM 2541 C C . GLY B 1 99 ? 7.762 4.195 -9.82 1 98.69 99 GLY B C 1
ATOM 2542 O O . GLY B 1 99 ? 7.523 3.658 -8.734 1 98.69 99 GLY B O 1
ATOM 2543 N N . LEU B 1 100 ? 8.594 5.184 -9.977 1 98.69 100 LEU B N 1
ATOM 2544 C CA . LEU B 1 100 ? 9.359 5.691 -8.844 1 98.69 100 LEU B CA 1
ATOM 2545 C C . LEU B 1 100 ? 8.438 6.34 -7.816 1 98.69 100 LEU B C 1
ATOM 2547 O O . LEU B 1 100 ? 8.625 6.164 -6.613 1 98.69 100 LEU B O 1
ATOM 2551 N N . VAL B 1 101 ? 7.473 7.082 -8.297 1 98.81 101 VAL B N 1
ATOM 2552 C CA . VAL B 1 101 ? 6.535 7.75 -7.395 1 98.81 101 VAL B CA 1
ATOM 2553 C C . VAL B 1 101 ? 5.785 6.707 -6.566 1 98.81 101 VAL B C 1
ATOM 2555 O O . VAL B 1 101 ? 5.637 6.855 -5.352 1 98.81 101 VAL B O 1
ATOM 2558 N N . GLN B 1 102 ? 5.363 5.688 -7.207 1 98.75 102 GLN B N 1
ATOM 2559 C CA . GLN B 1 102 ? 4.672 4.613 -6.508 1 98.75 102 GLN B CA 1
ATOM 2560 C C . GLN B 1 102 ? 5.59 3.939 -5.488 1 98.75 102 GLN B C 1
ATOM 2562 O O . GLN B 1 102 ? 5.176 3.66 -4.363 1 98.75 102 GLN B O 1
ATOM 2567 N N . GLN B 1 103 ? 6.789 3.646 -5.879 1 98.81 103 GLN B N 1
ATOM 2568 C CA . GLN B 1 103 ? 7.75 3.029 -4.973 1 98.81 103 GLN B CA 1
ATOM 2569 C C . GLN B 1 103 ? 8 3.912 -3.752 1 98.81 103 GLN B C 1
ATOM 2571 O O . GLN B 1 103 ? 7.977 3.434 -2.617 1 98.81 103 GLN B O 1
ATOM 2576 N N . LEU B 1 104 ? 8.219 5.176 -4.008 1 98.81 104 LEU B N 1
ATOM 2577 C CA . LEU B 1 104 ? 8.508 6.117 -2.932 1 98.81 104 LEU B CA 1
ATOM 2578 C C . LEU B 1 104 ? 7.316 6.23 -1.982 1 98.81 104 LEU B C 1
ATOM 2580 O O . LEU B 1 104 ? 7.492 6.305 -0.764 1 98.81 104 LEU B O 1
ATOM 2584 N N . GLY B 1 105 ? 6.113 6.242 -2.598 1 98.62 105 GLY B N 1
ATOM 2585 C CA . GLY B 1 105 ? 4.922 6.215 -1.764 1 98.62 105 GLY B CA 1
ATOM 2586 C C . GLY B 1 105 ? 4.887 5.031 -0.816 1 98.62 105 GLY B C 1
ATOM 2587 O O . GLY B 1 105 ? 4.609 5.191 0.375 1 98.62 105 GLY B O 1
ATOM 2588 N N . GLY B 1 106 ? 5.172 3.885 -1.388 1 98.38 106 GLY B N 1
ATOM 2589 C CA . GLY B 1 106 ? 5.207 2.686 -0.565 1 98.38 106 GLY B CA 1
ATOM 2590 C C . GLY B 1 106 ? 6.27 2.734 0.516 1 98.38 106 GLY B C 1
ATOM 2591 O O . GLY B 1 106 ? 6 2.398 1.672 1 98.38 106 GLY B O 1
ATOM 2592 N N . VAL B 1 107 ? 7.461 3.193 0.199 1 98.5 107 VAL B N 1
ATOM 2593 C CA . VAL B 1 107 ? 8.594 3.256 1.118 1 98.5 107 VAL B CA 1
ATOM 2594 C C . VAL B 1 107 ? 8.281 4.215 2.264 1 98.5 107 VAL B C 1
ATOM 2596 O O . VAL B 1 107 ? 8.438 3.865 3.436 1 98.5 107 VAL B O 1
ATOM 2599 N N . VAL B 1 108 ? 7.797 5.352 1.917 1 98.5 108 VAL B N 1
ATOM 2600 C CA . VAL B 1 108 ? 7.566 6.395 2.91 1 98.5 108 VAL B CA 1
ATOM 2601 C C . VAL B 1 108 ? 6.398 6.004 3.811 1 98.5 108 VAL B C 1
ATOM 2603 O O . VAL B 1 108 ? 6.457 6.188 5.027 1 98.5 108 VAL B O 1
ATOM 2606 N N . LEU B 1 109 ? 5.387 5.477 3.221 1 97.75 109 LEU B N 1
ATOM 2607 C CA . LEU B 1 109 ? 4.223 5.086 4.012 1 97.75 109 LEU B CA 1
ATOM 2608 C C . LEU B 1 109 ? 4.566 3.938 4.953 1 97.75 109 LEU B C 1
ATOM 2610 O O . LEU B 1 109 ? 4.039 3.861 6.062 1 97.75 109 LEU B O 1
ATOM 2614 N N . ASP B 1 110 ? 5.473 3.053 4.527 1 97.31 110 ASP B N 1
ATOM 2615 C CA . ASP B 1 110 ? 5.926 1.985 5.414 1 97.31 110 ASP B CA 1
ATOM 2616 C C . ASP B 1 110 ? 6.621 2.555 6.648 1 97.31 110 ASP B C 1
ATOM 2618 O O . ASP B 1 110 ? 6.398 2.08 7.766 1 97.31 110 ASP B O 1
ATOM 2622 N N . ILE B 1 111 ? 7.461 3.537 6.461 1 98.44 111 ILE B N 1
ATOM 2623 C CA . ILE B 1 111 ? 8.164 4.172 7.574 1 98.44 111 ILE B CA 1
ATOM 2624 C C . ILE B 1 111 ? 7.152 4.844 8.5 1 98.44 111 ILE B C 1
ATOM 2626 O O . ILE B 1 111 ? 7.195 4.656 9.719 1 98.44 111 ILE B O 1
ATOM 2630 N N . LYS B 1 112 ? 6.23 5.551 7.91 1 98.19 112 LYS B N 1
ATOM 2631 C CA . LYS B 1 112 ? 5.219 6.273 8.672 1 98.19 112 LYS B CA 1
ATOM 2632 C C . LYS B 1 112 ? 4.34 5.309 9.469 1 98.19 112 LYS B C 1
ATOM 2634 O O . LYS B 1 112 ? 4.062 5.539 10.648 1 98.19 112 LYS B O 1
ATOM 2639 N N . ASN B 1 113 ? 3.902 4.281 8.836 1 97.31 113 ASN B N 1
ATOM 2640 C CA . ASN B 1 113 ? 3.045 3.293 9.492 1 97.31 113 ASN B CA 1
ATOM 2641 C C . ASN B 1 113 ? 3.771 2.584 10.625 1 97.31 113 ASN B C 1
ATOM 2643 O O . ASN B 1 113 ? 3.166 2.258 11.648 1 97.31 113 ASN B O 1
ATOM 2647 N N . TYR B 1 114 ? 5 2.312 10.398 1 97.88 114 TYR B N 1
ATOM 2648 C CA . TYR B 1 114 ? 5.789 1.724 11.477 1 97.88 114 TYR B CA 1
ATOM 2649 C C . TYR B 1 114 ? 5.77 2.611 12.719 1 97.88 114 TYR B C 1
ATOM 2651 O O . TYR B 1 114 ? 5.516 2.133 13.82 1 97.88 114 TYR B O 1
ATOM 2659 N N . MET B 1 115 ? 6 3.91 12.555 1 98.38 115 MET B N 1
ATOM 2660 C CA . MET B 1 115 ? 5.984 4.848 13.672 1 98.38 115 MET B CA 1
ATOM 2661 C C . MET B 1 115 ? 4.613 4.871 14.344 1 98.38 115 MET B C 1
ATOM 2663 O O . MET B 1 115 ? 4.516 4.734 15.562 1 98.38 115 MET B O 1
ATOM 2667 N N . SER B 1 116 ? 3.59 4.961 13.555 1 97.19 116 SER B N 1
ATOM 2668 C CA . SER B 1 116 ? 2.23 5.094 14.062 1 97.19 116 SER B CA 1
ATOM 2669 C C . SER B 1 116 ? 1.784 3.822 14.781 1 97.19 116 SER B C 1
ATOM 2671 O O . SER B 1 116 ? 1.219 3.885 15.875 1 97.19 116 SER B O 1
ATOM 2673 N N . HIS B 1 117 ? 2.029 2.699 14.164 1 96.06 117 HIS B N 1
ATOM 2674 C CA . HIS B 1 117 ? 1.6 1.432 14.75 1 96.06 117 HIS B CA 1
ATOM 2675 C C . HIS B 1 117 ? 2.33 1.149 16.062 1 96.06 117 HIS B C 1
ATOM 2677 O O . HIS B 1 117 ? 1.757 0.563 16.984 1 96.06 117 HIS B O 1
ATOM 2683 N N . SER B 1 118 ? 3.592 1.533 16.094 1 97.94 118 SER B N 1
ATOM 2684 C CA . SER B 1 118 ? 4.363 1.333 17.312 1 97.94 118 SER B CA 1
ATOM 2685 C C . SER B 1 118 ? 3.727 2.059 18.5 1 97.94 118 SER B C 1
ATOM 2687 O O . SER B 1 118 ? 3.82 1.602 19.641 1 97.94 118 SER B O 1
ATOM 2689 N N . CYS B 1 119 ? 3.061 3.152 18.25 1 98.19 119 CYS B N 1
ATOM 2690 C CA . CYS B 1 119 ? 2.447 3.951 19.312 1 98.19 119 CYS B CA 1
ATOM 2691 C C . CYS B 1 119 ? 1.286 3.205 19.953 1 98.19 119 CYS B C 1
ATOM 2693 O O . CYS B 1 119 ? 0.847 3.559 21.047 1 98.19 119 CYS B O 1
ATOM 2695 N N . TYR B 1 120 ? 0.776 2.178 19.297 1 96.81 120 TYR B N 1
ATOM 2696 C CA . TYR B 1 120 ? -0.362 1.428 19.812 1 96.81 120 TYR B CA 1
ATOM 2697 C C . TYR B 1 120 ? 0.094 0.126 20.469 1 96.81 120 TYR B C 1
ATOM 2699 O O . TYR B 1 120 ? -0.717 -0.61 21.031 1 96.81 120 TYR B O 1
ATOM 2707 N N . SER B 1 121 ? 1.354 -0.121 20.328 1 96.25 121 SER B N 1
ATOM 2708 C CA . SER B 1 121 ? 1.899 -1.359 20.875 1 96.25 121 SER B CA 1
ATOM 2709 C C . SER B 1 121 ? 2.033 -1.283 22.391 1 96.25 121 SER B C 1
ATOM 2711 O O . SER B 1 121 ? 2.482 -0.268 22.922 1 96.25 121 SER B O 1
ATOM 2713 N N . PRO B 1 122 ? 1.706 -2.408 23.078 1 95.25 122 PRO B N 1
ATOM 2714 C CA . PRO B 1 122 ? 1.937 -2.42 24.516 1 95.25 122 PRO B CA 1
ATOM 2715 C C . PRO B 1 122 ? 3.41 -2.25 24.875 1 95.25 122 PRO B C 1
ATOM 2717 O O . PRO B 1 122 ? 3.727 -1.752 25.969 1 95.25 122 PRO B O 1
ATOM 2720 N N . ASP B 1 123 ? 4.25 -2.541 24.031 1 95.81 123 ASP B N 1
ATOM 2721 C CA . ASP B 1 123 ? 5.688 -2.465 24.266 1 95.81 123 ASP B CA 1
ATOM 2722 C C . ASP B 1 123 ? 6.289 -1.227 23.609 1 95.81 123 ASP B C 1
ATOM 2724 O O . ASP B 1 123 ? 7.465 -1.224 23.234 1 95.81 123 ASP B O 1
ATOM 2728 N N . PHE B 1 124 ? 5.477 -0.219 23.438 1 97.69 124 PHE B N 1
ATOM 2729 C CA . PHE B 1 124 ? 5.918 1.011 22.797 1 97.69 124 PHE B CA 1
ATOM 2730 C C . PHE B 1 124 ? 7.188 1.542 23.453 1 97.69 124 PHE B C 1
ATOM 2732 O O . PHE B 1 124 ? 7.25 1.686 24.672 1 97.69 124 PHE B O 1
ATOM 2739 N N . ASN B 1 125 ? 8.188 1.767 22.656 1 98.19 125 ASN B N 1
ATOM 2740 C CA . ASN B 1 125 ? 9.445 2.395 23.047 1 98.19 125 ASN B CA 1
ATOM 2741 C C . ASN B 1 125 ? 9.859 3.479 22.047 1 98.19 125 ASN B C 1
ATOM 2743 O O . ASN B 1 125 ? 10.336 3.178 20.953 1 98.19 125 ASN B O 1
ATOM 2747 N N . LYS B 1 126 ? 9.711 4.66 22.469 1 97.88 126 LYS B N 1
ATOM 2748 C CA . LYS B 1 126 ? 9.914 5.809 21.594 1 97.88 126 LYS B CA 1
ATOM 2749 C C . LYS B 1 126 ? 11.352 5.852 21.078 1 97.88 126 LYS B C 1
ATOM 2751 O O . LYS B 1 126 ? 11.57 6.109 19.891 1 97.88 126 LYS B O 1
ATOM 2756 N N . ASP B 1 127 ? 12.305 5.641 21.953 1 98.06 127 ASP B N 1
ATOM 2757 C CA . ASP B 1 127 ? 13.711 5.703 21.562 1 98.06 127 ASP B CA 1
ATOM 2758 C C . ASP B 1 127 ? 14.031 4.645 20.5 1 98.06 127 ASP B C 1
ATOM 2760 O O . ASP B 1 127 ? 14.789 4.902 19.562 1 98.06 127 ASP B O 1
ATOM 2764 N N . ARG B 1 128 ? 13.445 3.498 20.641 1 98.44 128 ARG B N 1
ATOM 2765 C CA . ARG B 1 128 ? 13.648 2.438 19.656 1 98.44 128 ARG B CA 1
ATOM 2766 C C . ARG B 1 128 ? 13.07 2.83 18.312 1 98.44 128 ARG B C 1
ATOM 2768 O O . ARG B 1 128 ? 13.703 2.631 17.266 1 98.44 128 ARG B O 1
ATOM 2775 N N . VAL B 1 129 ? 11.883 3.363 18.312 1 98.56 129 VAL B N 1
ATOM 2776 C CA . VAL B 1 129 ? 11.234 3.787 17.078 1 98.56 129 VAL B CA 1
ATOM 2777 C C . VAL B 1 129 ? 12.094 4.84 16.375 1 98.56 129 VAL B C 1
ATOM 2779 O O . VAL B 1 129 ? 12.336 4.754 15.172 1 98.56 129 VAL B O 1
ATOM 2782 N N . VAL B 1 130 ? 12.562 5.812 17.125 1 98.75 130 VAL B N 1
ATOM 2783 C CA . VAL B 1 130 ? 13.383 6.887 16.594 1 98.75 130 VAL B CA 1
ATOM 2784 C C . VAL B 1 130 ? 14.641 6.301 15.953 1 98.75 130 VAL B C 1
ATOM 2786 O O . VAL B 1 130 ? 14.992 6.652 14.82 1 98.75 130 VAL B O 1
ATOM 2789 N N . GLN B 1 131 ? 15.258 5.418 16.625 1 98.62 131 GLN B N 1
ATOM 2790 C CA . GLN B 1 131 ? 16.484 4.816 16.125 1 98.62 131 GLN B CA 1
ATOM 2791 C C . GLN B 1 131 ? 16.219 4.023 14.844 1 98.62 131 GLN B C 1
ATOM 2793 O O . GLN B 1 131 ? 16.969 4.133 13.867 1 98.62 131 GLN B O 1
ATOM 2798 N N . ASP B 1 132 ? 15.18 3.227 14.883 1 98.5 132 ASP B N 1
ATOM 2799 C CA . ASP B 1 132 ? 14.828 2.445 13.703 1 98.5 132 ASP B CA 1
ATOM 2800 C C . ASP B 1 132 ? 14.578 3.352 12.5 1 98.5 132 ASP B C 1
ATOM 2802 O O . ASP B 1 132 ? 15.031 3.059 11.391 1 98.5 132 ASP B O 1
ATOM 2806 N N . VAL B 1 133 ? 13.859 4.418 12.703 1 98.69 133 VAL B N 1
ATOM 2807 C CA . VAL B 1 133 ? 13.523 5.336 11.625 1 98.69 133 VAL B CA 1
ATOM 2808 C C . VAL B 1 133 ? 14.781 6.039 11.125 1 98.69 133 VAL B C 1
ATOM 2810 O O . VAL B 1 133 ? 14.977 6.188 9.914 1 98.69 133 VAL B O 1
ATOM 2813 N N . LYS B 1 134 ? 15.633 6.48 12.023 1 98.56 134 LYS B N 1
ATOM 2814 C CA . LYS B 1 134 ? 16.891 7.117 11.648 1 98.56 134 LYS B CA 1
ATOM 2815 C C . LYS B 1 134 ? 17.734 6.188 10.781 1 98.56 134 LYS B C 1
ATOM 2817 O O . LYS B 1 134 ? 18.469 6.648 9.906 1 98.56 134 LYS B O 1
ATOM 2822 N N . GLU B 1 135 ? 17.609 4.918 10.969 1 97.88 135 GLU B N 1
ATOM 2823 C CA . GLU B 1 135 ? 18.375 3.938 10.211 1 97.88 135 GLU B CA 1
ATOM 2824 C C . GLU B 1 135 ? 17.781 3.713 8.828 1 97.88 135 GLU B C 1
ATOM 2826 O O . GLU B 1 135 ? 18.469 3.23 7.922 1 97.88 135 GLU B O 1
ATOM 2831 N N . GLU B 1 136 ? 16.547 4.059 8.641 1 97.88 136 GLU B N 1
ATOM 2832 C CA . GLU B 1 136 ? 15.867 3.859 7.363 1 97.88 136 GLU B CA 1
ATOM 2833 C C . GLU B 1 136 ? 15.984 5.094 6.477 1 97.88 136 GLU B C 1
ATOM 2835 O O . GLU B 1 136 ? 16.016 4.984 5.246 1 97.88 136 GLU B O 1
ATOM 2840 N N . LEU B 1 137 ? 16.125 6.266 7.004 1 98.56 137 LEU B N 1
ATOM 2841 C CA . LEU B 1 137 ? 15.984 7.531 6.293 1 98.56 137 LEU B CA 1
ATOM 2842 C C . LEU B 1 137 ? 17.203 7.801 5.414 1 98.56 137 LEU B C 1
ATOM 2844 O O . LEU B 1 137 ? 17.109 8.516 4.414 1 98.56 137 LEU B O 1
ATOM 2848 N N . PRO B 1 138 ? 18.391 7.23 5.738 1 97.88 138 PRO B N 1
ATOM 2849 C CA . PRO B 1 138 ? 19.547 7.496 4.875 1 97.88 138 PRO B CA 1
ATOM 2850 C C . PRO B 1 138 ? 19.312 7.062 3.43 1 97.88 138 PRO B C 1
ATOM 2852 O O . PRO B 1 138 ? 19.828 7.695 2.502 1 97.88 138 PRO B O 1
ATOM 2855 N N . LYS B 1 139 ? 18.547 5.984 3.166 1 97.38 139 LYS B N 1
ATOM 2856 C CA . LYS B 1 139 ? 18.234 5.582 1.798 1 97.38 139 LYS B CA 1
ATOM 2857 C C . LYS B 1 139 ? 17.422 6.66 1.078 1 97.38 139 LYS B C 1
ATOM 2859 O O . LYS B 1 139 ? 17.594 6.867 -0.126 1 97.38 139 LYS B O 1
ATOM 2864 N N . VAL B 1 140 ? 16.562 7.309 1.813 1 98.5 140 VAL B N 1
ATOM 2865 C CA . VAL B 1 140 ? 15.758 8.383 1.25 1 98.5 140 VAL B CA 1
ATOM 2866 C C . VAL B 1 140 ? 16.641 9.594 0.943 1 98.5 140 VAL B C 1
ATOM 2868 O O . VAL B 1 140 ? 16.5 10.227 -0.104 1 98.5 140 VAL B O 1
ATOM 2871 N N . VAL B 1 141 ? 17.547 9.906 1.856 1 98.5 141 VAL B N 1
ATOM 2872 C CA . VAL B 1 141 ? 18.5 11.008 1.669 1 98.5 141 VAL B CA 1
ATOM 2873 C C . VAL B 1 141 ? 19.344 10.758 0.42 1 98.5 141 VAL B C 1
ATOM 2875 O O . VAL B 1 141 ? 19.516 11.656 -0.408 1 98.5 141 VAL B O 1
ATOM 2878 N N . ALA B 1 142 ? 19.828 9.531 0.312 1 98.06 142 ALA B N 1
ATOM 2879 C CA . ALA B 1 142 ? 20.625 9.164 -0.847 1 98.06 142 ALA B CA 1
ATOM 2880 C C . ALA B 1 142 ? 19.828 9.305 -2.141 1 98.06 142 ALA B C 1
ATOM 2882 O O . ALA B 1 142 ? 20.344 9.797 -3.145 1 98.06 142 ALA B O 1
ATOM 2883 N N . PHE B 1 143 ? 18.641 8.914 -2.113 1 98.19 143 PHE B N 1
ATOM 2884 C CA . PHE B 1 143 ? 17.797 9.008 -3.291 1 98.19 143 PHE B CA 1
ATOM 2885 C C . PHE B 1 143 ? 17.516 10.469 -3.643 1 98.19 143 PHE B C 1
ATOM 2887 O O . PHE B 1 143 ? 17.516 10.844 -4.816 1 98.19 143 PHE B O 1
ATOM 2894 N N . LEU B 1 144 ? 17.203 11.273 -2.645 1 98 144 LEU B N 1
ATOM 2895 C CA . LEU B 1 144 ? 16.922 12.695 -2.828 1 98 144 LEU B CA 1
ATOM 2896 C C . LEU B 1 144 ? 18.094 13.391 -3.504 1 98 144 LEU B C 1
ATOM 2898 O O . LEU B 1 144 ? 17.906 14.172 -4.441 1 98 144 LEU B O 1
ATOM 2902 N N . GLY B 1 145 ? 19.297 13.078 -3.018 1 97.06 145 GLY B N 1
ATOM 2903 C CA . GLY B 1 145 ? 20.453 13.734 -3.584 1 97.06 145 GLY B CA 1
ATOM 2904 C C . GLY B 1 145 ? 20.359 15.25 -3.562 1 97.06 145 GLY B C 1
ATOM 2905 O O . GLY B 1 145 ? 20.078 15.844 -2.52 1 97.06 145 GLY B O 1
ATOM 2906 N N . GLU B 1 146 ? 20.5 15.812 -4.754 1 96.56 146 GLU B N 1
ATOM 2907 C CA . GLU B 1 146 ? 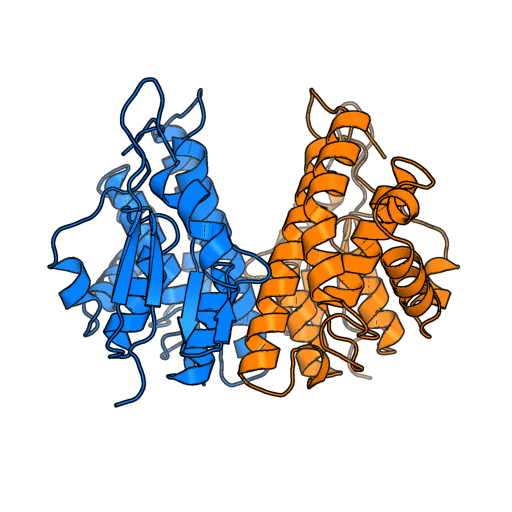20.469 17.266 -4.836 1 96.56 146 GLU B CA 1
ATOM 2908 C C . GLU B 1 146 ? 19.125 17.766 -5.355 1 96.56 146 GLU B C 1
ATOM 2910 O O . GLU B 1 146 ? 18.969 18.953 -5.629 1 96.56 146 GLU B O 1
ATOM 2915 N N . LYS B 1 147 ? 18.219 16.891 -5.461 1 97.62 147 LYS B N 1
ATOM 2916 C CA . LYS B 1 147 ? 16.906 17.234 -5.992 1 97.62 147 LYS B CA 1
ATOM 2917 C C . LYS B 1 147 ? 16.141 18.125 -5.016 1 97.62 147 LYS B C 1
ATOM 2919 O O . LYS B 1 147 ? 16.297 17.984 -3.799 1 97.62 147 LYS B O 1
ATOM 2924 N N . MET B 1 148 ? 15.297 18.875 -5.566 1 97.75 148 MET B N 1
ATOM 2925 C CA . MET B 1 148 ? 14.445 19.734 -4.734 1 97.75 148 MET B CA 1
ATOM 2926 C C . MET B 1 148 ? 13.367 18.906 -4.039 1 97.75 148 MET B C 1
ATOM 2928 O O . MET B 1 148 ? 13.047 19.156 -2.873 1 97.75 148 MET B O 1
ATOM 2932 N N . PHE B 1 149 ? 12.781 18.062 -4.797 1 98.56 149 PHE B N 1
ATOM 2933 C CA . PHE B 1 149 ? 11.789 17.125 -4.301 1 98.56 149 PHE B CA 1
ATOM 2934 C C . PHE B 1 149 ? 12.188 15.688 -4.641 1 98.56 149 PHE B C 1
ATOM 2936 O O . PHE B 1 149 ? 13.25 15.453 -5.219 1 98.56 149 PHE B O 1
ATOM 2943 N N . LEU B 1 150 ? 11.352 14.742 -4.266 1 98.56 150 LEU B N 1
ATOM 2944 C CA . LEU B 1 150 ? 11.719 13.336 -4.43 1 98.56 150 LEU B CA 1
ATOM 2945 C C . LEU B 1 150 ? 11.977 13.008 -5.895 1 98.56 150 LEU B C 1
ATOM 2947 O O . LEU B 1 150 ? 12.938 12.297 -6.215 1 98.56 150 LEU B O 1
ATOM 2951 N N . ILE B 1 151 ? 11.023 13.516 -6.785 1 96.81 151 ILE B N 1
ATOM 2952 C CA . ILE B 1 151 ? 11.18 13.258 -8.211 1 96.81 151 ILE B CA 1
ATOM 2953 C C . ILE B 1 151 ? 11.75 14.5 -8.898 1 96.81 151 ILE B C 1
ATOM 2955 O O . ILE B 1 151 ? 11.016 15.258 -9.523 1 96.81 151 ILE B O 1
ATOM 2959 N N . GLY B 1 152 ? 12.867 15.062 -8.492 1 96.31 152 GLY B N 1
ATOM 2960 C CA . GLY B 1 152 ? 13.484 16.203 -9.156 1 96.31 152 GLY B CA 1
ATOM 2961 C C . GLY B 1 152 ? 12.969 17.531 -8.656 1 96.31 152 GLY B C 1
ATOM 2962 O O . GLY B 1 152 ? 12.938 17.797 -7.453 1 96.31 152 GLY B O 1
ATOM 2963 N N . ASP B 1 153 ? 12.523 18.359 -9.664 1 95.75 153 ASP B N 1
ATOM 2964 C CA . ASP B 1 153 ? 12.062 19.703 -9.312 1 95.75 153 ASP B CA 1
ATOM 2965 C C . ASP B 1 153 ? 10.539 19.75 -9.195 1 95.75 153 ASP B C 1
ATOM 2967 O O . ASP B 1 153 ? 9.969 20.797 -8.891 1 95.75 153 ASP B O 1
ATOM 2971 N N . GLN B 1 154 ? 9.984 18.672 -9.359 1 94.12 154 GLN B N 1
ATOM 2972 C CA . GLN B 1 154 ? 8.523 18.609 -9.305 1 94.12 154 GLN B CA 1
ATOM 2973 C C . GLN B 1 154 ? 8.047 17.875 -8.055 1 94.12 154 GLN B C 1
ATOM 2975 O O . GLN B 1 154 ? 8.555 16.797 -7.73 1 94.12 154 GLN B O 1
ATOM 2980 N N . ILE B 1 155 ? 7.051 18.547 -7.426 1 97.75 155 ILE B N 1
ATOM 2981 C CA . ILE B 1 155 ? 6.469 17.922 -6.246 1 97.75 155 ILE B CA 1
ATOM 2982 C C . ILE B 1 155 ? 5.547 16.781 -6.676 1 97.75 155 ILE B C 1
ATOM 2984 O O . ILE B 1 155 ? 4.852 16.891 -7.691 1 97.75 155 ILE B O 1
ATOM 2988 N N . THR B 1 156 ? 5.578 15.625 -5.977 1 98.75 156 THR B N 1
ATOM 2989 C CA . THR B 1 156 ? 4.668 14.508 -6.168 1 98.75 156 THR B CA 1
ATOM 2990 C C . THR B 1 156 ? 3.965 14.148 -4.859 1 98.75 156 THR B C 1
ATOM 2992 O O . THR B 1 156 ? 4.336 14.641 -3.795 1 98.75 156 THR B O 1
ATOM 2995 N N . TRP B 1 157 ? 2.947 13.297 -4.891 1 98.88 157 TRP B N 1
ATOM 2996 C CA . TRP B 1 157 ? 2.107 13.086 -3.715 1 98.88 157 TRP B CA 1
ATOM 2997 C C . TRP B 1 157 ? 2.914 12.469 -2.574 1 98.88 157 TRP B C 1
ATOM 2999 O O . TRP B 1 157 ? 2.688 12.789 -1.404 1 98.88 157 TRP B O 1
ATOM 3009 N N . PRO B 1 158 ? 3.982 11.609 -2.799 1 98.88 158 PRO B N 1
ATOM 3010 C CA . PRO B 1 158 ? 4.727 11.039 -1.671 1 98.88 158 PRO B CA 1
ATOM 3011 C C . PRO B 1 158 ? 5.5 12.094 -0.883 1 98.88 158 PRO B C 1
ATOM 3013 O O . PRO B 1 158 ? 5.891 11.852 0.261 1 98.88 158 PRO B O 1
ATOM 3016 N N . ASP B 1 159 ? 5.766 13.242 -1.521 1 98.94 159 ASP B N 1
ATOM 3017 C CA . ASP B 1 159 ? 6.469 14.312 -0.812 1 98.94 159 ASP B CA 1
ATOM 3018 C C . ASP B 1 159 ? 5.703 14.742 0.435 1 98.94 159 ASP B C 1
ATOM 3020 O O . ASP B 1 159 ? 6.305 15.039 1.47 1 98.94 159 ASP B O 1
ATOM 3024 N N . PHE B 1 160 ? 4.406 14.742 0.364 1 98.94 160 PHE B N 1
ATOM 3025 C CA . PHE B 1 160 ? 3.588 15.164 1.498 1 98.94 160 PHE B CA 1
ATOM 3026 C C . PHE B 1 160 ? 3.643 14.125 2.613 1 98.94 160 PHE B C 1
ATOM 3028 O O . PHE B 1 160 ? 3.609 14.469 3.795 1 98.94 160 PHE B O 1
ATOM 3035 N N . PHE B 1 161 ? 3.748 12.883 2.213 1 98.88 161 PHE B N 1
ATOM 3036 C CA . PHE B 1 161 ? 3.848 11.812 3.193 1 98.88 161 PHE B CA 1
ATOM 3037 C C . PHE B 1 161 ? 5.215 11.812 3.865 1 98.88 161 PHE B C 1
ATOM 3039 O O . PHE B 1 161 ? 5.324 11.586 5.07 1 98.88 161 PHE B O 1
ATOM 3046 N N . LEU B 1 162 ? 6.215 12.039 3.062 1 98.94 162 LEU B N 1
ATOM 3047 C CA . LEU B 1 162 ? 7.535 12.141 3.676 1 98.94 162 LEU B CA 1
ATOM 3048 C C . LEU B 1 162 ? 7.598 13.328 4.637 1 98.94 162 LEU B C 1
ATOM 3050 O O . LEU B 1 162 ? 8.156 13.211 5.73 1 98.94 162 LEU B O 1
ATOM 3054 N N . PHE B 1 163 ? 7.004 14.414 4.23 1 98.94 163 PHE B N 1
ATOM 3055 C CA . PHE B 1 163 ? 6.957 15.578 5.105 1 98.94 163 PHE B CA 1
ATOM 3056 C C . PHE B 1 163 ? 6.309 15.234 6.441 1 98.94 163 PHE B C 1
ATOM 3058 O O . PHE B 1 163 ? 6.871 15.516 7.5 1 98.94 163 PHE B O 1
ATOM 3065 N N . GLU B 1 164 ? 5.176 14.609 6.398 1 98.81 164 GLU B N 1
ATOM 3066 C CA . GLU B 1 164 ? 4.473 14.234 7.621 1 98.81 164 GLU B CA 1
ATOM 3067 C C . GLU B 1 164 ? 5.305 13.266 8.461 1 98.81 164 GLU B C 1
ATOM 3069 O O . GLU B 1 164 ? 5.297 13.336 9.688 1 98.81 164 GLU B O 1
ATOM 3074 N N . THR B 1 165 ? 5.988 12.344 7.816 1 98.81 165 THR B N 1
ATOM 3075 C CA . THR B 1 165 ? 6.871 11.398 8.484 1 98.81 165 THR B CA 1
ATOM 3076 C C . THR B 1 165 ? 7.98 12.133 9.234 1 98.81 165 THR B C 1
ATOM 3078 O O . THR B 1 165 ? 8.266 11.812 10.398 1 98.81 165 THR B O 1
ATOM 3081 N N . LEU B 1 166 ? 8.562 13.094 8.594 1 98.88 166 LEU B N 1
ATOM 3082 C CA . LEU B 1 166 ? 9.625 13.875 9.211 1 98.88 166 LEU B CA 1
ATOM 3083 C C . LEU B 1 166 ? 9.078 14.711 10.367 1 98.88 166 LEU B C 1
ATOM 3085 O O . LEU B 1 166 ? 9.75 14.852 11.398 1 98.88 166 LEU B O 1
ATOM 3089 N N . GLU B 1 167 ? 7.875 15.273 10.195 1 98.56 167 GLU B N 1
ATOM 3090 C CA . GLU B 1 167 ? 7.242 15.992 11.289 1 98.56 167 GLU B CA 1
ATOM 3091 C C . GLU B 1 167 ? 7.07 15.102 12.516 1 98.56 167 GLU B C 1
ATOM 3093 O O . GLU B 1 167 ? 7.332 15.531 13.641 1 98.56 167 GLU B O 1
ATOM 3098 N N . MET B 1 168 ? 6.656 13.914 12.297 1 98.62 168 MET B N 1
ATOM 3099 C CA . MET B 1 168 ? 6.445 13 13.414 1 98.62 168 MET B CA 1
ATOM 3100 C C . MET B 1 168 ? 7.77 12.633 14.078 1 98.62 168 MET B C 1
ATOM 3102 O O . MET B 1 168 ? 7.859 12.586 15.305 1 98.62 168 MET B O 1
ATOM 3106 N N . LEU B 1 169 ? 8.758 12.375 13.273 1 98.81 169 LEU B N 1
ATOM 3107 C CA . LEU B 1 169 ? 10.07 12.062 13.82 1 98.81 169 LEU B CA 1
ATOM 3108 C C . LEU B 1 169 ? 10.578 13.195 14.703 1 98.81 169 LEU B C 1
ATOM 3110 O O . LEU B 1 169 ? 11.094 12.953 15.797 1 98.81 169 LEU B O 1
ATOM 3114 N N . GLU B 1 170 ? 10.383 14.422 14.25 1 98.38 170 GLU B N 1
ATOM 3115 C CA . GLU B 1 170 ? 10.773 15.594 15.039 1 98.38 170 GLU B CA 1
ATOM 3116 C C . GLU B 1 170 ? 9.969 15.688 16.328 1 98.38 170 GLU B C 1
ATOM 3118 O O . GLU B 1 170 ? 10.484 16.109 17.359 1 98.38 170 GLU B O 1
ATOM 3123 N N . ALA B 1 171 ? 8.766 15.312 16.234 1 98.06 171 ALA B N 1
ATOM 3124 C CA . ALA B 1 171 ? 7.91 15.336 17.422 1 98.06 171 ALA B CA 1
ATOM 3125 C C . ALA B 1 171 ? 8.344 14.281 18.438 1 98.06 171 ALA B C 1
ATOM 3127 O O . ALA B 1 171 ? 8.258 14.508 19.641 1 98.06 171 ALA B O 1
ATOM 3128 N N . PHE B 1 172 ? 8.75 13.117 17.953 1 98.38 172 PHE B N 1
ATOM 3129 C CA . PHE B 1 172 ? 9.258 12.078 18.828 1 98.38 172 PHE B CA 1
ATOM 3130 C C . PHE B 1 172 ? 10.5 12.547 19.562 1 98.38 172 PHE B C 1
ATOM 3132 O O . PHE B 1 172 ? 10.625 12.367 20.781 1 98.38 172 PHE B O 1
ATOM 3139 N N . GLN B 1 173 ? 11.352 13.141 18.844 1 98.38 173 GLN B N 1
ATOM 3140 C CA . GLN B 1 173 ? 12.633 13.594 19.375 1 98.38 173 GLN B CA 1
ATOM 3141 C C . GLN B 1 173 ? 13.172 14.781 18.578 1 98.38 173 GLN B C 1
ATOM 3143 O O . GLN B 1 173 ? 13.688 14.609 17.469 1 98.38 173 GLN B O 1
ATOM 3148 N N . SER B 1 174 ? 13.102 15.898 19.156 1 98.19 174 SER B N 1
ATOM 3149 C CA . SER B 1 174 ? 13.578 17.109 18.516 1 98.19 174 SER B CA 1
ATOM 3150 C C . SER B 1 174 ? 15.023 16.969 18.047 1 98.19 174 SER B C 1
ATOM 3152 O O . SER B 1 174 ? 15.859 16.453 18.781 1 98.19 174 SER B O 1
ATOM 3154 N N . GLY B 1 175 ? 15.273 17.406 16.781 1 98.25 175 GLY B N 1
ATOM 3155 C CA . GLY B 1 175 ? 16.625 17.375 16.266 1 98.25 175 GLY B CA 1
ATOM 3156 C C . GLY B 1 175 ? 16.953 16.094 15.523 1 98.25 175 GLY B C 1
ATOM 3157 O O . GLY B 1 175 ? 18 15.984 14.875 1 98.25 175 GLY B O 1
ATOM 3158 N N . SER B 1 176 ? 16.078 15.102 15.547 1 98.69 176 SER B N 1
ATOM 3159 C CA . SER B 1 176 ? 16.344 13.789 14.969 1 98.69 176 SER B CA 1
ATOM 3160 C C . SER B 1 176 ? 16.484 13.875 13.453 1 98.69 176 SER B C 1
ATOM 3162 O O . SER B 1 176 ? 17.297 13.156 12.859 1 98.69 176 SER B O 1
ATOM 3164 N N . VAL B 1 177 ? 15.727 14.711 12.805 1 98.75 177 VAL B N 1
ATOM 3165 C CA . VAL B 1 177 ? 15.828 14.859 11.359 1 98.75 177 VAL B CA 1
ATOM 3166 C C . VAL B 1 177 ? 17.203 15.414 10.992 1 98.75 177 VAL B C 1
ATOM 3168 O O . VAL B 1 177 ? 17.844 14.914 10.062 1 98.75 177 VAL B O 1
ATOM 3171 N N . ALA B 1 178 ? 17.609 16.438 11.703 1 98.69 178 ALA B N 1
ATOM 3172 C CA . ALA B 1 178 ? 18.922 17.031 11.477 1 98.69 178 ALA B CA 1
ATOM 3173 C C . ALA B 1 178 ? 20.047 16.016 11.711 1 98.69 178 ALA B C 1
ATOM 3175 O O . ALA B 1 178 ? 21.062 16.031 11.031 1 98.69 178 ALA B O 1
ATOM 3176 N N . GLU B 1 179 ? 19.844 15.164 12.734 1 98.62 179 GLU B N 1
ATOM 3177 C CA . GLU B 1 179 ? 20.828 14.125 13.023 1 98.62 179 GLU B CA 1
ATOM 3178 C C . GLU B 1 179 ? 21 13.172 11.844 1 98.62 179 GLU B C 1
ATOM 3180 O O . GLU B 1 179 ? 22.094 12.648 11.609 1 98.62 179 GLU B O 1
ATOM 3185 N N . VAL B 1 180 ? 19.938 12.969 11.109 1 98.62 180 VAL B N 1
ATOM 3186 C CA . VAL B 1 180 ? 20.031 12.102 9.938 1 98.62 180 VAL B CA 1
ATOM 3187 C C . VAL B 1 180 ? 20.734 12.844 8.797 1 98.62 180 VAL B C 1
ATOM 3189 O O . VAL B 1 180 ? 21.641 12.305 8.172 1 98.62 180 VAL B O 1
ATOM 3192 N N . SER B 1 181 ? 20.266 14.062 8.531 1 98.56 181 SER B N 1
ATOM 3193 C CA . SER B 1 181 ? 20.875 14.812 7.441 1 98.56 181 SER B CA 1
ATOM 3194 C C . SER B 1 181 ? 20.375 16.25 7.418 1 98.56 181 SER B C 1
ATOM 3196 O O . SER B 1 181 ? 19.172 16.5 7.516 1 98.56 181 SER B O 1
ATOM 3198 N N . THR B 1 182 ? 21.219 17.219 7.125 1 97.81 182 THR B N 1
ATOM 3199 C CA . THR B 1 182 ? 20.844 18.609 6.945 1 97.81 182 THR B CA 1
ATOM 3200 C C . THR B 1 182 ? 20.031 18.781 5.66 1 97.81 182 THR B C 1
ATOM 3202 O O . THR B 1 182 ? 19.172 19.656 5.578 1 97.81 182 THR B O 1
ATOM 3205 N N . LYS B 1 183 ? 20.328 17.922 4.723 1 97.75 183 LYS B N 1
ATOM 3206 C CA . LYS B 1 183 ? 19.578 17.969 3.473 1 97.75 183 LYS B CA 1
ATOM 3207 C C . LYS B 1 183 ? 18.094 17.672 3.709 1 97.75 183 LYS B C 1
ATOM 3209 O O . LYS B 1 183 ? 17.219 18.234 3.049 1 97.75 183 LYS B O 1
ATOM 3214 N N . LEU B 1 184 ? 17.844 16.797 4.605 1 98.38 184 LEU B N 1
ATOM 3215 C CA . LEU B 1 184 ? 16.469 16.453 4.926 1 98.38 184 LEU B CA 1
ATOM 3216 C C . LEU B 1 184 ? 15.758 17.594 5.637 1 98.38 184 LEU B C 1
ATOM 3218 O O . LEU B 1 184 ? 14.555 17.797 5.453 1 98.38 184 LEU B O 1
ATOM 3222 N N . VAL B 1 185 ? 16.531 18.312 6.449 1 98.5 185 VAL B N 1
ATOM 3223 C CA . VAL B 1 185 ? 15.969 19.484 7.105 1 98.5 185 VAL B CA 1
ATOM 3224 C C . VAL B 1 185 ? 15.578 20.516 6.055 1 98.5 185 VAL B C 1
ATOM 3226 O O . VAL B 1 185 ? 14.477 21.078 6.109 1 98.5 185 VAL B O 1
ATOM 3229 N N . GLU B 1 186 ? 16.453 20.734 5.109 1 98.38 186 GLU B N 1
ATOM 3230 C CA . GLU B 1 186 ? 16.172 21.688 4.031 1 98.38 186 GLU B CA 1
ATOM 3231 C C . GLU B 1 186 ? 14.961 21.25 3.225 1 98.38 186 GLU B C 1
ATOM 3233 O O . GLU B 1 186 ? 14.109 22.078 2.885 1 98.38 186 GLU B O 1
ATOM 3238 N N . TYR B 1 187 ? 14.938 20.016 2.873 1 98.75 187 TYR B N 1
ATOM 3239 C CA . TYR B 1 187 ? 13.805 19.438 2.168 1 98.75 187 TYR B CA 1
ATOM 3240 C C . TYR B 1 187 ? 12.508 19.672 2.934 1 98.75 187 TYR B C 1
ATOM 3242 O O . TYR B 1 187 ? 11.508 20.125 2.363 1 98.75 187 TYR B O 1
ATOM 3250 N N . ARG B 1 188 ? 12.523 19.344 4.211 1 98.69 188 ARG B N 1
ATOM 3251 C CA . ARG B 1 188 ? 11.375 19.531 5.09 1 98.69 188 ARG B CA 1
ATOM 3252 C C . ARG B 1 188 ? 10.922 20.984 5.102 1 98.69 188 ARG B C 1
ATOM 3254 O O . ARG B 1 188 ? 9.727 21.266 5.008 1 98.69 188 ARG B O 1
ATOM 3261 N N . ASN B 1 189 ? 11.828 21.875 5.215 1 98.56 189 ASN B N 1
ATOM 3262 C CA . ASN B 1 189 ? 11.523 23.312 5.238 1 98.56 189 ASN B CA 1
ATOM 3263 C C . ASN B 1 189 ? 10.906 23.766 3.922 1 98.56 189 ASN B C 1
ATOM 3265 O O . ASN B 1 189 ? 10.023 24.625 3.916 1 98.56 189 ASN B O 1
ATOM 3269 N N . ARG B 1 190 ? 11.398 23.281 2.844 1 98.38 190 ARG B N 1
ATOM 3270 C CA . ARG B 1 190 ? 10.859 23.625 1.535 1 98.38 190 ARG B CA 1
ATOM 3271 C C . ARG B 1 190 ? 9.383 23.234 1.427 1 98.38 190 ARG B C 1
ATOM 3273 O O . ARG B 1 190 ? 8.562 24.016 0.94 1 98.38 190 ARG B O 1
ATOM 3280 N N . ILE B 1 191 ? 9.062 22.078 1.896 1 98.75 191 ILE B N 1
ATOM 3281 C CA . ILE B 1 191 ? 7.676 21.609 1.815 1 98.75 191 ILE B CA 1
ATOM 3282 C C . ILE B 1 191 ? 6.812 22.406 2.791 1 98.75 191 ILE B C 1
ATOM 3284 O O . ILE B 1 191 ? 5.691 22.797 2.461 1 98.75 191 ILE B O 1
ATOM 3288 N N . ALA B 1 192 ? 7.34 22.688 3.963 1 98.69 192 ALA B N 1
ATOM 3289 C CA . ALA B 1 192 ? 6.617 23.453 4.973 1 98.69 192 ALA B CA 1
ATOM 3290 C C . ALA B 1 192 ? 6.27 24.844 4.457 1 98.69 192 ALA B C 1
ATOM 3292 O O . ALA B 1 192 ? 5.285 25.453 4.891 1 98.69 192 ALA B O 1
ATOM 3293 N N . ALA B 1 193 ? 7.039 25.312 3.541 1 98.38 193 ALA B N 1
ATOM 3294 C CA . ALA B 1 193 ? 6.883 26.688 3.051 1 98.38 193 ALA B CA 1
ATOM 3295 C C . ALA B 1 193 ? 5.902 26.734 1.883 1 98.38 193 ALA B C 1
ATOM 3297 O O . ALA B 1 193 ? 5.508 27.828 1.445 1 98.38 193 ALA B O 1
ATOM 3298 N N . LEU B 1 194 ? 5.57 25.594 1.305 1 98.25 194 LEU B N 1
ATOM 3299 C CA . LEU B 1 194 ? 4.613 25.594 0.206 1 98.25 194 LEU B CA 1
ATOM 3300 C C . LEU B 1 194 ? 3.301 26.25 0.631 1 98.25 194 LEU B C 1
ATOM 3302 O O . LEU B 1 194 ? 2.84 26.047 1.757 1 98.25 194 LEU B O 1
ATOM 3306 N N . SER B 1 195 ? 2.771 26.969 -0.411 1 96.75 195 SER B N 1
ATOM 3307 C CA . SER B 1 195 ? 1.453 27.531 -0.139 1 96.75 195 SER B CA 1
ATOM 3308 C C . SER B 1 195 ? 0.445 26.438 0.208 1 96.75 195 SER B C 1
ATOM 3310 O O . SER B 1 195 ? 0.441 25.375 -0.409 1 96.75 195 SER B O 1
ATOM 3312 N N . GLY B 1 196 ? -0.453 26.609 1.061 1 97.62 196 GLY B N 1
ATOM 3313 C CA . GLY B 1 196 ? -1.415 25.625 1.537 1 97.62 196 GLY B CA 1
ATOM 3314 C C . GLY B 1 196 ? -0.892 24.797 2.689 1 97.62 196 GLY B C 1
ATOM 3315 O O . GLY B 1 196 ? -1.609 24.547 3.66 1 97.62 196 GLY B O 1
ATOM 3316 N N . VAL B 1 197 ? 0.375 24.281 2.502 1 98.56 197 VAL B N 1
ATOM 3317 C CA . VAL B 1 197 ? 0.97 23.5 3.58 1 98.56 197 VAL B CA 1
ATOM 3318 C C . VAL B 1 197 ? 1.254 24.406 4.777 1 98.56 197 VAL B C 1
ATOM 3320 O O . VAL B 1 197 ? 0.92 24.062 5.914 1 98.56 197 VAL B O 1
ATOM 3323 N N . ALA B 1 198 ? 1.841 25.547 4.457 1 98.44 198 ALA B N 1
ATOM 3324 C CA . ALA B 1 198 ? 2.125 26.516 5.504 1 98.44 198 ALA B CA 1
ATOM 3325 C C . ALA B 1 198 ? 0.851 26.922 6.242 1 98.44 198 ALA B C 1
ATOM 3327 O O . ALA B 1 198 ? 0.854 27.078 7.465 1 98.44 198 ALA B O 1
ATOM 3328 N N . GLU B 1 199 ? -0.178 27.109 5.488 1 97.56 199 GLU B N 1
ATOM 3329 C CA . GLU B 1 199 ? -1.467 27.453 6.078 1 97.56 199 GLU B CA 1
ATOM 3330 C C . GLU B 1 199 ? -1.973 26.344 6.996 1 97.56 199 GLU B C 1
ATOM 3332 O O . GLU B 1 199 ? -2.473 26.625 8.094 1 97.56 199 GLU B O 1
ATOM 3337 N N . ARG B 1 200 ? -1.84 25.125 6.473 1 98 200 ARG B N 1
ATOM 3338 C CA . ARG B 1 200 ? -2.279 23.984 7.273 1 98 200 ARG B CA 1
ATOM 3339 C C . ARG B 1 200 ? -1.485 23.891 8.57 1 98 200 ARG B C 1
ATOM 3341 O O . ARG B 1 200 ? -2.049 23.594 9.625 1 98 200 ARG B O 1
ATOM 3348 N N . ILE B 1 201 ? -0.22 24.125 8.492 1 97.75 201 ILE B N 1
ATOM 3349 C CA . ILE B 1 201 ? 0.663 24.062 9.656 1 97.75 201 ILE B CA 1
ATOM 3350 C C . ILE B 1 201 ? 0.253 25.125 10.68 1 97.75 201 ILE B C 1
ATOM 3352 O O . ILE B 1 201 ? 0.339 24.891 11.883 1 97.75 201 ILE B O 1
ATOM 3356 N N . ALA B 1 202 ? -0.245 26.203 10.234 1 97.12 202 ALA B N 1
ATOM 3357 C CA . ALA B 1 202 ? -0.592 27.328 11.094 1 97.12 202 ALA B CA 1
ATOM 3358 C C . ALA B 1 202 ? -1.924 27.094 11.805 1 97.12 202 ALA B C 1
ATOM 3360 O O . ALA B 1 202 ? -2.25 27.781 12.773 1 97.12 202 ALA B O 1
ATOM 3361 N N . GLU B 1 203 ? -2.693 26.156 11.273 1 96.75 203 GLU B N 1
ATOM 3362 C CA . GLU B 1 203 ? -3.961 25.812 11.914 1 96.75 203 GLU B CA 1
ATOM 3363 C C . GLU B 1 203 ? -3.734 25.031 13.203 1 96.75 203 GLU B C 1
ATOM 3365 O O . GLU B 1 203 ? -2.67 24.453 13.398 1 96.75 203 GLU B O 1
ATOM 3370 N N . PRO B 1 204 ? -4.746 25.078 14.055 1 94.62 204 PRO B N 1
ATOM 3371 C CA . PRO B 1 204 ? -4.605 24.25 15.258 1 94.62 204 PRO B CA 1
ATOM 3372 C C . PRO B 1 204 ? -4.266 22.797 14.938 1 94.62 204 PRO B C 1
ATOM 3374 O O . PRO B 1 204 ? -4.887 22.188 14.062 1 94.62 204 PRO B O 1
ATOM 3377 N N . ARG B 1 205 ? -3.375 22.281 15.68 1 92 205 ARG B N 1
ATOM 3378 C CA . ARG B 1 205 ? -2.836 20.953 15.391 1 92 205 ARG B CA 1
ATOM 3379 C C . ARG B 1 205 ? -3.732 19.859 15.969 1 92 205 ARG B C 1
ATOM 3381 O O . ARG B 1 205 ? -4.254 20 17.078 1 92 205 ARG B O 1
ATOM 3388 N N . LEU B 1 206 ? -3.859 18.828 15.219 1 96.56 206 LEU B N 1
ATOM 3389 C CA . LEU B 1 206 ? -4.492 17.609 15.703 1 96.56 206 LEU B CA 1
ATOM 3390 C C . LEU B 1 206 ? -3.477 16.719 16.406 1 96.56 206 LEU B C 1
ATOM 3392 O O . LEU B 1 206 ? -2.273 16.812 16.172 1 96.56 206 LEU B O 1
ATOM 3396 N N . GLN B 1 207 ? -4.039 15.859 17.266 1 96.69 207 GLN B N 1
ATOM 3397 C CA . GLN B 1 207 ? -3.166 14.852 17.859 1 96.69 207 GLN B CA 1
ATOM 3398 C C . GLN B 1 207 ? -2.629 13.891 16.812 1 96.69 207 GLN B C 1
ATOM 3400 O O . GLN B 1 207 ? -3.248 13.711 15.758 1 96.69 207 GLN B O 1
ATOM 3405 N N . TRP B 1 208 ? -1.512 13.312 17.156 1 97.88 208 TRP B N 1
ATOM 3406 C CA . TRP B 1 208 ? -0.861 12.422 16.203 1 97.88 208 TRP B CA 1
ATOM 3407 C C . TRP B 1 208 ? -1.631 11.109 16.078 1 97.88 208 TRP B C 1
ATOM 3409 O O . TRP B 1 208 ? -1.756 10.562 14.977 1 97.88 208 TRP B O 1
ATOM 3419 N N . ASN B 1 209 ? -2.074 10.562 17.25 1 97.5 209 ASN B N 1
ATOM 3420 C CA . ASN B 1 209 ? -2.73 9.266 17.312 1 97.5 209 ASN B CA 1
ATOM 3421 C C . ASN B 1 209 ? -4.012 9.328 18.141 1 97.5 209 ASN B C 1
ATOM 3423 O O . ASN B 1 209 ? -4.301 10.344 18.766 1 97.5 209 ASN B O 1
ATOM 3427 N N . ASN B 1 210 ? -4.77 8.188 18.062 1 96.88 210 ASN B N 1
ATOM 3428 C CA . ASN B 1 210 ? -6.012 8.117 18.812 1 96.88 210 ASN B CA 1
ATOM 3429 C C . ASN B 1 210 ? -5.75 7.895 20.297 1 96.88 210 ASN B C 1
ATOM 3431 O O . ASN B 1 210 ? -4.613 7.641 20.703 1 96.88 210 ASN B O 1
ATOM 3435 N N . THR B 1 211 ? -6.762 7.988 21.125 1 94.25 211 THR B N 1
ATOM 3436 C CA . THR B 1 211 ? -6.648 8.07 22.578 1 94.25 211 THR B CA 1
ATOM 3437 C C . THR B 1 211 ? -6.133 6.75 23.156 1 94.25 211 THR B C 1
ATOM 3439 O O . THR B 1 211 ? -5.605 6.715 24.266 1 94.25 211 THR B O 1
ATOM 3442 N N . GLN B 1 212 ? -6.254 5.723 22.438 1 95.25 212 GLN B N 1
ATOM 3443 C CA . GLN B 1 212 ? -5.82 4.422 22.938 1 95.25 212 GLN B CA 1
ATOM 3444 C C . GLN B 1 212 ? -4.312 4.25 22.781 1 95.25 212 GLN B C 1
ATOM 3446 O O . GLN B 1 212 ? -3.729 3.33 23.359 1 95.25 212 GLN B O 1
ATOM 3451 N N . ALA B 1 213 ? -3.676 5.098 21.969 1 96.62 213 ALA B N 1
ATOM 3452 C CA . ALA B 1 213 ? -2.24 4.992 21.719 1 96.62 21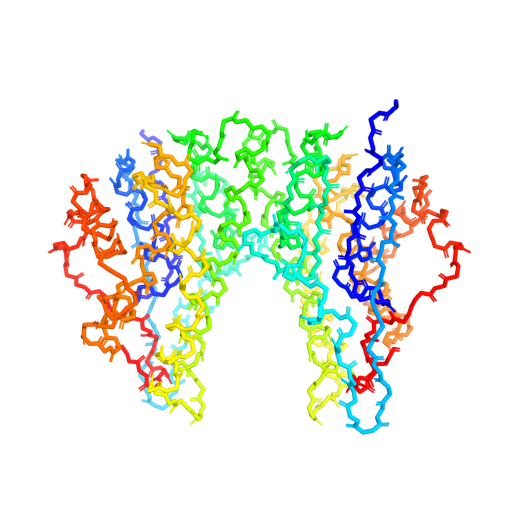3 ALA B CA 1
ATOM 3453 C C . ALA B 1 213 ? -1.439 5.379 22.969 1 96.62 213 ALA B C 1
ATOM 3455 O O . ALA B 1 213 ? -1.924 6.133 23.812 1 96.62 213 ALA B O 1
ATOM 3456 N N . LYS B 1 214 ? -0.248 4.863 23.031 1 96.44 214 LYS B N 1
ATOM 3457 C CA . LYS B 1 214 ? 0.657 5.176 24.125 1 96.44 214 LYS B CA 1
ATOM 3458 C C . LYS B 1 214 ? 1.331 6.527 23.922 1 96.44 214 LYS B C 1
ATOM 3460 O O . LYS B 1 214 ? 1.905 7.094 24.859 1 96.44 214 LYS B O 1
ATOM 3465 N N . TRP B 1 215 ? 1.289 7 22.734 1 95.88 215 TRP B N 1
ATOM 3466 C CA . TRP B 1 215 ? 1.816 8.305 22.359 1 95.88 215 TRP B CA 1
ATOM 3467 C C . TRP B 1 215 ? 0.81 9.078 21.516 1 95.88 215 TRP B C 1
ATOM 3469 O O . TRP B 1 215 ? 0.376 8.602 20.469 1 95.88 215 TRP B O 1
ATOM 3479 N N . LEU B 1 216 ? 0.438 10.258 22.047 1 92.12 216 LEU B N 1
ATOM 3480 C CA . LEU B 1 216 ? -0.69 10.969 21.469 1 92.12 216 LEU B CA 1
ATOM 3481 C C . LEU B 1 216 ? -0.209 12.148 20.625 1 92.12 216 LEU B C 1
ATOM 3483 O O . LEU B 1 216 ? 0.678 12.898 21.047 1 92.12 216 LEU B O 1
#

Secondary structure (DSSP, 8-state):
-PPPPEEEEESSSTTTHHHHHHHHHHT---EEEEE-PPPTTTT--HHHHTTGGGS--SS--SSEEEETTEEEE-HHHHHHHHHHHH-GGGG-SSHHHHHHHHHHHHHHHHHHHHHHHHTTSTT--HHHHHHHHHHHHHHHHHHHTT-SBTTBSS--HHHHHHHHHHHHHHHHSTTHHHHH-HHHHHHHHHHHTSTTHHHHHHSPPPPSS-TTSS--/-PPPPEEEEESSSTTTHHHHHHHHHHT---EEEEE-PPPTTT---HHHHTTGGGS--SS--SSEEEETTEEEE-HHHHHHHHHHHH-GGGG-SSHHHHHHHHHHHHHHHHHHHHHHHHTTSTT--HHHHHHHHHHHHHHHHHHHTT-SBTBBTB--HHHHHHHHHHHHHHHHSTTHHHHH-HHHHHHHHHHHTSTTHHHHHHSPPPPSS-TTSS--

Organism: NCBI:txid5963